Protein AF-A0A924TZN0-F1 (afdb_monomer)

Radius of gyration: 26.88 Å; Cα contacts (8 Å, |Δi|>4): 659; chains: 1; bounding box: 72×41×73 Å

Nearest PDB structures (foldseek):
  5sch-assembly1_A  TM=5.069E-01  e=7.372E-05  Homo sapiens
  4rpp-assembly1_A  TM=4.732E-01  e=4.975E-05  Homo sapiens
  5sc9-assembly2_H  TM=5.039E-01  e=8.737E-04  Homo sapiens
  8tbt-assembly1_C  TM=3.904E-01  e=1.814E-03  Homo sapiens
  8gk8-assembly1_B  TM=3.291E-01  e=9.777E-04  Staphylococcus aureus

Structure (mmCIF, N/CA/C/O backbone):
data_AF-A0A924TZN0-F1
#
_entry.id   AF-A0A924TZN0-F1
#
loop_
_atom_site.group_PDB
_atom_site.id
_atom_site.type_symbol
_atom_site.label_atom_id
_atom_site.label_alt_id
_atom_site.label_comp_id
_atom_site.label_asym_id
_atom_site.label_entity_id
_atom_site.label_seq_id
_atom_site.pdbx_PDB_ins_code
_atom_site.Cartn_x
_atom_site.Cartn_y
_atom_site.Cartn_z
_atom_site.occupancy
_atom_site.B_iso_or_equiv
_atom_site.auth_seq_id
_atom_site.auth_comp_id
_atom_site.auth_asym_id
_atom_site.auth_atom_id
_atom_site.pdbx_PDB_model_num
ATOM 1 N N . MET A 1 1 ? 33.737 -10.677 -46.200 1.00 86.38 1 MET A N 1
ATOM 2 C CA . MET A 1 1 ? 33.954 -10.361 -44.770 1.00 86.38 1 MET A CA 1
ATOM 3 C C . MET A 1 1 ? 32.696 -10.726 -44.020 1.00 86.38 1 MET A C 1
ATOM 5 O O . MET A 1 1 ? 31.623 -10.548 -44.585 1.00 86.38 1 MET A O 1
ATOM 9 N N . GLN A 1 2 ? 32.822 -11.208 -42.795 1.00 92.00 2 GLN A N 1
ATOM 10 C CA . GLN A 1 2 ? 31.699 -11.505 -41.914 1.00 92.00 2 GLN A CA 1
ATOM 11 C C . GLN A 1 2 ? 31.882 -10.790 -40.580 1.00 92.00 2 GLN A C 1
ATOM 13 O O . GLN A 1 2 ? 33.011 -10.582 -40.135 1.00 92.00 2 GLN A O 1
ATOM 18 N N . LEU A 1 3 ? 30.763 -10.416 -39.971 1.00 91.25 3 LEU A N 1
ATOM 19 C CA . LEU A 1 3 ? 30.713 -9.908 -38.611 1.00 91.25 3 LEU A CA 1
ATOM 20 C C . LEU A 1 3 ? 30.424 -11.086 -37.683 1.00 91.25 3 LEU A C 1
ATOM 22 O O . LEU A 1 3 ? 29.445 -11.799 -37.893 1.00 91.25 3 LEU A O 1
ATOM 26 N N . VAL A 1 4 ? 31.268 -11.291 -36.681 1.00 90.81 4 VAL A N 1
ATOM 27 C CA . VAL A 1 4 ? 31.174 -12.420 -35.754 1.00 90.81 4 VAL A CA 1
ATOM 28 C C . VAL A 1 4 ? 30.923 -11.878 -34.353 1.00 90.81 4 VAL A C 1
ATOM 30 O O . VAL A 1 4 ? 31.655 -11.005 -33.888 1.00 90.81 4 VAL A O 1
ATOM 33 N N . LEU A 1 5 ? 29.876 -12.385 -33.698 1.00 87.81 5 LEU A N 1
ATOM 34 C CA . LEU A 1 5 ? 29.599 -12.121 -32.288 1.00 87.81 5 LEU A CA 1
ATOM 35 C C . LEU A 1 5 ? 30.546 -12.959 -31.427 1.00 87.81 5 LEU A C 1
ATOM 37 O O . LEU A 1 5 ? 30.621 -14.176 -31.584 1.00 87.81 5 LEU A O 1
ATOM 41 N N . GLN A 1 6 ? 31.227 -12.315 -30.490 1.00 82.56 6 GLN A N 1
ATOM 42 C CA . GLN A 1 6 ? 32.019 -12.978 -29.468 1.00 82.56 6 GLN A CA 1
ATOM 43 C C . GLN A 1 6 ? 31.170 -13.138 -28.203 1.00 82.56 6 GLN A C 1
ATOM 45 O O . GLN A 1 6 ? 30.787 -12.160 -27.564 1.00 82.56 6 GLN A O 1
ATOM 50 N N . THR A 1 7 ? 30.858 -14.382 -27.849 1.00 74.31 7 THR A N 1
ATOM 51 C CA . THR A 1 7 ? 30.097 -14.740 -26.643 1.00 74.31 7 THR A CA 1
ATOM 52 C C . THR A 1 7 ? 31.035 -15.144 -25.499 1.00 74.31 7 THR A C 1
ATOM 54 O O . THR A 1 7 ? 32.150 -15.594 -25.751 1.00 74.31 7 THR A O 1
ATOM 57 N N . GLY A 1 8 ? 30.584 -15.040 -24.243 1.00 64.56 8 GLY A N 1
ATOM 58 C CA . GLY A 1 8 ? 31.333 -15.516 -23.065 1.00 64.56 8 GLY A CA 1
ATOM 59 C C . GLY A 1 8 ? 32.228 -14.478 -22.373 1.00 64.56 8 GLY A C 1
ATOM 60 O O . GLY A 1 8 ? 32.899 -14.815 -21.402 1.00 64.56 8 GLY A O 1
ATOM 61 N N . LEU A 1 9 ? 32.219 -13.220 -22.826 1.00 59.19 9 LEU A N 1
ATOM 62 C CA . LEU A 1 9 ? 32.917 -12.099 -22.188 1.00 59.19 9 LEU A CA 1
ATOM 63 C C . LEU A 1 9 ? 31.906 -11.047 -21.707 1.00 59.19 9 LEU A C 1
ATOM 65 O O . LEU A 1 9 ? 31.553 -10.129 -22.441 1.00 59.19 9 LEU A O 1
ATOM 69 N N . GLY A 1 10 ? 31.444 -11.178 -20.462 1.00 59.41 10 GLY A N 1
ATOM 70 C CA . GLY A 1 10 ? 30.545 -10.206 -19.829 1.00 59.41 10 GLY A CA 1
ATOM 71 C C . GLY A 1 10 ? 29.132 -10.144 -20.430 1.00 59.41 10 GLY A C 1
ATOM 72 O O . GLY A 1 10 ? 28.699 -11.037 -21.155 1.00 59.41 10 GLY A O 1
ATOM 73 N N . LEU A 1 11 ? 28.392 -9.083 -20.086 1.00 59.66 11 LEU A N 1
ATOM 74 C CA . LEU A 1 11 ? 27.002 -8.850 -20.521 1.00 59.66 11 LEU A CA 1
ATOM 75 C C . LEU A 1 11 ? 26.893 -7.964 -21.777 1.00 59.66 11 LEU A C 1
ATOM 77 O O . LEU A 1 11 ? 25.789 -7.700 -22.251 1.00 59.66 11 LEU A O 1
ATOM 81 N N . GLN A 1 12 ? 28.020 -7.482 -22.309 1.00 64.44 12 GLN A N 1
ATOM 82 C CA . GLN A 1 12 ? 28.055 -6.618 -23.487 1.00 64.44 12 GLN A CA 1
ATOM 83 C C . GLN A 1 12 ? 28.409 -7.435 -24.738 1.00 64.44 12 GLN A C 1
ATOM 85 O O . GLN A 1 12 ? 29.454 -8.084 -24.759 1.00 64.44 12 GLN A O 1
ATOM 90 N N . PRO A 1 13 ? 27.590 -7.396 -25.804 1.00 75.31 13 PRO A N 1
ATOM 91 C CA . PRO A 1 13 ? 27.924 -8.077 -27.046 1.00 75.31 13 PRO A CA 1
ATOM 92 C C . PRO A 1 13 ? 29.137 -7.412 -27.708 1.00 75.31 13 PRO A C 1
ATOM 94 O O . PRO A 1 13 ? 29.094 -6.232 -28.067 1.00 75.31 13 PRO A O 1
ATOM 97 N N . ALA A 1 14 ? 30.210 -8.186 -27.875 1.00 81.38 14 ALA A N 1
ATOM 98 C CA . ALA A 1 14 ? 31.432 -7.784 -28.562 1.00 81.38 14 ALA A CA 1
ATOM 99 C C . ALA A 1 14 ? 31.472 -8.387 -29.969 1.00 81.38 14 ALA A C 1
ATOM 101 O O . ALA A 1 14 ? 31.039 -9.518 -30.182 1.00 81.38 14 ALA A O 1
ATOM 102 N N . PHE A 1 15 ? 32.003 -7.640 -30.935 1.00 87.44 15 PHE A N 1
ATOM 103 C CA . PHE A 1 15 ? 32.034 -8.068 -32.329 1.00 87.44 15 PHE A CA 1
ATOM 104 C C . PHE A 1 15 ? 33.420 -7.925 -32.941 1.00 87.44 15 PHE A C 1
ATOM 106 O O . PHE A 1 15 ? 34.138 -6.963 -32.672 1.00 87.44 15 PHE A O 1
ATOM 113 N N . VAL A 1 16 ? 33.750 -8.857 -33.831 1.00 90.00 16 VAL A N 1
ATOM 114 C CA . VAL A 1 16 ? 34.949 -8.816 -34.671 1.00 90.00 16 VAL A CA 1
ATOM 115 C C . VAL A 1 16 ? 34.567 -8.996 -36.136 1.00 90.00 16 VAL A C 1
ATOM 117 O O . VAL A 1 16 ? 33.658 -9.755 -36.474 1.00 90.00 16 VAL A O 1
ATOM 120 N N . TRP A 1 17 ? 35.279 -8.317 -37.028 1.00 91.94 17 TRP A N 1
ATOM 121 C CA . TRP A 1 17 ? 35.188 -8.546 -38.464 1.00 91.94 17 TRP A CA 1
ATOM 122 C C . TRP A 1 17 ? 36.251 -9.550 -38.879 1.00 91.94 17 TRP A C 1
ATOM 124 O O . TRP A 1 17 ? 37.440 -9.322 -38.656 1.00 91.94 17 TRP A O 1
ATOM 134 N N . ALA A 1 18 ? 35.833 -10.635 -39.523 1.00 92.75 18 ALA A N 1
ATOM 135 C CA . ALA A 1 18 ? 36.723 -11.666 -40.036 1.00 92.75 18 ALA A CA 1
ATOM 136 C C . ALA A 1 18 ? 36.599 -11.817 -41.558 1.00 92.75 18 ALA A C 1
ATOM 138 O O . ALA A 1 18 ? 35.548 -11.566 -42.164 1.00 92.75 18 ALA A O 1
ATOM 139 N N . THR A 1 19 ? 37.678 -12.243 -42.208 1.00 93.50 19 THR A N 1
ATOM 140 C CA . THR A 1 19 ? 37.610 -12.708 -43.599 1.00 93.50 19 THR A CA 1
ATOM 141 C C . THR A 1 19 ? 36.792 -14.001 -43.698 1.00 93.50 19 THR A C 1
ATOM 143 O O . THR A 1 19 ? 36.595 -14.721 -42.720 1.00 93.50 19 THR A O 1
ATOM 146 N N . ILE A 1 20 ? 36.270 -14.272 -44.895 1.00 90.56 20 ILE A N 1
ATOM 147 C CA . ILE A 1 20 ? 35.585 -15.529 -45.225 1.00 90.56 20 ILE A CA 1
ATOM 148 C C . ILE A 1 20 ? 36.532 -16.296 -46.151 1.00 90.56 20 ILE A C 1
ATOM 150 O O . ILE A 1 20 ? 37.067 -15.694 -47.081 1.00 90.56 20 ILE A O 1
ATOM 154 N N . GLY A 1 21 ? 36.766 -17.583 -45.894 1.00 89.62 21 GLY A N 1
ATOM 155 C CA . GLY A 1 21 ? 37.672 -18.419 -46.686 1.00 89.62 21 GLY A CA 1
ATOM 156 C C . GLY A 1 21 ? 38.264 -19.583 -45.879 1.00 89.62 21 GLY A C 1
ATOM 157 O O . GLY A 1 21 ? 37.921 -19.731 -44.707 1.00 89.62 21 GLY A O 1
ATOM 158 N N . PRO A 1 22 ? 39.162 -20.391 -46.478 1.00 87.25 22 PRO A N 1
ATOM 159 C CA . PRO A 1 22 ? 39.752 -21.574 -45.837 1.00 87.25 22 PRO A CA 1
ATOM 160 C C . PRO A 1 22 ? 40.676 -21.249 -44.648 1.00 87.25 22 PRO A C 1
ATOM 162 O O . PRO A 1 22 ? 40.944 -22.121 -43.831 1.00 87.25 22 PRO A O 1
ATOM 165 N N . ALA A 1 23 ? 41.136 -19.999 -44.531 1.00 89.94 23 ALA A N 1
ATOM 166 C CA . ALA A 1 23 ? 41.913 -19.491 -43.402 1.00 89.94 23 ALA A CA 1
ATOM 167 C C . ALA A 1 23 ? 41.355 -18.117 -42.966 1.00 89.94 23 ALA A C 1
ATOM 169 O O . ALA A 1 23 ? 41.864 -17.076 -43.398 1.00 89.94 23 ALA A O 1
ATOM 170 N N . PRO A 1 24 ? 40.254 -18.081 -42.189 1.00 89.69 24 PRO A N 1
ATOM 171 C CA . PRO A 1 24 ? 39.665 -16.830 -41.728 1.00 89.69 24 PRO A CA 1
ATOM 172 C C . PRO A 1 24 ? 40.614 -16.128 -40.751 1.00 89.69 24 PRO A C 1
ATOM 174 O O . PRO A 1 24 ? 41.227 -16.759 -39.893 1.00 89.69 24 PRO A O 1
ATOM 177 N N . ARG A 1 25 ? 40.721 -14.805 -40.864 1.00 90.50 25 ARG A N 1
ATOM 178 C CA . ARG A 1 25 ? 41.555 -13.972 -39.987 1.00 90.50 25 ARG A CA 1
ATOM 179 C C . ARG A 1 25 ? 40.822 -12.710 -39.568 1.00 90.50 25 ARG A C 1
ATOM 181 O O . ARG A 1 25 ? 39.899 -12.272 -40.259 1.00 90.50 25 ARG A O 1
ATOM 188 N N . LEU A 1 26 ? 41.270 -12.115 -38.466 1.00 90.25 26 LEU A N 1
ATOM 189 C CA . LEU A 1 26 ? 40.795 -10.810 -38.021 1.00 90.25 26 LEU A CA 1
ATOM 190 C C . LEU A 1 26 ? 41.102 -9.756 -39.094 1.00 90.25 26 LEU A C 1
ATOM 192 O O . LEU A 1 26 ? 42.198 -9.712 -39.654 1.00 90.25 26 LEU A O 1
ATOM 196 N N . PHE A 1 27 ? 40.106 -8.933 -39.385 1.00 91.25 27 PHE A N 1
ATOM 197 C CA . PHE A 1 27 ? 40.172 -7.860 -40.370 1.00 91.25 27 PHE A CA 1
ATOM 198 C C . PHE A 1 27 ? 39.926 -6.494 -39.745 1.00 91.25 27 PHE A C 1
ATOM 200 O O . PHE A 1 27 ? 40.615 -5.529 -40.068 1.00 91.25 27 PHE A O 1
ATOM 207 N N . ALA A 1 28 ? 38.940 -6.412 -38.854 1.00 89.56 28 ALA A N 1
ATOM 208 C CA . ALA A 1 28 ? 38.683 -5.209 -38.089 1.00 89.56 28 ALA A CA 1
ATOM 209 C C . ALA A 1 28 ? 38.089 -5.538 -36.718 1.00 89.56 28 ALA A C 1
ATOM 211 O O . ALA A 1 28 ? 37.402 -6.546 -36.544 1.00 89.56 28 ALA A O 1
ATOM 212 N N . PHE A 1 29 ? 38.334 -4.664 -35.754 1.00 85.88 29 PHE A N 1
ATOM 213 C CA . PHE A 1 29 ? 37.776 -4.715 -34.412 1.00 85.88 29 PHE A CA 1
ATOM 214 C C . PHE A 1 29 ? 37.497 -3.291 -33.939 1.00 85.88 29 PHE A C 1
ATOM 216 O O . PHE A 1 29 ? 38.321 -2.400 -34.130 1.00 85.88 29 PHE A O 1
ATOM 223 N N . SER A 1 30 ? 36.342 -3.085 -33.316 1.00 74.69 30 SER A N 1
ATOM 224 C CA . SER A 1 30 ? 35.979 -1.819 -32.683 1.00 74.69 30 SER A CA 1
ATOM 225 C C . SER A 1 30 ? 35.663 -2.094 -31.218 1.00 74.69 30 SER A C 1
ATOM 227 O O . SER A 1 30 ? 34.724 -2.837 -30.918 1.00 74.69 30 SER A O 1
ATOM 229 N N . GLY A 1 31 ? 36.496 -1.536 -30.335 1.00 66.19 31 GLY A N 1
ATOM 230 C CA . GLY A 1 31 ? 36.346 -1.616 -28.883 1.00 66.19 31 GLY A CA 1
ATOM 231 C C . GLY A 1 31 ? 35.392 -0.550 -28.335 1.00 66.19 31 GLY A C 1
ATOM 232 O O . GLY A 1 31 ? 34.840 0.253 -29.083 1.00 66.19 31 GLY A O 1
ATOM 233 N N . HIS A 1 32 ? 35.177 -0.551 -27.017 1.00 58.03 32 HIS A N 1
ATOM 234 C CA . HIS A 1 32 ? 34.412 0.503 -26.343 1.00 58.03 32 HIS A CA 1
ATOM 235 C C . HIS A 1 32 ? 35.311 1.732 -26.140 1.00 58.03 32 HIS A C 1
ATOM 237 O O . HIS A 1 32 ? 36.394 1.613 -25.578 1.00 58.03 32 HIS A O 1
ATOM 243 N N . GLY A 1 33 ? 34.857 2.904 -26.590 1.00 54.66 33 GLY A N 1
ATOM 244 C CA . GLY A 1 33 ? 35.727 4.069 -26.800 1.00 54.66 33 GLY A CA 1
ATOM 245 C C . GLY A 1 33 ? 36.187 4.119 -28.256 1.00 54.66 33 GLY A C 1
ATOM 246 O O . GLY A 1 33 ? 36.221 3.101 -28.928 1.00 54.66 33 GLY A O 1
ATOM 247 N N . SER A 1 34 ? 36.462 5.308 -28.783 1.00 58.88 34 SER A N 1
ATOM 248 C CA . SER A 1 34 ? 36.593 5.662 -30.213 1.00 58.88 34 SER A CA 1
ATOM 249 C C . SER A 1 34 ? 37.671 4.932 -31.051 1.00 58.88 34 SER A C 1
ATOM 251 O O . SER A 1 34 ? 37.991 5.371 -32.162 1.00 58.88 34 SER A O 1
ATOM 253 N N . GLU A 1 35 ? 38.234 3.837 -30.549 1.00 69.56 35 GLU A N 1
ATOM 254 C CA . GLU A 1 35 ? 39.320 3.065 -31.139 1.00 69.56 35 GLU A CA 1
ATOM 255 C C . GLU A 1 35 ? 38.800 1.952 -32.058 1.00 69.56 35 GLU A C 1
ATOM 257 O O . GLU A 1 35 ? 38.011 1.081 -31.673 1.00 69.56 35 GLU A O 1
ATOM 262 N N . ILE A 1 36 ? 39.281 1.979 -33.303 1.00 75.75 36 ILE A N 1
ATOM 263 C CA . ILE A 1 36 ? 39.023 0.948 -34.306 1.00 75.75 36 ILE A CA 1
ATOM 264 C C . ILE A 1 36 ? 40.340 0.504 -34.904 1.00 75.75 36 ILE A C 1
ATOM 266 O O . ILE A 1 36 ? 41.101 1.308 -35.440 1.00 75.75 36 ILE A O 1
ATOM 270 N N . PHE A 1 37 ? 40.549 -0.802 -34.875 1.00 86.00 37 PHE A N 1
ATOM 271 C CA . PHE A 1 37 ? 41.599 -1.472 -35.611 1.00 86.00 37 PHE A CA 1
ATOM 272 C C . PHE A 1 37 ? 40.995 -1.965 -36.917 1.00 86.00 37 PHE A C 1
ATOM 274 O O . PHE A 1 37 ? 39.999 -2.685 -36.913 1.00 86.00 37 PHE A O 1
ATOM 281 N N . ILE A 1 38 ? 41.577 -1.560 -38.039 1.00 89.56 38 ILE A N 1
ATOM 282 C CA . ILE A 1 38 ? 41.199 -2.013 -39.375 1.00 89.56 38 ILE A CA 1
ATOM 283 C C . ILE A 1 38 ? 42.472 -2.309 -40.152 1.00 89.56 38 ILE A C 1
ATOM 285 O O . ILE A 1 38 ? 43.480 -1.619 -39.990 1.00 89.56 38 ILE A O 1
ATOM 289 N N . GLU A 1 39 ? 42.438 -3.350 -40.973 1.00 91.31 39 GLU A N 1
ATOM 290 C CA . GLU A 1 39 ? 43.563 -3.696 -41.825 1.00 91.31 39 GLU A CA 1
ATOM 291 C C . GLU A 1 39 ? 43.993 -2.520 -42.714 1.00 91.31 39 GLU A C 1
ATOM 293 O O . GLU A 1 39 ? 43.174 -1.751 -43.230 1.00 91.31 39 GLU A O 1
ATOM 298 N N . ASN A 1 40 ? 45.307 -2.379 -42.889 1.00 91.75 40 ASN A N 1
ATOM 299 C CA . ASN A 1 40 ? 45.877 -1.294 -43.670 1.00 91.75 40 ASN A CA 1
ATOM 300 C C . ASN A 1 40 ? 45.350 -1.308 -45.118 1.00 91.75 40 ASN A C 1
ATOM 302 O O . ASN A 1 40 ? 45.255 -2.362 -45.743 1.00 91.75 40 ASN A O 1
ATOM 306 N N . GLY A 1 41 ? 45.015 -0.132 -45.650 1.00 92.50 41 GLY A N 1
ATOM 307 C CA . GLY A 1 41 ? 44.427 0.041 -46.982 1.00 92.50 41 GLY A CA 1
ATOM 308 C C . GLY A 1 41 ? 42.894 0.041 -47.006 1.00 92.50 41 GLY A C 1
ATOM 309 O O . GLY A 1 41 ? 42.311 0.340 -48.045 1.00 92.50 41 GLY A O 1
ATOM 310 N N . TRP A 1 42 ? 42.230 -0.239 -45.879 1.00 91.31 42 TRP A N 1
ATOM 311 C CA . TRP A 1 42 ? 40.766 -0.318 -45.787 1.00 91.31 42 TRP A CA 1
ATOM 312 C C . TRP A 1 42 ? 40.125 0.778 -44.932 1.00 91.31 42 TRP A C 1
ATOM 314 O O . TRP A 1 42 ? 38.927 0.725 -44.660 1.00 91.31 42 TRP A O 1
ATOM 324 N N . GLN A 1 43 ? 40.879 1.805 -44.538 1.00 90.75 43 GLN A N 1
ATOM 325 C CA . GLN A 1 43 ? 40.428 2.869 -43.634 1.00 90.75 43 GLN A CA 1
ATOM 326 C C . GLN A 1 43 ? 39.142 3.571 -44.116 1.00 90.75 43 GLN A C 1
ATOM 328 O O . GLN A 1 43 ? 38.295 3.933 -43.300 1.00 90.75 43 GLN A O 1
ATOM 333 N N . SER A 1 44 ? 38.943 3.700 -45.433 1.00 92.56 44 SER A N 1
ATOM 334 C CA . SER A 1 44 ? 37.727 4.272 -46.036 1.00 92.56 44 SER A CA 1
ATOM 335 C C . SER A 1 44 ? 36.452 3.465 -45.748 1.00 92.56 44 SER A C 1
ATOM 337 O O . SER A 1 44 ? 35.352 4.007 -45.806 1.00 92.56 44 SER A O 1
ATOM 339 N N . SER A 1 45 ? 36.581 2.183 -45.392 1.00 90.38 45 SER A N 1
ATOM 340 C CA . SER A 1 45 ? 35.455 1.300 -45.062 1.00 90.38 45 SER A CA 1
ATOM 341 C C . SER A 1 45 ? 34.971 1.444 -43.618 1.00 90.38 45 SER A C 1
ATOM 343 O O . SER A 1 45 ? 33.945 0.859 -43.267 1.00 90.38 45 SER A O 1
ATOM 345 N N . ARG A 1 46 ? 35.672 2.224 -42.779 1.00 86.88 46 ARG A N 1
ATOM 346 C CA . ARG A 1 46 ? 35.388 2.378 -41.343 1.00 86.88 46 ARG A CA 1
ATOM 347 C C . ARG A 1 46 ? 33.909 2.643 -41.056 1.00 86.88 46 ARG A C 1
ATOM 349 O O . ARG A 1 46 ? 33.283 1.855 -40.355 1.00 86.88 46 ARG A O 1
ATOM 356 N N . ALA A 1 47 ? 33.346 3.699 -41.642 1.00 87.50 47 ALA A N 1
ATOM 357 C CA . ALA A 1 47 ? 31.970 4.116 -41.364 1.00 87.50 47 ALA A CA 1
ATOM 358 C C . ALA A 1 47 ? 30.940 3.029 -41.729 1.00 87.50 47 ALA A C 1
ATOM 360 O O . ALA A 1 47 ? 29.957 2.819 -41.019 1.00 87.50 47 ALA A O 1
ATOM 361 N N . ALA A 1 48 ? 31.179 2.293 -42.820 1.00 90.19 48 ALA A N 1
ATOM 362 C CA . ALA A 1 48 ? 30.296 1.212 -43.252 1.00 90.19 48 ALA A CA 1
ATOM 363 C C . ALA A 1 48 ? 30.350 0.002 -42.302 1.00 90.19 48 ALA A C 1
ATOM 365 O O . ALA A 1 48 ? 29.321 -0.628 -42.045 1.00 90.19 48 ALA A O 1
ATOM 366 N N . LEU A 1 49 ? 31.533 -0.321 -41.772 1.00 88.88 49 LEU A N 1
ATOM 367 C CA . LEU A 1 49 ? 31.718 -1.398 -40.797 1.00 88.88 49 LEU A CA 1
ATOM 368 C C . LEU A 1 49 ? 31.115 -1.017 -39.438 1.00 88.88 49 LEU A C 1
ATOM 370 O O . LEU A 1 49 ? 30.363 -1.807 -38.873 1.00 88.88 49 LEU A O 1
ATOM 374 N N . GLU A 1 50 ? 31.348 0.207 -38.958 1.00 87.38 50 GLU A N 1
ATOM 375 C CA . GLU A 1 50 ? 30.739 0.742 -37.731 1.00 87.38 50 GLU A CA 1
ATOM 376 C C . GLU A 1 50 ? 29.204 0.700 -37.799 1.00 87.38 50 GLU A C 1
ATOM 378 O O . GLU A 1 50 ? 28.557 0.171 -36.895 1.00 87.38 50 GLU A O 1
ATOM 383 N N . ALA A 1 51 ? 28.599 1.182 -38.892 1.00 88.44 51 ALA A N 1
ATOM 384 C CA . ALA A 1 51 ? 27.142 1.200 -39.047 1.00 88.44 51 ALA A CA 1
ATOM 385 C C . ALA A 1 51 ? 26.525 -0.213 -39.027 1.00 88.44 51 ALA A C 1
ATOM 387 O O . ALA A 1 51 ? 25.479 -0.444 -38.406 1.00 88.44 51 ALA A O 1
ATOM 388 N N . ARG A 1 52 ? 27.181 -1.181 -39.681 1.00 90.38 52 ARG A N 1
ATOM 389 C CA . ARG A 1 52 ? 26.746 -2.587 -39.685 1.00 90.38 52 ARG A CA 1
ATOM 390 C C . ARG A 1 52 ? 26.914 -3.237 -38.314 1.00 90.38 52 ARG A C 1
ATOM 392 O O . ARG A 1 52 ? 26.000 -3.926 -37.865 1.00 90.38 52 ARG A O 1
ATOM 399 N N . GLN A 1 53 ? 28.034 -2.984 -37.639 1.00 88.81 53 GLN A N 1
ATOM 400 C CA . GLN A 1 53 ? 28.279 -3.477 -36.286 1.00 88.81 53 GLN A CA 1
ATOM 401 C C . GLN A 1 53 ? 27.261 -2.909 -35.293 1.00 88.81 53 GLN A C 1
ATOM 403 O O . GLN A 1 53 ? 26.666 -3.679 -34.548 1.00 88.81 53 GLN A O 1
ATOM 408 N N . LEU A 1 54 ? 26.978 -1.603 -35.330 1.00 87.00 54 LEU A N 1
ATOM 409 C CA . LEU A 1 54 ? 25.978 -0.969 -34.465 1.00 87.00 54 LEU A CA 1
ATOM 410 C C . LEU A 1 54 ? 24.576 -1.553 -34.683 1.00 87.00 54 LEU A C 1
ATOM 412 O O . LEU A 1 54 ? 23.824 -1.754 -33.729 1.00 87.00 54 LEU A O 1
ATOM 416 N N . THR A 1 55 ? 24.219 -1.848 -35.934 1.00 90.62 55 THR A N 1
ATOM 417 C CA . THR A 1 55 ? 22.941 -2.495 -36.267 1.00 90.62 55 THR A CA 1
ATOM 418 C C . THR A 1 55 ? 22.858 -3.898 -35.663 1.00 90.62 55 THR A C 1
ATOM 420 O O . THR A 1 55 ? 21.867 -4.224 -35.009 1.00 90.62 55 THR A O 1
ATOM 423 N N . ALA A 1 56 ? 23.909 -4.709 -35.820 1.00 89.69 56 ALA A N 1
ATOM 424 C CA . ALA A 1 56 ? 23.979 -6.048 -35.238 1.00 89.69 56 ALA A CA 1
ATOM 425 C C . ALA A 1 56 ? 23.993 -6.016 -33.701 1.00 89.69 56 ALA A C 1
ATOM 427 O O . ALA A 1 56 ? 23.301 -6.804 -33.063 1.00 89.69 56 ALA A O 1
ATOM 428 N N . GLN A 1 57 ? 24.710 -5.064 -33.101 1.00 86.25 57 GLN A N 1
ATOM 429 C CA . GLN A 1 57 ? 24.755 -4.867 -31.654 1.00 86.25 57 GLN A CA 1
ATOM 430 C C . GLN A 1 57 ? 23.372 -4.531 -31.093 1.00 86.25 57 GLN A C 1
ATOM 432 O O . GLN A 1 57 ? 22.938 -5.152 -30.125 1.00 86.25 57 GLN A O 1
ATOM 437 N N . LYS A 1 58 ? 22.639 -3.608 -31.732 1.00 86.44 58 LYS A N 1
ATOM 438 C CA . LYS A 1 58 ? 21.251 -3.289 -31.363 1.00 86.44 58 LYS A CA 1
ATOM 439 C C . LYS A 1 58 ? 20.329 -4.504 -31.486 1.00 86.44 58 LYS A C 1
ATOM 441 O O . LYS A 1 58 ? 19.479 -4.690 -30.621 1.00 86.44 58 LYS A O 1
ATOM 446 N N . ALA A 1 59 ? 20.488 -5.317 -32.532 1.00 89.75 59 ALA A N 1
ATOM 447 C CA . ALA A 1 59 ? 19.692 -6.528 -32.725 1.00 89.75 59 ALA A CA 1
ATOM 448 C C . ALA A 1 59 ? 19.961 -7.571 -31.629 1.00 89.75 59 ALA A C 1
ATOM 450 O O . ALA A 1 59 ? 19.020 -8.015 -30.983 1.00 89.75 59 ALA A O 1
ATOM 451 N N . VAL A 1 60 ? 21.230 -7.879 -31.340 1.00 86.50 60 VAL A N 1
ATOM 452 C CA . VAL A 1 60 ? 21.603 -8.834 -30.280 1.00 86.50 60 VAL A CA 1
ATOM 453 C C . VAL A 1 60 ? 21.138 -8.353 -28.907 1.00 86.50 60 VAL A C 1
ATOM 455 O O . VAL A 1 60 ? 20.556 -9.135 -28.164 1.00 86.50 60 VAL A O 1
ATOM 458 N N . LEU A 1 61 ? 21.321 -7.070 -28.575 1.00 83.62 61 LEU A N 1
ATOM 459 C CA . LEU A 1 61 ? 20.819 -6.507 -27.315 1.00 83.62 61 LEU A CA 1
ATOM 460 C C . LEU A 1 61 ? 19.292 -6.599 -27.215 1.00 83.62 61 LEU A C 1
ATOM 462 O O . LEU A 1 61 ? 18.766 -6.928 -26.154 1.00 83.62 61 LEU A O 1
ATOM 466 N N . ARG A 1 62 ? 18.574 -6.336 -28.314 1.00 85.38 62 ARG A N 1
ATOM 467 C CA . ARG A 1 62 ? 17.116 -6.489 -28.371 1.00 85.38 62 ARG A CA 1
ATOM 468 C C . ARG A 1 62 ? 16.702 -7.946 -28.172 1.00 85.38 62 ARG A C 1
ATOM 470 O O . ARG A 1 62 ? 15.792 -8.192 -27.389 1.00 85.38 62 ARG A O 1
ATOM 477 N N . ASP A 1 63 ? 17.352 -8.889 -28.840 1.00 85.75 63 ASP A N 1
ATOM 478 C CA . ASP A 1 63 ? 17.023 -10.314 -28.747 1.00 85.75 63 ASP A CA 1
ATOM 479 C C . ASP A 1 63 ? 17.362 -10.882 -27.365 1.00 85.75 63 ASP A C 1
ATOM 481 O O . ASP A 1 63 ? 16.554 -11.611 -26.798 1.00 85.75 63 ASP A O 1
ATOM 485 N N . MET A 1 64 ? 18.493 -10.481 -26.774 1.00 79.56 64 MET A N 1
ATOM 486 C CA . MET A 1 64 ? 18.833 -10.785 -25.380 1.00 79.56 64 MET A CA 1
ATOM 487 C C . MET A 1 64 ? 17.792 -10.211 -24.417 1.00 79.56 64 MET A C 1
ATOM 489 O O . MET A 1 64 ? 17.330 -10.910 -23.523 1.00 79.56 64 MET A O 1
ATOM 493 N N . ALA A 1 65 ? 17.365 -8.961 -24.609 1.00 77.38 65 ALA A N 1
ATOM 494 C CA . ALA A 1 65 ? 16.301 -8.380 -23.795 1.00 77.38 65 ALA A CA 1
ATOM 495 C C . ALA A 1 65 ? 14.970 -9.135 -23.965 1.00 77.38 65 ALA A C 1
ATOM 497 O O . ALA A 1 65 ? 14.229 -9.296 -23.002 1.00 77.38 65 ALA A O 1
ATOM 498 N N . LEU A 1 66 ? 14.652 -9.616 -25.171 1.00 80.75 66 LEU A N 1
ATOM 499 C CA . LEU A 1 66 ? 13.446 -10.402 -25.445 1.00 80.75 66 LEU A CA 1
ATOM 500 C C . LEU A 1 66 ? 13.505 -11.826 -24.878 1.00 80.75 66 LEU A C 1
ATOM 502 O O . LEU A 1 66 ? 12.463 -12.339 -24.480 1.00 80.75 66 LEU A O 1
ATOM 506 N N . SER A 1 67 ? 14.679 -12.455 -24.841 1.00 76.75 67 SER A N 1
ATOM 507 C CA . SER A 1 67 ? 14.854 -13.813 -24.316 1.00 76.75 67 SER A CA 1
ATOM 508 C C . SER A 1 67 ? 14.980 -13.850 -22.795 1.00 76.75 67 SER A C 1
ATOM 510 O O . SER A 1 67 ? 14.522 -14.803 -22.172 1.00 76.75 67 SER A O 1
ATOM 512 N N . LEU A 1 68 ? 15.564 -12.807 -22.197 1.00 72.75 68 LEU A N 1
ATOM 513 C CA . LEU A 1 68 ? 15.738 -12.682 -20.749 1.00 72.75 68 LEU A CA 1
ATOM 514 C C . LEU A 1 68 ? 14.528 -12.056 -20.051 1.00 72.75 68 LEU A C 1
ATOM 516 O O . LEU A 1 68 ? 14.383 -12.199 -18.837 1.00 72.75 68 LEU A O 1
ATOM 520 N N . ARG A 1 69 ? 13.653 -11.343 -20.774 1.00 70.62 69 ARG A N 1
ATOM 521 C CA . ARG A 1 69 ? 12.450 -10.779 -20.156 1.00 70.62 69 ARG A CA 1
ATOM 522 C C . ARG A 1 69 ? 11.433 -11.879 -19.866 1.00 70.62 69 ARG A C 1
ATOM 524 O O . ARG A 1 69 ? 11.049 -12.643 -20.747 1.00 70.62 69 ARG A O 1
ATOM 531 N N . HIS A 1 70 ? 10.891 -11.854 -18.658 1.00 71.31 70 HIS A N 1
ATOM 532 C CA . HIS A 1 70 ? 9.628 -12.505 -18.336 1.00 71.31 70 HIS A CA 1
ATOM 533 C C . HIS A 1 70 ? 8.541 -11.424 -18.374 1.00 71.31 70 HIS A C 1
ATOM 535 O O . HIS A 1 70 ? 8.498 -10.594 -17.467 1.00 71.31 70 HIS A O 1
ATOM 541 N N . PRO A 1 71 ? 7.714 -11.345 -19.437 1.00 73.12 71 PRO A N 1
ATOM 542 C CA . PRO A 1 71 ? 6.695 -10.311 -19.536 1.00 73.12 71 PRO A CA 1
ATOM 543 C C . PRO A 1 71 ? 5.683 -10.482 -18.405 1.00 73.12 71 PRO A C 1
ATOM 545 O O . PRO A 1 71 ? 5.012 -11.508 -18.321 1.00 73.12 71 PRO A O 1
ATOM 548 N N . LEU A 1 72 ? 5.563 -9.461 -17.567 1.00 77.12 72 LEU A N 1
ATOM 549 C CA . LEU A 1 72 ? 4.523 -9.348 -16.557 1.00 77.12 72 LEU A CA 1
ATOM 550 C C . LEU A 1 72 ? 3.661 -8.126 -16.905 1.00 77.12 72 LEU A C 1
ATOM 552 O O . LEU A 1 72 ? 4.210 -7.120 -17.373 1.00 77.12 72 LEU A O 1
ATOM 556 N N . PRO A 1 73 ? 2.333 -8.170 -16.697 1.00 80.25 73 PRO A N 1
ATOM 557 C CA . PRO A 1 73 ? 1.550 -6.947 -16.576 1.00 80.25 73 PRO A CA 1
ATOM 558 C C . PRO A 1 73 ? 2.199 -6.025 -15.541 1.00 80.25 73 PRO A C 1
ATOM 560 O O . PRO A 1 73 ? 2.731 -6.500 -14.539 1.00 80.25 73 PRO A O 1
ATOM 563 N N . GLY A 1 74 ? 2.187 -4.717 -15.778 1.00 88.62 74 GLY A N 1
ATOM 564 C CA . GLY A 1 74 ? 2.800 -3.802 -14.823 1.00 88.62 74 GLY A CA 1
ATOM 565 C C . GLY A 1 74 ? 2.108 -3.859 -13.455 1.00 88.62 74 GLY A C 1
ATOM 566 O O . GLY A 1 74 ? 0.919 -4.180 -13.347 1.00 88.62 74 GLY A O 1
ATOM 567 N N . LEU A 1 75 ? 2.890 -3.607 -12.407 1.00 95.00 75 LEU A N 1
ATOM 568 C CA . LEU A 1 75 ? 2.452 -3.751 -11.024 1.00 95.00 75 LEU A CA 1
ATOM 569 C C . LEU A 1 75 ? 1.529 -2.598 -10.620 1.00 95.00 75 LEU A C 1
ATOM 571 O O . LEU A 1 75 ? 1.578 -1.503 -11.187 1.00 95.00 75 LEU A O 1
ATOM 575 N N . SER A 1 76 ? 0.699 -2.852 -9.617 1.00 95.94 76 SER A N 1
ATOM 576 C CA . SER A 1 76 ? -0.183 -1.873 -8.997 1.00 95.94 76 SER A CA 1
ATOM 577 C C . SER A 1 76 ? 0.183 -1.695 -7.528 1.00 95.94 76 SER A C 1
ATOM 579 O O . SER A 1 76 ? 0.177 -2.675 -6.788 1.00 95.94 76 SER A O 1
ATOM 581 N N . ASP A 1 77 ? 0.452 -0.457 -7.114 1.00 97.19 77 ASP A N 1
ATOM 582 C CA . ASP A 1 77 ? 0.515 -0.082 -5.697 1.00 97.19 77 ASP A CA 1
ATOM 583 C C . ASP A 1 77 ? -0.807 0.584 -5.317 1.00 97.19 77 ASP A C 1
ATOM 585 O O . ASP A 1 77 ? -1.171 1.647 -5.830 1.00 97.19 77 ASP A O 1
ATOM 589 N N . LEU A 1 78 ? -1.577 -0.074 -4.461 1.00 96.62 78 LEU A N 1
ATOM 590 C CA . LEU A 1 78 ? -2.907 0.372 -4.089 1.00 96.62 78 LEU A CA 1
ATOM 591 C C . LEU A 1 78 ? -2.909 1.318 -2.884 1.00 96.62 78 LEU A C 1
ATOM 593 O O . LEU A 1 78 ? -3.989 1.761 -2.508 1.00 96.62 78 LEU A O 1
ATOM 597 N N . HIS A 1 79 ? -1.760 1.713 -2.337 1.00 97.38 79 HIS A N 1
ATOM 598 C CA . HIS A 1 79 ? -1.696 2.663 -1.226 1.00 97.38 79 HIS A CA 1
ATOM 599 C C . HIS A 1 79 ? -0.506 3.610 -1.365 1.00 97.38 79 HIS A C 1
ATOM 601 O O . HIS A 1 79 ? 0.461 3.538 -0.618 1.00 97.38 79 HIS A O 1
ATOM 607 N N . GLY A 1 80 ? -0.573 4.520 -2.335 1.00 93.75 80 GLY A N 1
ATOM 608 C CA . GLY A 1 80 ? 0.488 5.499 -2.557 1.00 93.75 80 GLY A CA 1
ATOM 609 C C . GLY A 1 80 ? 0.088 6.911 -2.145 1.00 93.75 80 GLY A C 1
ATOM 610 O O . GLY A 1 80 ? -0.973 7.401 -2.538 1.00 93.75 80 GLY A O 1
ATOM 611 N N . HIS A 1 81 ? 0.982 7.627 -1.470 1.00 92.69 81 HIS A N 1
ATOM 612 C CA . HIS A 1 81 ? 0.939 9.087 -1.376 1.00 92.69 81 HIS A CA 1
ATOM 613 C C . HIS A 1 81 ? 1.827 9.681 -2.474 1.00 92.69 81 HIS A C 1
ATOM 615 O O . HIS A 1 81 ? 3.049 9.705 -2.368 1.00 92.69 81 HIS A O 1
ATOM 621 N N . VAL A 1 82 ? 1.212 10.101 -3.585 1.00 90.75 82 VAL A N 1
ATOM 622 C CA . VAL A 1 82 ? 1.938 10.352 -4.841 1.00 90.75 82 VAL A CA 1
ATOM 623 C C . VAL A 1 82 ? 2.006 11.839 -5.182 1.00 90.75 82 VAL A C 1
ATOM 625 O O . VAL A 1 82 ? 0.989 12.532 -5.167 1.00 90.75 82 VAL A O 1
ATOM 628 N N . GLY A 1 83 ? 3.198 12.304 -5.559 1.00 91.69 83 GLY A N 1
ATOM 629 C CA . GLY A 1 83 ? 3.450 13.531 -6.313 1.00 91.69 83 GLY A CA 1
ATOM 630 C C . GLY A 1 83 ? 4.254 13.250 -7.591 1.00 91.69 83 GLY A C 1
ATOM 631 O O . GLY A 1 83 ? 4.418 12.102 -8.007 1.00 91.69 83 GLY A O 1
ATOM 632 N N . ARG A 1 84 ? 4.778 14.300 -8.243 1.00 92.62 84 ARG A N 1
ATOM 633 C CA . ARG A 1 84 ? 5.525 14.168 -9.518 1.00 92.62 84 ARG A CA 1
ATOM 634 C C . ARG A 1 84 ? 6.743 13.256 -9.394 1.00 92.62 84 ARG A C 1
ATOM 636 O O . ARG A 1 84 ? 6.987 12.438 -10.274 1.00 92.62 84 ARG A O 1
ATOM 643 N N . ARG A 1 85 ? 7.487 13.392 -8.294 1.00 91.62 85 ARG A N 1
ATOM 644 C CA . ARG A 1 85 ? 8.684 12.593 -8.014 1.00 91.62 85 ARG A CA 1
ATOM 645 C C . ARG A 1 85 ? 8.321 11.123 -7.814 1.00 91.62 85 ARG A C 1
ATOM 647 O O . ARG A 1 85 ? 8.906 10.255 -8.454 1.00 91.62 85 ARG A O 1
ATOM 654 N N . GLU A 1 86 ? 7.333 10.857 -6.969 1.00 93.12 86 GLU A N 1
ATOM 655 C CA . GLU A 1 86 ? 6.865 9.510 -6.632 1.00 93.12 86 GLU A CA 1
ATOM 656 C C . GLU A 1 86 ? 6.278 8.816 -7.865 1.00 93.12 86 GLU A C 1
ATOM 658 O O . GLU A 1 86 ? 6.471 7.618 -8.051 1.00 93.12 86 GLU A O 1
ATOM 663 N N . GLY A 1 87 ? 5.626 9.573 -8.754 1.00 92.69 87 GLY A N 1
ATOM 664 C CA . GLY A 1 87 ? 5.180 9.089 -10.057 1.00 92.69 87 GLY A CA 1
ATOM 665 C C . GLY A 1 87 ? 6.321 8.481 -10.876 1.00 92.69 87 GLY A C 1
ATOM 666 O O . GLY A 1 87 ? 6.223 7.330 -11.300 1.00 92.69 87 GLY A O 1
ATOM 667 N N . SER A 1 88 ? 7.421 9.214 -11.054 1.00 91.62 88 SER A N 1
ATOM 668 C CA . SER A 1 88 ? 8.590 8.719 -11.793 1.00 91.62 88 SER A CA 1
ATOM 669 C C . SER A 1 88 ? 9.244 7.507 -11.120 1.00 91.62 88 SER A C 1
ATOM 671 O O . SER A 1 88 ? 9.633 6.562 -11.805 1.00 91.62 88 SER A O 1
ATOM 673 N N . LEU A 1 89 ? 9.352 7.514 -9.785 1.00 92.69 89 LEU A N 1
ATOM 674 C CA . LEU A 1 89 ? 9.953 6.412 -9.023 1.00 92.69 89 LEU A CA 1
ATOM 675 C C . LEU A 1 89 ? 9.139 5.119 -9.133 1.00 92.69 89 LEU A C 1
ATOM 677 O O . LEU A 1 89 ? 9.707 4.053 -9.353 1.00 92.69 89 LEU A O 1
ATOM 681 N N . ASN A 1 90 ? 7.812 5.217 -9.059 1.00 94.56 90 ASN A N 1
ATOM 682 C CA . ASN A 1 90 ? 6.924 4.074 -9.243 1.00 94.56 90 ASN A CA 1
ATOM 683 C C . ASN A 1 90 ? 7.104 3.431 -10.626 1.00 94.56 90 ASN A C 1
ATOM 685 O O . ASN A 1 90 ? 7.285 2.216 -10.715 1.00 94.56 90 ASN A O 1
ATOM 689 N N . LEU A 1 91 ? 7.162 4.227 -11.702 1.00 92.12 91 LEU A N 1
ATOM 690 C CA . LEU A 1 91 ? 7.426 3.685 -13.041 1.00 92.12 91 LEU A CA 1
ATOM 691 C C . LEU A 1 91 ? 8.793 3.006 -13.149 1.00 92.12 91 LEU A C 1
ATOM 693 O O . LEU A 1 91 ? 8.890 1.943 -13.762 1.00 92.12 91 LEU A O 1
ATOM 697 N N . ALA A 1 92 ? 9.836 3.593 -12.555 1.00 90.44 92 ALA A N 1
ATOM 698 C CA . ALA A 1 92 ? 11.175 3.002 -12.550 1.00 90.44 92 ALA A CA 1
ATOM 699 C C . ALA A 1 92 ? 11.204 1.622 -11.864 1.00 90.44 92 ALA A C 1
ATOM 701 O O . ALA A 1 92 ? 11.987 0.761 -12.256 1.00 90.44 92 ALA A O 1
ATOM 702 N N . ALA A 1 93 ? 10.308 1.395 -10.900 1.00 90.38 93 ALA A N 1
ATOM 703 C CA . ALA A 1 93 ? 10.139 0.128 -10.194 1.00 90.38 93 ALA A CA 1
ATOM 704 C C . ALA A 1 93 ? 9.139 -0.841 -10.857 1.00 90.38 93 ALA A C 1
ATOM 706 O O . ALA A 1 93 ? 8.797 -1.872 -10.282 1.00 90.38 93 ALA A O 1
ATOM 707 N N . GLY A 1 94 ? 8.639 -0.526 -12.058 1.00 91.94 94 GLY A N 1
ATOM 708 C CA . GLY A 1 94 ? 7.664 -1.361 -12.766 1.00 91.94 94 GLY A CA 1
ATOM 709 C C . GLY A 1 94 ? 6.222 -1.228 -12.261 1.00 91.94 94 GLY A C 1
ATOM 710 O O . GLY A 1 94 ? 5.361 -2.009 -12.673 1.00 91.94 94 GLY A O 1
ATOM 711 N N . VAL A 1 95 ? 5.938 -0.236 -11.411 1.00 95.00 95 VAL A N 1
ATOM 712 C CA . VAL A 1 95 ? 4.583 0.107 -10.967 1.00 95.00 95 VAL A CA 1
ATOM 713 C C . VAL A 1 95 ? 3.928 0.997 -12.015 1.00 95.00 95 VAL A C 1
ATOM 715 O O . VAL A 1 95 ? 4.289 2.158 -12.204 1.00 95.00 95 VAL A O 1
ATOM 718 N N . THR A 1 96 ? 2.944 0.442 -12.717 1.00 93.06 96 THR A N 1
ATOM 719 C CA . THR A 1 96 ? 2.239 1.104 -13.824 1.00 93.06 96 THR A CA 1
ATOM 720 C C . THR A 1 96 ? 0.815 1.505 -13.462 1.00 93.06 96 THR A C 1
ATOM 722 O O . THR A 1 96 ? 0.057 1.937 -14.323 1.00 93.06 96 THR A O 1
ATOM 725 N N . THR A 1 97 ? 0.397 1.336 -12.213 1.00 94.25 97 THR A N 1
ATOM 726 C CA . THR A 1 97 ? -0.861 1.872 -11.684 1.00 94.25 97 THR A CA 1
ATOM 727 C C . THR A 1 97 ? -0.661 2.171 -10.212 1.00 94.25 97 THR A C 1
ATOM 729 O O . THR A 1 97 ? -0.130 1.342 -9.482 1.00 94.25 97 THR A O 1
ATOM 732 N N . VAL A 1 98 ? -1.078 3.353 -9.766 1.00 95.56 98 VAL A N 1
ATOM 733 C CA . VAL A 1 98 ? -1.033 3.688 -8.340 1.00 95.56 98 VAL A CA 1
ATOM 734 C C . VAL A 1 98 ? -2.385 4.203 -7.900 1.00 95.56 98 VAL A C 1
ATOM 736 O O . VAL A 1 98 ? -2.954 5.075 -8.560 1.00 95.56 98 VAL A O 1
ATOM 739 N N . ARG A 1 99 ? -2.908 3.708 -6.779 1.00 95.81 99 ARG A N 1
ATOM 740 C CA . ARG A 1 99 ? -4.037 4.362 -6.122 1.00 95.81 99 ARG A CA 1
ATOM 741 C C . ARG A 1 99 ? -3.509 5.437 -5.177 1.00 95.81 99 ARG A C 1
ATOM 743 O O . ARG A 1 99 ? -2.932 5.137 -4.137 1.00 95.81 99 ARG A O 1
ATOM 750 N N . GLY A 1 100 ? -3.710 6.691 -5.574 1.00 94.25 100 GLY A N 1
ATOM 751 C CA . GLY A 1 100 ? -3.284 7.867 -4.822 1.00 94.25 100 GLY A CA 1
ATOM 752 C C . GLY A 1 100 ? -4.223 8.141 -3.650 1.00 94.25 100 GLY A C 1
ATOM 753 O O . GLY A 1 100 ? -5.348 8.594 -3.876 1.00 94.25 100 GLY A O 1
ATOM 754 N N . MET A 1 101 ? -3.772 7.882 -2.424 1.00 92.88 101 MET A N 1
ATOM 755 C CA . MET A 1 101 ? -4.544 8.071 -1.195 1.00 92.88 101 MET A CA 1
ATOM 756 C C . MET A 1 101 ? -4.485 9.519 -0.722 1.00 92.88 101 MET A C 1
ATOM 758 O O . MET A 1 101 ? -3.416 10.019 -0.397 1.00 92.88 101 MET A O 1
ATOM 762 N N . GLY A 1 102 ? -5.633 10.197 -0.653 1.00 85.75 102 GLY A N 1
ATOM 763 C CA . GLY A 1 102 ? -5.733 11.508 -0.007 1.00 85.75 102 GLY A CA 1
ATOM 764 C C . GLY A 1 102 ? -4.872 12.580 -0.671 1.00 85.75 102 GLY A C 1
ATOM 765 O O . GLY A 1 102 ? -3.807 12.943 -0.176 1.00 85.75 102 GLY A O 1
ATOM 766 N N . ASN A 1 103 ? -5.340 13.103 -1.806 1.00 81.12 103 ASN A N 1
ATOM 767 C CA . ASN A 1 103 ? -4.738 14.285 -2.413 1.00 81.12 103 ASN A CA 1
ATOM 768 C C . ASN A 1 103 ? -5.763 15.054 -3.279 1.00 81.12 103 ASN A C 1
ATOM 770 O O . ASN A 1 103 ? -6.115 14.611 -4.384 1.00 81.12 103 ASN A O 1
ATOM 774 N N . PRO A 1 104 ? -6.273 16.208 -2.807 1.00 80.06 104 PRO A N 1
ATOM 775 C CA . PRO A 1 104 ? -7.242 16.999 -3.560 1.00 80.06 104 PRO A CA 1
ATOM 776 C C . PRO A 1 104 ? -6.614 17.818 -4.704 1.00 80.06 104 PRO A C 1
ATOM 778 O O . PRO A 1 104 ? -7.352 18.360 -5.527 1.00 80.06 104 PRO A O 1
ATOM 781 N N . THR A 1 105 ? -5.282 17.913 -4.799 1.00 84.81 105 THR A N 1
ATOM 782 C CA . THR A 1 105 ? -4.575 18.818 -5.728 1.00 84.81 105 THR A CA 1
ATOM 783 C C . THR A 1 105 ? -3.853 18.109 -6.883 1.00 84.81 105 THR A C 1
ATOM 785 O O . THR A 1 105 ? -3.121 18.745 -7.640 1.00 84.81 105 THR A O 1
ATOM 788 N N . LEU A 1 106 ? -4.108 16.814 -7.111 1.00 87.50 106 LEU A N 1
ATOM 789 C CA . LEU A 1 106 ? -3.445 16.027 -8.167 1.00 87.50 106 LEU A CA 1
ATOM 790 C C . LEU A 1 106 ? -3.801 16.394 -9.612 1.00 87.50 106 LEU A C 1
ATOM 792 O O . LEU A 1 106 ? -3.130 15.913 -10.521 1.00 87.50 106 LEU A O 1
ATOM 796 N N . GLN A 1 107 ? -4.832 17.207 -9.860 1.00 90.25 107 GLN A N 1
ATOM 797 C CA . GLN A 1 107 ? -5.377 17.376 -11.214 1.00 90.25 107 GLN A CA 1
ATOM 798 C C . GLN A 1 107 ? -4.314 17.799 -12.240 1.00 90.25 107 GLN A C 1
ATOM 800 O O . GLN A 1 107 ? -4.196 17.154 -13.273 1.00 90.25 107 GLN A O 1
ATOM 805 N N . GLY A 1 108 ? -3.464 18.780 -11.917 1.00 92.12 108 GLY A N 1
ATOM 806 C CA . GLY A 1 108 ? -2.411 19.210 -12.842 1.00 92.12 108 GLY A CA 1
ATOM 807 C C . GLY A 1 108 ? -1.385 18.114 -13.155 1.00 92.12 108 GLY A C 1
ATOM 808 O O . GLY A 1 108 ? -0.885 18.041 -14.268 1.00 92.12 108 GLY A O 1
ATOM 809 N N . MET A 1 109 ? -1.090 17.225 -12.197 1.00 93.06 109 MET A N 1
ATOM 810 C CA . MET A 1 109 ? -0.222 16.063 -12.440 1.00 93.06 109 MET A CA 1
ATOM 811 C C . MET A 1 109 ? -0.851 15.083 -13.436 1.00 93.06 109 MET A C 1
ATOM 813 O O . MET A 1 109 ? -0.168 14.541 -14.303 1.00 93.06 109 MET A O 1
ATOM 817 N N . LEU A 1 110 ? -2.158 14.846 -13.298 1.00 92.38 110 LEU A N 1
ATOM 818 C CA . LEU A 1 110 ? -2.902 13.964 -14.192 1.00 92.38 110 LEU A CA 1
ATOM 819 C C . LEU A 1 110 ? -2.958 14.530 -15.607 1.00 92.38 110 LEU A C 1
ATOM 821 O O . LEU A 1 110 ? -2.770 13.778 -16.559 1.00 92.38 110 LEU A O 1
ATOM 825 N N . ASP A 1 111 ? -3.175 15.839 -15.733 1.00 94.12 111 ASP A N 1
ATOM 826 C CA . ASP A 1 111 ? -3.241 16.521 -17.024 1.00 94.12 111 ASP A CA 1
ATOM 827 C C . ASP A 1 111 ? -1.888 16.446 -17.753 1.00 94.12 111 ASP A C 1
ATOM 829 O O . ASP A 1 111 ? -1.841 16.091 -18.929 1.00 94.12 111 ASP A O 1
ATOM 833 N N . GLU A 1 112 ? -0.775 16.679 -17.049 1.00 94.69 112 GLU A N 1
ATOM 834 C CA . GLU A 1 112 ? 0.582 16.516 -17.599 1.00 94.69 112 GLU A CA 1
ATOM 835 C C . GLU A 1 112 ? 0.887 15.063 -17.995 1.00 94.69 112 GLU A C 1
ATOM 837 O O . GLU A 1 112 ? 1.468 14.803 -19.051 1.00 94.69 112 GLU A O 1
ATOM 842 N N . THR A 1 113 ? 0.468 14.096 -17.173 1.00 93.75 113 THR A N 1
ATOM 843 C CA . THR A 1 113 ? 0.654 12.666 -17.469 1.00 93.75 113 THR A CA 1
ATOM 844 C C . THR A 1 113 ? -0.138 12.267 -18.716 1.00 93.75 113 THR A C 1
ATOM 846 O O . THR A 1 113 ? 0.391 11.606 -19.607 1.00 93.75 113 THR A O 1
ATOM 849 N N . ALA A 1 114 ? -1.391 12.719 -18.826 1.00 92.25 114 ALA A N 1
ATOM 850 C CA . ALA A 1 114 ? -2.241 12.478 -19.990 1.00 92.25 114 ALA A CA 1
ATOM 851 C C . ALA A 1 114 ? -1.714 13.169 -21.260 1.00 92.25 114 ALA A C 1
ATOM 853 O O . ALA A 1 114 ? -1.842 12.619 -22.353 1.00 92.25 114 ALA A O 1
ATOM 854 N N . ALA A 1 115 ? -1.091 14.343 -21.121 1.00 95.25 115 ALA A N 1
ATOM 855 C CA . ALA A 1 115 ? -0.425 15.053 -22.210 1.00 95.25 115 ALA A CA 1
ATOM 856 C C . ALA A 1 115 ? 0.932 14.438 -22.608 1.00 95.25 115 ALA A C 1
ATOM 858 O O . ALA A 1 115 ? 1.530 14.870 -23.593 1.00 95.25 115 ALA A O 1
ATOM 859 N N . GLY A 1 116 ? 1.434 13.448 -21.859 1.00 93.25 116 GLY A N 1
ATOM 860 C CA . GLY A 1 116 ? 2.746 12.840 -22.083 1.00 93.25 116 GLY A CA 1
ATOM 861 C C . GLY A 1 116 ? 3.925 13.752 -21.726 1.00 93.25 116 GLY A C 1
ATOM 862 O O . GLY A 1 116 ? 5.044 13.495 -22.166 1.00 93.25 116 GLY A O 1
ATOM 863 N N . THR A 1 117 ? 3.694 14.817 -20.952 1.00 95.12 117 THR A N 1
ATOM 864 C CA . THR A 1 117 ? 4.730 15.769 -20.515 1.00 95.12 117 THR A CA 1
ATOM 865 C C . THR A 1 117 ? 5.303 15.436 -19.139 1.00 95.12 117 THR A C 1
ATOM 867 O O . THR A 1 117 ? 6.372 15.933 -18.787 1.00 95.12 117 THR A O 1
ATOM 870 N N . LEU A 1 118 ? 4.636 14.560 -18.382 1.00 92.81 118 LEU A N 1
ATOM 871 C CA . LEU A 1 118 ? 5.132 13.984 -17.136 1.00 92.81 118 LEU A CA 1
ATOM 872 C C . LEU A 1 118 ? 5.182 12.456 -17.237 1.00 92.81 118 LEU A C 1
ATOM 874 O O . LEU A 1 118 ? 4.190 11.810 -17.571 1.00 92.81 118 LEU A O 1
ATOM 878 N N . LEU A 1 119 ? 6.334 11.873 -16.900 1.00 92.25 119 LEU A N 1
ATOM 879 C CA . LEU A 1 119 ? 6.498 10.425 -16.803 1.00 92.25 119 LEU A CA 1
ATOM 880 C C . LEU A 1 119 ? 5.960 9.935 -15.451 1.00 92.25 119 LEU A C 1
ATOM 882 O O . LEU A 1 119 ? 6.634 10.028 -14.432 1.00 92.25 119 LEU A O 1
ATOM 886 N N . SER A 1 120 ? 4.733 9.424 -15.435 1.00 93.19 120 SER A N 1
ATOM 887 C CA . SER A 1 120 ? 4.068 8.920 -14.229 1.00 93.19 120 SER A CA 1
ATOM 888 C C . SER A 1 120 ? 3.106 7.784 -14.593 1.00 93.19 120 SER A C 1
ATOM 890 O O . SER A 1 120 ? 2.590 7.780 -15.716 1.00 93.19 120 SER A O 1
ATOM 892 N N . PRO A 1 121 ? 2.861 6.791 -13.712 1.00 92.19 121 PRO A N 1
ATOM 893 C CA . PRO A 1 121 ? 1.829 5.809 -13.996 1.00 92.19 121 PRO A CA 1
ATOM 894 C C . PRO A 1 121 ? 0.449 6.482 -13.929 1.00 92.19 121 PRO A C 1
ATOM 896 O O . PRO A 1 121 ? 0.288 7.486 -13.234 1.00 92.19 121 PRO A O 1
ATOM 899 N N . PRO A 1 122 ? -0.582 5.928 -14.586 1.00 90.38 122 PRO A N 1
ATOM 900 C CA . PRO A 1 122 ? -1.963 6.281 -14.292 1.00 90.38 122 PRO A CA 1
ATOM 901 C C . PRO A 1 122 ? -2.236 6.253 -12.782 1.00 90.38 122 PRO A C 1
ATOM 903 O O . PRO A 1 122 ? -2.062 5.222 -12.124 1.00 90.38 122 PRO A O 1
ATOM 906 N N . ILE A 1 123 ? -2.678 7.391 -12.239 1.00 93.00 123 ILE A N 1
ATOM 907 C CA . ILE A 1 123 ? -3.055 7.509 -10.830 1.00 93.00 123 ILE A CA 1
ATOM 908 C C . ILE A 1 123 ? -4.570 7.399 -10.698 1.00 93.00 123 ILE A C 1
ATOM 910 O O . ILE A 1 123 ? -5.337 8.215 -11.217 1.00 93.00 123 ILE A O 1
ATOM 914 N N . VAL A 1 124 ? -4.997 6.402 -9.937 1.00 93.69 124 VAL A N 1
ATOM 915 C CA . VAL A 1 124 ? -6.385 6.185 -9.550 1.00 93.69 124 VAL A CA 1
ATOM 916 C C . VAL A 1 124 ? -6.619 6.955 -8.260 1.00 93.69 124 VAL A C 1
ATOM 918 O O . VAL A 1 124 ? -6.081 6.626 -7.209 1.00 93.69 124 VAL A O 1
ATOM 921 N N . ARG A 1 125 ? -7.373 8.047 -8.341 1.00 92.81 125 ARG A N 1
ATOM 922 C CA . ARG A 1 125 ? -7.543 8.957 -7.204 1.00 92.81 125 ARG A CA 1
ATOM 923 C C . ARG A 1 125 ? -8.456 8.365 -6.131 1.00 92.81 125 ARG A C 1
ATOM 925 O O . ARG A 1 125 ? -9.555 7.916 -6.438 1.00 92.81 125 ARG A O 1
ATOM 932 N N . CYS A 1 126 ? -8.046 8.462 -4.874 1.00 93.94 126 CYS A N 1
ATOM 933 C CA . CYS A 1 126 ? -8.875 8.161 -3.716 1.00 93.94 126 CYS A CA 1
ATOM 934 C C . CYS A 1 126 ? -9.033 9.428 -2.866 1.00 93.94 126 CYS A C 1
ATOM 936 O O . CYS A 1 126 ? -8.051 10.096 -2.529 1.00 93.94 126 CYS A O 1
ATOM 938 N N . GLY A 1 127 ? -10.279 9.806 -2.575 1.00 93.25 127 GLY A N 1
ATOM 939 C CA . GLY A 1 127 ? -10.568 10.937 -1.698 1.00 93.25 127 GLY A CA 1
ATOM 940 C C . GLY A 1 127 ? -10.192 10.581 -0.264 1.00 93.25 127 GLY A C 1
ATOM 941 O O . GLY A 1 127 ? -10.092 9.404 0.060 1.00 93.25 127 GLY A O 1
ATOM 942 N N . LEU A 1 128 ? -10.007 11.571 0.602 1.00 95.75 128 LEU A N 1
ATOM 943 C CA . LEU A 1 128 ? -9.852 11.337 2.036 1.00 95.75 128 LEU A CA 1
ATOM 944 C C . LEU A 1 128 ? -10.800 12.258 2.794 1.00 95.75 128 LEU A C 1
ATOM 946 O O . LEU A 1 128 ? -10.871 13.455 2.503 1.00 95.75 128 LEU A O 1
ATOM 950 N N . LEU A 1 129 ? -11.532 11.676 3.736 1.00 95.75 129 LEU A N 1
ATOM 951 C CA . LEU A 1 129 ? -12.506 12.349 4.574 1.00 95.75 129 LEU A CA 1
ATOM 952 C C . LEU A 1 129 ? -12.276 11.963 6.034 1.00 95.75 129 LEU A C 1
ATOM 954 O O . LEU A 1 129 ? -12.281 10.785 6.391 1.00 95.75 129 LEU A O 1
ATOM 958 N N . ASP A 1 130 ? -12.087 12.970 6.875 1.00 96.81 130 ASP A N 1
ATOM 959 C CA . ASP A 1 130 ? -11.847 12.805 8.302 1.00 96.81 130 ASP A CA 1
ATOM 960 C C . ASP A 1 130 ? -12.743 13.739 9.122 1.00 96.81 130 ASP A C 1
ATOM 962 O O . ASP A 1 130 ? -13.281 14.719 8.608 1.00 96.81 130 ASP A O 1
ATOM 966 N N . GLY A 1 131 ? -12.912 13.460 10.409 1.00 96.50 131 GLY A N 1
ATOM 967 C CA . GLY A 1 131 ? -13.608 14.372 11.316 1.00 96.50 131 GLY A CA 1
ATOM 968 C C . GLY A 1 131 ? -12.668 15.443 11.858 1.00 96.50 131 GLY A C 1
ATOM 969 O O . GLY A 1 131 ? -11.513 15.142 12.156 1.00 96.50 131 GLY A O 1
ATOM 970 N N . LYS A 1 132 ? -13.145 16.684 12.020 1.00 96.00 132 LYS A N 1
ATOM 971 C CA . LYS A 1 132 ? -12.405 17.763 12.697 1.00 96.00 132 LYS A CA 1
ATOM 972 C C . LYS A 1 132 ? -12.138 17.369 14.152 1.00 96.00 132 LYS A C 1
ATOM 974 O O . LYS A 1 132 ? -13.062 17.180 14.939 1.00 96.00 132 LYS A O 1
ATOM 979 N N . SER A 1 133 ? -10.866 17.258 14.505 1.00 94.31 133 SER A N 1
ATOM 980 C CA . SER A 1 133 ? -10.363 16.953 15.838 1.00 94.31 133 SER A CA 1
ATOM 981 C C . SER A 1 133 ? -8.884 17.372 15.934 1.00 94.31 133 SER A C 1
ATOM 983 O O . SER A 1 133 ? -8.255 17.641 14.909 1.00 94.31 133 SER A O 1
ATOM 985 N N . PRO A 1 134 ? -8.279 17.385 17.133 1.00 93.31 134 PRO A N 1
ATOM 986 C CA . PRO A 1 134 ? -6.831 17.566 17.281 1.00 93.31 134 PRO A CA 1
ATOM 987 C C . PRO A 1 134 ? -5.974 16.492 16.584 1.00 93.31 134 PRO A C 1
ATOM 989 O O . PRO A 1 134 ? -4.771 16.676 16.443 1.00 93.31 134 PRO A O 1
ATOM 992 N N . PHE A 1 135 ? -6.584 15.382 16.154 1.00 92.62 135 PHE A N 1
ATOM 993 C CA . PHE A 1 135 ? -5.933 14.245 15.497 1.00 92.62 135 PHE A CA 1
ATOM 994 C C . PHE A 1 135 ? -6.281 14.132 14.004 1.00 92.62 135 PHE A C 1
ATOM 996 O O . PHE A 1 135 ? -6.020 13.095 13.392 1.00 92.62 135 PHE A O 1
ATOM 1003 N N . SER A 1 136 ? -6.937 15.144 13.424 1.00 91.25 136 SER A N 1
ATOM 1004 C CA . SER A 1 136 ? -7.353 15.095 12.021 1.00 91.25 136 SER A CA 1
ATOM 1005 C C . SER A 1 136 ? -6.172 14.973 11.065 1.00 91.25 136 SER A C 1
ATOM 1007 O O . SER A 1 136 ? -5.150 15.640 11.222 1.00 91.25 136 SER A O 1
ATOM 1009 N N . SER A 1 137 ? -6.365 14.197 10.003 1.00 86.31 137 SER A N 1
ATOM 1010 C CA . SER A 1 137 ? -5.480 14.210 8.842 1.00 86.31 137 SER A CA 1
ATOM 1011 C C . SER A 1 137 ? -5.597 15.520 8.052 1.00 86.31 137 SER A C 1
ATOM 1013 O O . SER A 1 137 ? -6.689 16.062 7.877 1.00 86.31 137 SER A O 1
ATOM 1015 N N . SER A 1 138 ? -4.474 16.000 7.512 1.00 80.88 138 SER A N 1
ATOM 1016 C CA . SER A 1 138 ? -4.404 17.150 6.597 1.00 80.88 138 SER A CA 1
ATOM 1017 C C . SER A 1 138 ? -4.379 16.756 5.112 1.00 80.88 138 SER A C 1
ATOM 1019 O O . SER A 1 138 ? -4.319 17.627 4.246 1.00 80.88 138 SER A O 1
ATOM 1021 N N . PHE A 1 139 ? -4.460 15.458 4.792 1.00 83.94 139 PHE A N 1
ATOM 1022 C CA . PHE A 1 139 ? -4.372 14.941 3.418 1.00 83.94 139 PHE A CA 1
ATOM 1023 C C . PHE A 1 139 ? -5.702 14.997 2.636 1.00 83.94 139 PHE A C 1
ATOM 1025 O O . PHE A 1 139 ? -5.772 14.598 1.473 1.00 83.94 139 PHE A O 1
ATOM 1032 N N . GLY A 1 140 ? -6.781 15.489 3.249 1.00 90.56 140 GLY A N 1
ATOM 1033 C CA . GLY A 1 140 ? -8.114 15.507 2.650 1.00 90.56 140 GLY A CA 1
ATOM 1034 C C . GLY A 1 140 ? -9.060 16.516 3.291 1.00 90.56 140 GLY A C 1
ATOM 1035 O O . GLY A 1 140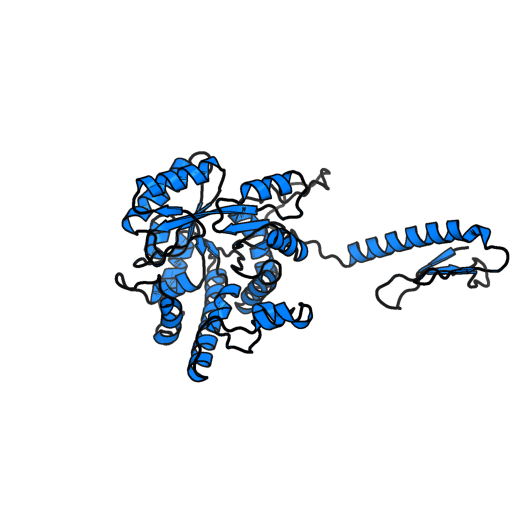 ? -8.636 17.531 3.840 1.00 90.56 140 GLY A O 1
ATOM 1036 N N . PHE A 1 141 ? -10.359 16.244 3.197 1.00 94.38 141 PHE A N 1
ATOM 1037 C CA . PHE A 1 141 ? -11.390 17.079 3.808 1.00 94.38 141 PHE A CA 1
ATOM 1038 C C . PHE A 1 141 ? -11.565 16.729 5.285 1.00 94.38 141 PHE A C 1
ATOM 1040 O O . PHE A 1 141 ? -11.593 15.554 5.649 1.00 94.38 141 PHE A O 1
ATOM 1047 N N . THR A 1 142 ? -11.754 17.751 6.120 1.00 96.00 142 THR A N 1
ATOM 1048 C CA . THR A 1 142 ? -12.152 17.586 7.522 1.00 96.00 142 THR A CA 1
ATOM 1049 C C . THR A 1 142 ? -13.566 18.113 7.732 1.00 96.00 142 THR A C 1
ATOM 1051 O O . THR A 1 142 ? -13.889 19.231 7.322 1.00 96.00 142 THR A O 1
ATOM 1054 N N . ILE A 1 143 ? -14.421 17.311 8.365 1.00 96.69 143 ILE A N 1
ATOM 1055 C CA . ILE A 1 143 ? -15.851 17.605 8.529 1.00 96.69 143 ILE A CA 1
ATOM 1056 C C . ILE A 1 143 ? -16.289 17.550 9.992 1.00 96.69 143 ILE A C 1
ATOM 1058 O O . ILE A 1 143 ? -15.665 16.905 10.829 1.00 96.69 143 ILE A O 1
ATOM 1062 N N . SER A 1 144 ? -17.373 18.243 10.312 1.00 97.00 144 SER A N 1
ATOM 1063 C CA . SER A 1 144 ? -18.080 18.167 11.596 1.00 97.00 144 SER A CA 1
ATOM 1064 C C . SER A 1 144 ? -19.548 17.784 11.425 1.00 97.00 144 SER A C 1
ATOM 1066 O O . SER A 1 144 ? -20.192 17.402 12.398 1.00 97.00 144 SER A O 1
ATOM 1068 N N . THR A 1 145 ? -20.093 17.893 10.212 1.00 97.94 145 THR A N 1
ATOM 1069 C CA . THR A 1 145 ? -21.517 17.688 9.931 1.00 97.94 145 THR A CA 1
ATOM 1070 C C . THR A 1 145 ? -21.743 16.767 8.735 1.00 97.94 145 THR A C 1
ATOM 1072 O O . THR A 1 145 ? -20.892 16.635 7.854 1.00 97.94 145 THR A O 1
ATOM 1075 N N . LEU A 1 146 ? -22.940 16.174 8.660 1.00 96.88 146 LEU A N 1
ATOM 1076 C CA . LEU A 1 146 ? -23.350 15.378 7.501 1.00 96.88 146 LEU A CA 1
ATOM 1077 C C . LEU A 1 146 ? -23.390 16.206 6.208 1.00 96.88 146 LEU A C 1
ATOM 1079 O O . LEU A 1 146 ? -23.107 15.677 5.138 1.00 96.88 146 LEU A O 1
ATOM 1083 N N . ALA A 1 147 ? -23.744 17.492 6.289 1.00 97.44 147 ALA A N 1
ATOM 1084 C CA . ALA A 1 147 ? -23.775 18.375 5.124 1.00 97.44 147 ALA A CA 1
ATOM 1085 C C . ALA A 1 147 ? -22.374 18.535 4.512 1.00 97.44 147 ALA A C 1
ATOM 1087 O O . ALA A 1 147 ? -22.200 18.287 3.324 1.00 97.44 147 ALA A O 1
ATOM 1088 N N . GLU A 1 148 ? -21.362 18.821 5.337 1.00 97.44 148 GLU A N 1
ATOM 1089 C CA . GLU A 1 148 ? -19.970 18.902 4.875 1.00 97.44 148 GLU A CA 1
ATOM 1090 C C . GLU A 1 148 ? -19.472 17.551 4.317 1.00 97.44 148 GLU A C 1
ATOM 1092 O O . GLU A 1 148 ? -18.742 17.520 3.324 1.00 97.44 148 GLU A O 1
ATOM 1097 N N . ALA A 1 149 ? -19.881 16.422 4.914 1.00 95.81 149 ALA A N 1
ATOM 1098 C CA . ALA A 1 149 ? -19.540 15.091 4.405 1.00 95.81 149 ALA A CA 1
ATOM 1099 C C . ALA A 1 149 ? -20.139 14.836 3.008 1.00 95.81 149 ALA A C 1
ATOM 1101 O O . ALA A 1 149 ? -19.443 14.351 2.112 1.00 95.81 149 ALA A O 1
ATOM 1102 N N . ARG A 1 150 ? -21.406 15.218 2.792 1.00 94.19 150 ARG A N 1
ATOM 1103 C CA . ARG A 1 150 ? -22.076 15.148 1.482 1.00 94.19 150 ARG A CA 1
ATOM 1104 C C . ARG A 1 150 ? -21.396 16.043 0.450 1.00 94.19 150 ARG A C 1
ATOM 1106 O O . ARG A 1 150 ? -21.148 15.594 -0.666 1.00 94.19 150 ARG A O 1
ATOM 1113 N N . ASP A 1 151 ? -21.015 17.259 0.832 1.00 94.75 151 ASP A N 1
ATOM 1114 C CA . ASP A 1 151 ? -20.303 18.179 -0.058 1.00 94.75 151 ASP A CA 1
ATOM 1115 C C . ASP A 1 151 ? -18.948 17.607 -0.507 1.00 94.75 151 ASP A C 1
ATOM 1117 O O . ASP A 1 151 ? -18.592 17.702 -1.687 1.00 94.75 151 ASP A O 1
ATOM 1121 N N . ALA A 1 152 ? -18.207 16.962 0.401 1.00 93.69 152 ALA A N 1
ATOM 1122 C CA . ALA A 1 152 ? -16.940 16.298 0.086 1.00 93.69 152 ALA A CA 1
ATOM 1123 C C . ALA A 1 152 ? -17.127 15.079 -0.841 1.00 93.69 152 ALA A C 1
ATOM 1125 O O . ALA A 1 152 ? -16.361 14.895 -1.798 1.00 93.69 152 ALA A O 1
ATOM 1126 N N . VAL A 1 153 ? -18.169 14.275 -0.603 1.00 92.62 153 VAL A N 1
ATOM 1127 C CA . VAL A 1 153 ? -18.588 13.168 -1.481 1.00 92.62 153 VAL A CA 1
ATOM 1128 C C . VAL A 1 153 ? -18.908 13.689 -2.885 1.00 92.62 153 VAL A C 1
ATOM 1130 O O . VAL A 1 153 ? -18.351 13.201 -3.872 1.00 92.62 153 VAL A O 1
ATOM 1133 N N . ASP A 1 154 ? -19.728 14.732 -2.989 1.00 91.75 154 ASP A N 1
ATOM 1134 C CA . ASP A 1 154 ? -20.132 15.332 -4.262 1.00 91.75 154 ASP A CA 1
ATOM 1135 C C . ASP A 1 154 ? -18.970 15.995 -4.99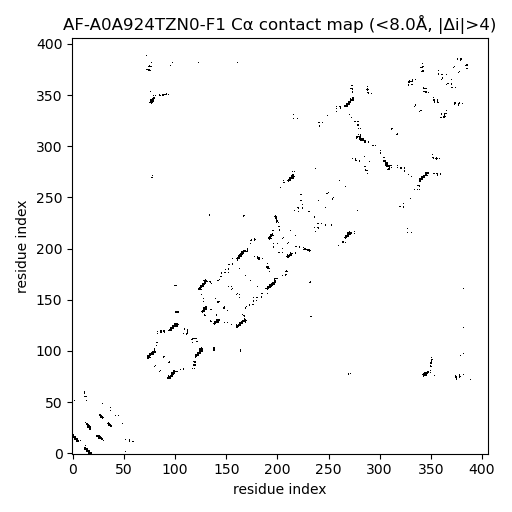7 1.00 91.75 154 ASP A C 1
ATOM 1137 O O . ASP A 1 154 ? -18.893 15.962 -6.232 1.00 91.75 154 ASP A O 1
ATOM 1141 N N . TRP A 1 155 ? -18.050 16.623 -4.266 1.00 92.19 155 TRP A N 1
ATOM 1142 C CA . TRP A 1 155 ? -16.832 17.189 -4.835 1.00 92.19 155 TRP A CA 1
ATOM 1143 C C . TRP A 1 155 ? -15.971 16.104 -5.491 1.00 92.19 155 TRP A C 1
ATOM 1145 O O . TRP A 1 155 ? -15.508 16.296 -6.624 1.00 92.19 155 TRP A O 1
ATOM 1155 N N . SER A 1 156 ? -15.814 14.968 -4.804 1.00 91.62 156 SER A N 1
ATOM 1156 C CA . SER A 1 156 ? -15.011 13.819 -5.239 1.00 91.62 156 SER A CA 1
ATOM 1157 C C . SER A 1 156 ? -15.655 13.122 -6.441 1.00 91.62 156 SER A C 1
ATOM 1159 O O . SER A 1 156 ? -15.008 12.913 -7.473 1.00 91.62 156 SER A O 1
ATOM 1161 N N . ALA A 1 157 ? -16.964 12.864 -6.373 1.00 89.62 157 ALA A N 1
ATOM 1162 C CA . ALA A 1 157 ? -17.726 12.227 -7.444 1.00 89.62 157 ALA A CA 1
ATOM 1163 C C . ALA A 1 157 ? -17.739 13.065 -8.736 1.00 89.62 157 ALA A C 1
ATOM 1165 O O . ALA A 1 157 ? -17.525 12.529 -9.831 1.00 89.62 157 ALA A O 1
ATOM 1166 N N . ARG A 1 158 ? -17.920 14.393 -8.631 1.00 89.25 158 ARG A N 1
ATOM 1167 C CA . ARG A 1 158 ? -17.872 15.312 -9.788 1.00 89.25 158 ARG A CA 1
ATOM 1168 C C . ARG A 1 158 ? -16.517 15.315 -10.484 1.00 89.25 158 ARG A C 1
ATOM 1170 O O . ARG A 1 158 ? -16.463 15.513 -11.695 1.00 89.25 158 ARG A O 1
ATOM 1177 N N . ARG A 1 159 ? -15.441 15.053 -9.743 1.00 89.31 159 ARG A N 1
ATOM 1178 C CA . ARG A 1 159 ? -14.075 14.967 -10.276 1.00 89.31 159 ARG A CA 1
ATOM 1179 C C . ARG A 1 159 ? -13.677 13.559 -10.695 1.00 89.31 159 ARG A C 1
ATOM 1181 O O . ARG A 1 159 ? -12.577 13.388 -11.200 1.00 89.31 159 ARG A O 1
ATOM 1188 N N . GLY A 1 160 ? -14.561 12.571 -10.558 1.00 87.31 160 GLY A N 1
ATOM 1189 C CA . GLY A 1 160 ? -14.317 11.206 -11.021 1.00 87.31 160 GLY A CA 1
ATOM 1190 C C . GLY A 1 160 ? -13.386 10.407 -10.114 1.00 87.31 160 GLY A C 1
ATOM 1191 O O . GLY A 1 160 ? -12.649 9.562 -10.611 1.00 87.31 160 GLY A O 1
ATOM 1192 N N . TYR A 1 161 ? -13.394 10.679 -8.810 1.00 90.62 161 TYR A N 1
ATOM 1193 C CA . TYR A 1 161 ? -12.735 9.826 -7.825 1.00 90.62 161 TYR A CA 1
ATOM 1194 C C . TYR A 1 161 ? -13.561 8.533 -7.677 1.00 90.62 161 TYR A C 1
ATOM 1196 O O . TYR A 1 161 ? -14.736 8.617 -7.314 1.00 90.62 161 TYR A O 1
ATOM 1204 N N . PRO A 1 162 ? -13.012 7.344 -7.986 1.00 89.56 162 PRO A N 1
ATOM 1205 C CA . PRO A 1 162 ? -13.737 6.080 -7.844 1.00 89.56 162 PRO A CA 1
ATOM 1206 C C . PRO A 1 162 ? -13.840 5.584 -6.399 1.00 89.56 162 PRO A C 1
ATOM 1208 O O . PRO A 1 162 ? -14.533 4.593 -6.169 1.00 89.56 162 PRO A O 1
ATOM 1211 N N . GLN A 1 163 ? -13.156 6.222 -5.445 1.00 92.81 163 GLN A N 1
ATOM 1212 C CA . GLN A 1 163 ? -13.091 5.770 -4.058 1.00 92.81 163 GLN A CA 1
ATOM 1213 C C . GLN A 1 163 ? -12.964 6.933 -3.068 1.00 92.81 163 GLN A C 1
ATOM 1215 O O . GLN A 1 163 ? -12.350 7.959 -3.381 1.00 92.81 163 GLN A O 1
ATOM 1220 N N . LEU A 1 164 ? -13.521 6.743 -1.871 1.00 94.12 164 LEU A N 1
ATOM 1221 C CA . LEU A 1 164 ? -13.420 7.635 -0.719 1.00 94.12 164 LEU A CA 1
ATOM 1222 C C . LEU A 1 164 ? -12.824 6.878 0.482 1.00 94.12 164 LEU A C 1
ATOM 1224 O O . LEU A 1 164 ? -13.396 5.877 0.910 1.00 94.12 164 LEU A O 1
ATOM 1228 N N . LYS A 1 165 ? -11.705 7.370 1.029 1.00 96.19 165 LYS A N 1
ATOM 1229 C CA . LYS A 1 165 ? -11.065 6.895 2.267 1.00 96.19 165 LYS A CA 1
ATOM 1230 C C . LYS A 1 165 ? -11.650 7.634 3.476 1.00 96.19 165 LYS A C 1
ATOM 1232 O O . LYS A 1 165 ? -11.534 8.854 3.561 1.00 96.19 165 LYS A O 1
ATOM 1237 N N . ILE A 1 166 ? -12.236 6.904 4.416 1.00 97.38 166 ILE A N 1
ATOM 1238 C CA . ILE A 1 166 ? -12.627 7.380 5.747 1.00 97.38 166 ILE A CA 1
ATOM 1239 C C . ILE A 1 166 ? -11.438 7.217 6.705 1.00 97.38 166 ILE A C 1
ATOM 1241 O O . ILE A 1 166 ? -10.691 6.238 6.618 1.00 97.38 166 ILE A O 1
ATOM 1245 N N . TYR A 1 167 ? -11.232 8.181 7.601 1.00 96.06 167 TYR A N 1
ATOM 1246 C CA . TYR A 1 167 ? -10.085 8.197 8.513 1.00 96.06 167 TYR A CA 1
ATOM 1247 C C . TYR A 1 167 ? -10.481 8.191 9.999 1.00 96.06 167 TYR A C 1
ATOM 1249 O O . TYR A 1 167 ? -11.658 8.214 10.354 1.00 96.06 167 TYR A O 1
ATOM 1257 N N . ASN A 1 168 ? -9.480 8.109 10.883 1.00 93.75 168 ASN A N 1
ATOM 1258 C CA . ASN A 1 168 ? -9.666 7.746 12.296 1.00 93.75 168 ASN A CA 1
ATOM 1259 C C . ASN A 1 168 ? -10.579 8.693 13.092 1.00 93.75 168 ASN A C 1
ATOM 1261 O O . ASN A 1 168 ? -11.230 8.247 14.034 1.00 93.75 168 ASN A O 1
ATOM 1265 N N . SER A 1 169 ? -10.594 9.994 12.778 1.00 96.25 169 SER A N 1
ATOM 1266 C CA . SER A 1 169 ? -11.387 10.986 13.517 1.00 96.25 169 SER A CA 1
ATOM 1267 C C . SER A 1 169 ? -12.809 11.131 12.989 1.00 96.25 169 SER A C 1
ATOM 1269 O O . SER A 1 169 ? -13.557 11.956 13.515 1.00 96.25 169 SER A O 1
ATOM 1271 N N . PHE A 1 170 ? -13.194 10.369 11.963 1.00 97.44 170 PHE A N 1
ATOM 1272 C CA . PHE A 1 170 ? -14.515 10.464 11.365 1.00 97.44 170 PHE A CA 1
ATOM 1273 C C . PHE A 1 170 ? -15.626 10.198 12.403 1.00 97.44 170 PHE A C 1
ATOM 1275 O O . PHE A 1 170 ? -15.553 9.204 13.130 1.00 97.44 170 PHE A O 1
ATOM 1282 N N . PRO A 1 171 ? -16.668 11.048 12.507 1.00 96.56 171 PRO A N 1
ATOM 1283 C CA . PRO A 1 171 ? -17.715 10.852 13.504 1.00 96.56 171 PRO A CA 1
ATOM 1284 C C . PRO A 1 171 ? -18.565 9.618 13.173 1.00 96.56 171 PRO A C 1
ATOM 1286 O O . PRO A 1 171 ? -19.227 9.580 12.135 1.00 96.56 171 PRO A O 1
ATOM 1289 N N . LYS A 1 172 ? -18.579 8.626 14.072 1.00 95.06 172 LYS A N 1
ATOM 1290 C CA . LYS A 1 172 ? -19.281 7.345 13.869 1.00 95.06 172 LYS A CA 1
ATOM 1291 C C . LYS A 1 172 ? -20.756 7.501 13.476 1.00 95.06 172 LYS A C 1
ATOM 1293 O O . LYS A 1 172 ? -21.236 6.782 12.606 1.00 95.06 172 LYS A O 1
ATOM 1298 N N . ASP A 1 173 ? -21.443 8.492 14.048 1.00 96.62 173 AS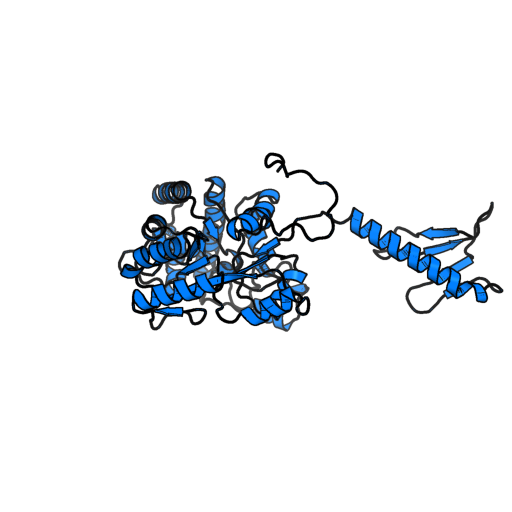P A N 1
ATOM 1299 C CA . ASP A 1 173 ? -22.877 8.727 13.834 1.00 96.62 173 ASP A CA 1
ATOM 1300 C C . ASP A 1 173 ? -23.192 9.275 12.432 1.00 96.62 173 ASP A C 1
ATOM 1302 O O . ASP A 1 173 ? -24.352 9.348 12.047 1.00 96.62 173 ASP A O 1
ATOM 1306 N N . LEU A 1 174 ? -22.171 9.677 11.665 1.00 97.62 174 LEU A N 1
ATOM 1307 C CA . LEU A 1 174 ? -22.319 10.161 10.291 1.00 97.62 174 LEU A CA 1
ATOM 1308 C C . LEU A 1 174 ? -21.962 9.096 9.250 1.00 97.62 174 LEU A C 1
ATOM 1310 O O . LEU A 1 174 ? -22.082 9.358 8.050 1.00 97.62 174 LEU A O 1
ATOM 1314 N N . LEU A 1 175 ? -21.447 7.936 9.673 1.00 96.75 175 LEU A N 1
ATOM 1315 C CA . LEU A 1 175 ? -20.812 6.980 8.768 1.00 96.75 175 LEU A CA 1
ATOM 1316 C C . LEU A 1 175 ? -21.830 6.365 7.815 1.00 96.75 175 LEU A C 1
ATOM 1318 O O . LEU A 1 175 ? -21.642 6.444 6.603 1.00 96.75 175 LEU A O 1
ATOM 1322 N N . ARG A 1 176 ? -22.934 5.832 8.343 1.00 95.88 176 ARG A N 1
ATOM 1323 C CA . ARG A 1 176 ? -23.980 5.160 7.564 1.00 95.88 176 ARG A CA 1
ATOM 1324 C C . ARG A 1 176 ? -24.521 6.058 6.459 1.00 95.88 176 ARG A C 1
ATOM 1326 O O . ARG A 1 176 ? -24.591 5.645 5.304 1.00 95.88 176 ARG A O 1
ATOM 1333 N N . GLU A 1 177 ? -24.872 7.295 6.787 1.00 95.19 177 GLU A N 1
ATOM 1334 C CA . GLU A 1 177 ? -25.425 8.260 5.841 1.00 95.19 177 GLU A CA 1
ATOM 1335 C C . GLU A 1 177 ? -24.377 8.743 4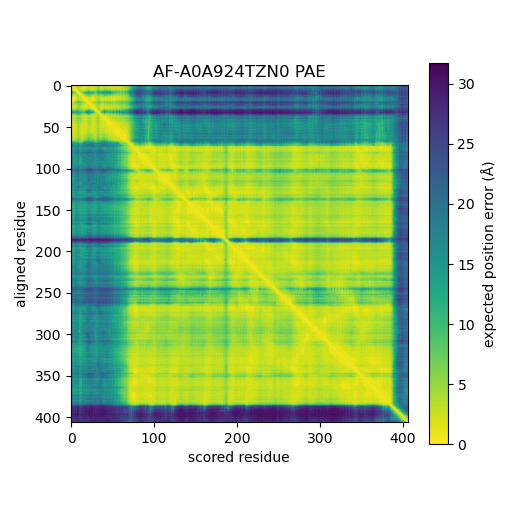.838 1.00 95.19 177 GLU A C 1
ATOM 1337 O O . GLU A 1 177 ? -24.715 9.009 3.685 1.00 95.19 177 GLU A O 1
ATOM 1342 N N . THR A 1 178 ? -23.111 8.840 5.247 1.00 94.62 178 THR A N 1
ATOM 1343 C CA . THR A 1 178 ? -22.000 9.211 4.360 1.00 94.62 178 THR A CA 1
ATOM 1344 C C . THR A 1 178 ? -21.696 8.096 3.366 1.00 94.62 178 THR A C 1
ATOM 1346 O O . THR A 1 178 ? -21.552 8.366 2.175 1.00 94.62 178 THR A O 1
ATOM 1349 N N . VAL A 1 179 ? -21.674 6.840 3.821 1.00 93.50 179 VAL A N 1
ATOM 1350 C CA . VAL A 1 179 ? -21.516 5.662 2.962 1.00 93.50 179 VAL A CA 1
ATOM 1351 C C . VAL A 1 179 ? -22.700 5.548 2.003 1.00 93.50 179 VAL A C 1
ATOM 1353 O O . VAL A 1 179 ? -22.507 5.448 0.792 1.00 93.50 179 VAL A O 1
ATOM 1356 N N . ALA A 1 180 ? -23.931 5.676 2.505 1.00 90.69 1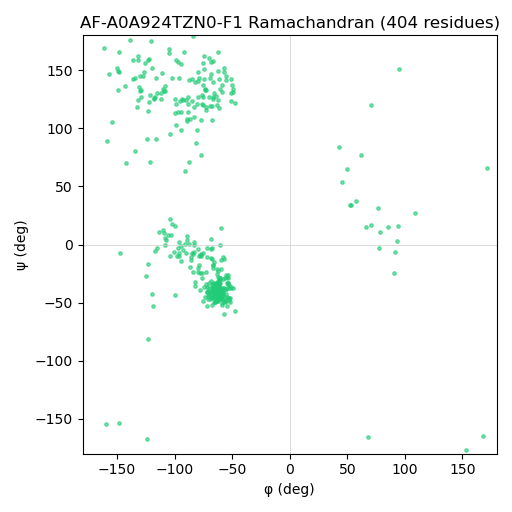80 ALA A N 1
ATOM 1357 C CA . ALA A 1 180 ? -25.124 5.702 1.665 1.00 90.69 180 ALA A CA 1
ATOM 1358 C C . ALA A 1 180 ? -25.070 6.837 0.628 1.00 90.69 180 ALA A C 1
ATOM 1360 O O . ALA A 1 180 ? -25.427 6.625 -0.529 1.00 90.69 180 ALA A O 1
ATOM 1361 N N . CYS A 1 181 ? -24.575 8.021 1.003 1.00 89.00 181 CYS A N 1
ATOM 1362 C CA . CYS A 1 181 ? -24.364 9.131 0.076 1.00 89.00 181 CYS A CA 1
ATOM 1363 C C . CYS A 1 181 ? -23.304 8.804 -0.982 1.00 89.00 181 CYS A C 1
ATOM 1365 O O . CYS A 1 181 ? -23.519 9.083 -2.158 1.00 89.00 181 CYS A O 1
ATOM 1367 N N . ALA A 1 182 ? -22.180 8.196 -0.597 1.00 88.19 182 ALA A N 1
ATOM 1368 C CA . ALA A 1 182 ? -21.125 7.787 -1.520 1.00 88.19 182 ALA A CA 1
ATOM 1369 C C . ALA A 1 182 ? -21.653 6.808 -2.583 1.00 88.19 182 ALA A C 1
ATOM 1371 O O . ALA A 1 182 ? -21.406 7.003 -3.778 1.00 88.19 182 ALA A O 1
ATOM 1372 N N . TYR A 1 183 ? -22.462 5.827 -2.170 1.00 85.31 183 TYR A N 1
ATOM 1373 C CA . TYR A 1 183 ? -23.139 4.903 -3.081 1.00 85.31 183 TYR A CA 1
ATOM 1374 C C . TYR A 1 183 ? -24.210 5.596 -3.940 1.00 85.31 183 TYR A C 1
ATOM 1376 O O . TYR A 1 183 ? -24.235 5.411 -5.161 1.00 85.31 183 TYR A O 1
ATOM 1384 N N . ALA A 1 184 ? -25.063 6.434 -3.339 1.00 78.75 184 ALA A N 1
ATOM 1385 C CA . ALA A 1 184 ? -26.194 7.080 -4.011 1.00 78.75 184 ALA A CA 1
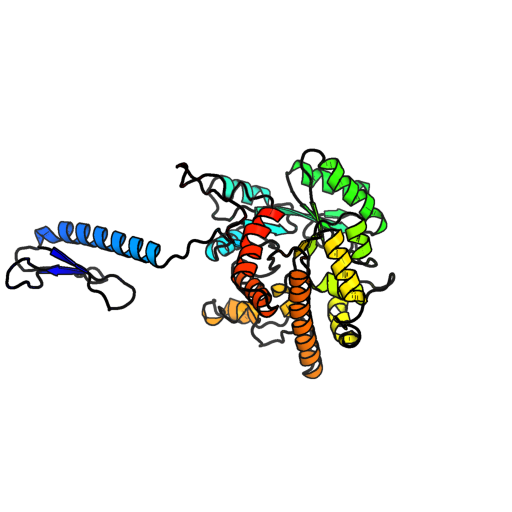ATOM 1386 C C . ALA A 1 184 ? -25.768 8.167 -5.012 1.00 78.75 184 ALA A C 1
ATOM 1388 O O . ALA A 1 184 ? -26.219 8.158 -6.161 1.00 78.75 184 ALA A O 1
ATOM 1389 N N . CYS A 1 185 ? -24.850 9.066 -4.632 1.00 66.06 185 CYS A N 1
ATOM 1390 C CA . CYS A 1 185 ? -24.276 10.077 -5.533 1.00 66.06 185 CYS A CA 1
ATOM 1391 C C . CYS A 1 185 ? -23.555 9.427 -6.721 1.00 66.06 185 CYS A C 1
ATOM 1393 O O . CYS A 1 185 ? -23.415 10.021 -7.795 1.00 66.06 185 CYS A O 1
ATOM 1395 N N . ALA A 1 186 ? -23.174 8.161 -6.560 1.00 57.88 186 ALA A N 1
ATOM 1396 C CA . ALA A 1 186 ? -22.584 7.340 -7.585 1.00 57.88 186 ALA A CA 1
ATOM 1397 C C . ALA A 1 186 ? -23.541 6.299 -8.194 1.00 57.88 186 ALA A C 1
ATOM 1399 O O . ALA A 1 186 ? -23.053 5.390 -8.851 1.00 57.88 186 ALA A O 1
ATOM 1400 N N . HIS A 1 187 ? -24.873 6.428 -8.148 1.00 48.56 187 HIS A N 1
ATOM 1401 C CA . HIS A 1 187 ? -25.761 5.519 -8.909 1.00 48.56 187 HIS A CA 1
ATOM 1402 C C . HIS A 1 187 ? -25.481 5.490 -10.430 1.00 48.56 187 HIS A C 1
ATOM 1404 O O . HIS A 1 187 ? -25.916 4.579 -11.126 1.00 48.56 187 HIS A O 1
ATOM 1410 N N . ARG A 1 188 ? -24.686 6.434 -10.961 1.00 47.59 188 ARG A N 1
ATOM 1411 C CA . ARG A 1 188 ? -24.132 6.370 -12.327 1.00 47.59 188 ARG A CA 1
ATOM 1412 C C . ARG A 1 188 ? -22.685 5.842 -12.433 1.00 47.59 188 ARG A C 1
ATOM 1414 O O . ARG A 1 188 ? -22.221 5.668 -13.555 1.00 47.59 188 ARG A O 1
ATOM 1421 N N . ARG A 1 189 ? -21.939 5.659 -11.328 1.00 55.78 189 ARG A N 1
ATOM 1422 C CA . ARG A 1 189 ? -20.468 5.418 -11.312 1.00 55.78 189 ARG A CA 1
ATOM 1423 C C . ARG A 1 189 ? -19.901 4.518 -10.180 1.00 55.78 189 ARG A C 1
ATOM 1425 O O . ARG A 1 189 ? -18.718 4.195 -10.225 1.00 55.78 189 ARG A O 1
ATOM 1432 N N . GLY A 1 190 ? -20.701 4.110 -9.192 1.00 71.06 190 GLY A N 1
ATOM 1433 C CA . GLY A 1 190 ? -20.375 3.214 -8.072 1.00 71.06 190 GLY A CA 1
ATOM 1434 C C . GLY A 1 190 ? -19.101 3.560 -7.293 1.00 71.06 190 GLY A C 1
ATOM 1435 O O . GLY A 1 190 ? -18.155 2.786 -7.364 1.00 71.06 190 GLY A O 1
ATOM 1436 N N . MET A 1 191 ? -19.029 4.701 -6.605 1.00 88.12 191 MET A N 1
ATOM 1437 C CA . MET A 1 191 ? -17.865 5.064 -5.785 1.00 88.12 191 MET A CA 1
ATOM 1438 C C . MET A 1 191 ? -17.735 4.092 -4.611 1.00 88.12 191 MET A C 1
ATOM 1440 O O . MET A 1 191 ? -18.718 3.841 -3.921 1.00 88.12 191 MET A O 1
ATOM 1444 N N . ARG A 1 192 ? -16.531 3.551 -4.414 1.00 91.00 192 ARG A N 1
ATOM 1445 C CA . ARG A 1 192 ? -16.212 2.655 -3.300 1.00 91.00 192 ARG A CA 1
ATOM 1446 C C . ARG A 1 192 ? -15.957 3.451 -2.025 1.00 91.00 192 ARG A C 1
ATOM 1448 O O . ARG A 1 192 ? -15.399 4.549 -2.093 1.00 91.00 192 ARG A O 1
ATOM 1455 N N . VAL A 1 193 ? -16.276 2.878 -0.875 1.00 94.06 193 VAL A N 1
ATOM 1456 C CA . VAL A 1 193 ? -15.845 3.394 0.424 1.00 94.06 193 VAL A CA 1
ATOM 1457 C C . VAL A 1 193 ? -14.817 2.455 1.020 1.00 94.06 193 VAL A C 1
ATOM 1459 O O . VAL A 1 193 ? -14.999 1.244 1.057 1.00 94.06 193 VAL A O 1
ATOM 1462 N N . SER A 1 194 ? -13.723 3.022 1.495 1.00 94.81 194 SER A N 1
ATOM 1463 C CA . SER A 1 194 ? -12.741 2.291 2.276 1.00 94.81 194 SER A CA 1
ATOM 1464 C C . SER A 1 194 ? -12.255 3.137 3.425 1.00 94.81 194 SER A C 1
ATOM 1466 O O . SER A 1 194 ? -12.587 4.317 3.507 1.00 94.81 194 SER A O 1
ATOM 1468 N N . GLY A 1 195 ? -11.414 2.591 4.282 1.00 95.56 195 GLY A N 1
ATOM 1469 C CA . GLY A 1 195 ? -10.703 3.443 5.210 1.00 95.56 195 GLY A CA 1
ATOM 1470 C C . GLY A 1 195 ? -10.004 2.716 6.322 1.00 95.56 195 GLY A C 1
ATOM 1471 O O . GLY A 1 195 ? -9.838 1.497 6.332 1.00 95.56 195 GLY A O 1
ATOM 1472 N N . HIS A 1 196 ? -9.653 3.537 7.295 1.00 96.94 196 HIS A N 1
ATOM 1473 C CA . HIS A 1 196 ? -9.434 3.070 8.646 1.00 96.94 196 HIS A CA 1
ATOM 1474 C C . HIS A 1 196 ? -10.786 2.769 9.284 1.00 96.94 196 HIS A C 1
ATOM 1476 O O . HIS A 1 196 ? -11.817 3.291 8.849 1.00 96.94 196 HIS A O 1
ATOM 1482 N N . VAL A 1 197 ? -10.771 1.997 10.364 1.00 96.19 197 VAL A N 1
ATOM 1483 C CA . VAL A 1 197 ? -11.924 1.917 11.256 1.00 96.19 197 VAL A CA 1
ATOM 1484 C C . VAL A 1 197 ? -11.924 3.199 12.100 1.00 96.19 197 VAL A C 1
ATOM 1486 O O . VAL A 1 197 ? -10.920 3.476 12.765 1.00 96.19 197 VAL A O 1
ATOM 1489 N N . PRO A 1 198 ? -12.982 4.034 12.058 1.00 96.00 198 PRO A N 1
ATOM 1490 C CA . PRO A 1 198 ? -13.048 5.225 12.897 1.00 96.00 198 PRO A CA 1
ATOM 1491 C C . PRO A 1 198 ? -12.918 4.870 14.379 1.00 96.00 198 PRO A C 1
ATOM 1493 O O . PRO A 1 198 ? -13.295 3.777 14.807 1.00 96.00 198 PRO A O 1
ATOM 1496 N N . ALA A 1 199 ? -12.400 5.796 15.184 1.00 94.56 199 ALA A N 1
ATOM 1497 C CA . ALA A 1 199 ? -12.289 5.559 16.617 1.00 94.56 199 ALA A CA 1
ATOM 1498 C C . ALA A 1 199 ? -13.645 5.225 17.248 1.00 94.56 199 ALA A C 1
ATOM 1500 O O . ALA A 1 199 ? -14.689 5.725 16.822 1.00 94.56 199 ALA A O 1
ATOM 1501 N N . PHE A 1 200 ? -13.605 4.398 18.297 1.00 93.50 200 PHE A N 1
ATOM 1502 C CA . PHE A 1 200 ? -14.786 3.900 19.010 1.00 93.50 200 PHE A CA 1
ATOM 1503 C C . PHE A 1 200 ? -15.697 2.970 18.190 1.00 93.50 200 PHE A C 1
ATOM 1505 O O . PHE A 1 200 ? -16.832 2.734 18.605 1.00 93.50 200 PHE A O 1
ATOM 1512 N N . MET A 1 201 ? -15.215 2.447 17.057 1.00 94.88 201 MET A N 1
ATOM 1513 C CA . MET A 1 201 ? -15.906 1.452 16.233 1.00 94.88 201 MET A CA 1
ATOM 1514 C C . MET A 1 201 ? -15.069 0.181 16.067 1.00 94.88 201 MET A C 1
ATOM 1516 O O . MET A 1 201 ? -13.846 0.197 16.218 1.00 94.88 201 MET A O 1
ATOM 1520 N N . ARG A 1 202 ? -15.750 -0.911 15.721 1.00 93.50 202 ARG A N 1
ATOM 1521 C CA . ARG A 1 202 ? -15.173 -2.184 15.277 1.00 93.50 202 ARG A CA 1
ATOM 1522 C C . ARG A 1 202 ? -15.307 -2.388 13.770 1.00 93.50 202 ARG A C 1
ATOM 1524 O O . ARG A 1 202 ? -16.098 -1.721 13.101 1.00 93.50 202 ARG A O 1
ATOM 1531 N N . VAL A 1 203 ? -14.546 -3.340 13.238 1.00 92.94 203 VAL A N 1
ATOM 1532 C CA . VAL A 1 203 ? -14.566 -3.718 11.820 1.00 92.94 203 VAL A CA 1
ATOM 1533 C C . VAL A 1 203 ? -15.963 -4.162 11.390 1.00 92.94 203 VAL A C 1
ATOM 1535 O O . VAL A 1 203 ? -16.436 -3.724 10.343 1.00 92.94 203 VAL A O 1
ATOM 1538 N N . GLU A 1 204 ? -16.645 -4.970 12.207 1.00 91.88 204 GLU A N 1
ATOM 1539 C CA . GLU A 1 204 ? -18.025 -5.407 11.946 1.00 91.88 204 GLU A CA 1
ATOM 1540 C C . GLU A 1 204 ? -18.956 -4.226 11.658 1.00 91.88 204 GLU A C 1
ATOM 1542 O O . GLU A 1 204 ? -19.653 -4.211 10.644 1.00 91.88 204 GLU A O 1
ATOM 1547 N N . GLU A 1 205 ? -18.880 -3.174 12.472 1.00 93.81 205 GLU A N 1
ATOM 1548 C CA . GLU A 1 205 ? -19.750 -2.007 12.341 1.00 93.81 205 GLU A CA 1
ATOM 1549 C C . GLU A 1 205 ? -19.515 -1.236 11.036 1.00 93.81 205 GLU A C 1
ATOM 1551 O O . GLU A 1 205 ? -20.461 -0.666 10.489 1.00 93.81 205 GLU A O 1
ATOM 1556 N N . VAL A 1 206 ? -18.278 -1.189 10.523 1.00 94.69 206 VAL A N 1
ATOM 1557 C CA . VAL A 1 206 ? -17.975 -0.458 9.280 1.00 94.69 206 VAL A CA 1
ATOM 1558 C C . VAL A 1 206 ? -18.293 -1.280 8.031 1.00 94.69 206 VAL A C 1
ATOM 1560 O O . VAL A 1 206 ? -18.789 -0.722 7.048 1.00 94.69 206 VAL A O 1
ATOM 1563 N N . VAL A 1 207 ? -18.084 -2.603 8.057 1.00 93.12 207 VAL A N 1
ATOM 1564 C CA . VAL A 1 207 ? -18.434 -3.469 6.915 1.00 93.12 207 VAL A CA 1
ATOM 1565 C C . VAL A 1 207 ? -19.946 -3.629 6.779 1.00 93.12 207 VAL A C 1
ATOM 1567 O O . VAL A 1 207 ? -20.460 -3.560 5.664 1.00 93.12 207 VAL A O 1
ATOM 1570 N N . GLU A 1 208 ? -20.686 -3.699 7.892 1.00 92.50 208 GLU A N 1
ATOM 1571 C CA . GLU A 1 208 ? -22.155 -3.665 7.892 1.00 92.50 208 GLU A CA 1
ATOM 1572 C C . GLU A 1 208 ? -22.721 -2.377 7.288 1.00 92.50 208 GLU A C 1
ATOM 1574 O O . GLU A 1 208 ? -23.808 -2.376 6.704 1.00 92.50 208 GLU A O 1
ATOM 1579 N N . GLN A 1 209 ? -21.987 -1.274 7.425 1.00 93.88 209 GLN A N 1
ATOM 1580 C CA . GLN A 1 209 ? -22.364 0.018 6.865 1.00 93.88 209 GLN A CA 1
ATOM 1581 C C . GLN A 1 209 ? -21.940 0.188 5.405 1.00 93.88 209 GLN A C 1
ATOM 1583 O O . GLN A 1 209 ? -22.383 1.148 4.780 1.00 93.88 209 GLN A O 1
ATOM 1588 N N . GLY A 1 210 ? -21.170 -0.751 4.844 1.00 91.06 210 GLY A N 1
ATOM 1589 C CA . GLY A 1 210 ? -20.865 -0.820 3.416 1.00 91.06 210 GLY A CA 1
ATOM 1590 C C . GLY A 1 210 ? -19.429 -0.467 3.033 1.00 91.06 210 GLY A C 1
ATOM 1591 O O . GLY A 1 210 ? -19.217 -0.006 1.913 1.00 91.06 210 GLY A O 1
ATOM 1592 N N . PHE A 1 211 ? -18.445 -0.651 3.917 1.00 93.94 211 PHE A N 1
ATOM 1593 C CA . PHE A 1 211 ? -17.035 -0.580 3.511 1.00 93.94 211 PHE A CA 1
ATOM 1594 C C . PHE A 1 211 ? -16.699 -1.674 2.489 1.00 93.94 211 PHE A C 1
ATOM 1596 O O . PHE A 1 211 ? -16.842 -2.866 2.758 1.00 93.94 211 PHE A O 1
ATOM 1603 N N . ASP A 1 212 ? -16.181 -1.261 1.334 1.00 92.62 212 ASP A N 1
ATOM 1604 C CA . ASP A 1 212 ? -15.663 -2.152 0.297 1.00 92.62 212 ASP A CA 1
ATOM 1605 C C . ASP A 1 212 ? -14.244 -2.652 0.603 1.00 92.62 212 ASP A C 1
ATOM 1607 O O . ASP A 1 212 ? -13.791 -3.638 0.017 1.00 92.62 212 ASP A O 1
ATOM 1611 N N . GLU A 1 213 ? -13.492 -1.917 1.425 1.00 95.00 213 GLU A N 1
ATOM 1612 C CA . GLU A 1 213 ? -12.094 -2.213 1.726 1.00 95.00 213 GLU A CA 1
ATOM 1613 C C . GLU A 1 213 ? -11.646 -1.606 3.062 1.00 95.00 213 GLU A C 1
ATOM 1615 O O . GLU A 1 213 ? -12.069 -0.507 3.422 1.00 95.00 213 GLU A O 1
ATOM 1620 N N . ILE A 1 214 ? -10.748 -2.291 3.767 1.00 96.50 214 ILE A N 1
ATOM 1621 C CA . ILE A 1 214 ? -10.084 -1.785 4.972 1.00 96.50 214 ILE A CA 1
ATOM 1622 C C . ILE A 1 214 ? -8.590 -1.657 4.694 1.00 96.50 214 ILE A C 1
ATOM 1624 O O . ILE A 1 214 ? -7.960 -2.595 4.202 1.00 96.50 214 ILE A O 1
ATOM 1628 N N . GLN A 1 215 ? -8.035 -0.492 5.025 1.00 96.69 215 GLN A N 1
ATOM 1629 C CA . GLN A 1 215 ? -6.605 -0.234 4.937 1.00 96.69 215 GLN A CA 1
ATOM 1630 C C . GLN A 1 215 ? -5.898 -0.450 6.273 1.00 96.69 215 GLN A C 1
ATOM 1632 O O . GLN A 1 215 ? -6.394 -0.038 7.322 1.00 96.69 215 GLN A O 1
ATOM 1637 N N . HIS A 1 216 ? -4.683 -0.983 6.176 1.00 96.56 216 HIS A N 1
ATOM 1638 C CA . HIS A 1 216 ? -3.759 -1.332 7.247 1.00 96.56 216 HIS A CA 1
ATOM 1639 C C . HIS A 1 216 ? -4.219 -2.534 8.066 1.00 96.56 216 HIS A C 1
ATOM 1641 O O . HIS A 1 216 ? -5.228 -2.498 8.774 1.00 96.56 216 HIS A O 1
ATOM 1647 N N . ILE A 1 217 ? -3.397 -3.582 8.075 1.00 93.75 217 ILE A N 1
ATOM 1648 C CA . ILE A 1 217 ? -3.625 -4.790 8.875 1.00 93.75 217 ILE A CA 1
ATOM 1649 C C . ILE A 1 217 ? -3.775 -4.474 10.368 1.00 93.75 217 ILE A C 1
ATOM 1651 O O . ILE A 1 217 ? -4.512 -5.144 11.089 1.00 93.75 217 ILE A O 1
ATOM 1655 N N . HIS A 1 218 ? -3.133 -3.397 10.824 1.00 91.19 218 HIS A N 1
ATOM 1656 C CA . HIS A 1 218 ? -3.251 -2.899 12.184 1.00 91.19 218 HIS A CA 1
ATOM 1657 C C . HIS A 1 218 ? -4.703 -2.620 12.606 1.00 91.19 218 HIS A C 1
ATOM 1659 O O . HIS A 1 218 ? -5.072 -2.928 13.738 1.00 91.19 218 HIS A O 1
ATOM 1665 N N . GLN A 1 219 ? -5.537 -2.096 11.701 1.00 92.75 219 GLN A N 1
ATOM 1666 C CA . GLN A 1 219 ? -6.946 -1.806 11.987 1.00 92.75 219 GLN A CA 1
ATOM 1667 C C . GLN A 1 219 ? -7.729 -3.083 12.315 1.00 92.75 219 GLN A C 1
ATOM 1669 O O . GLN A 1 219 ? -8.597 -3.072 13.182 1.00 92.75 219 GLN A O 1
ATOM 1674 N N . LEU A 1 220 ? -7.373 -4.201 11.679 1.00 91.75 220 LEU A N 1
ATOM 1675 C CA . LEU A 1 220 ? -8.000 -5.496 11.927 1.00 91.75 220 LEU A CA 1
ATOM 1676 C C . LEU A 1 220 ? -7.540 -6.086 13.263 1.00 91.75 220 LEU A C 1
ATOM 1678 O O . LEU A 1 220 ? -8.328 -6.697 13.971 1.00 91.75 220 LEU A O 1
ATOM 1682 N N . LEU A 1 221 ? -6.275 -5.885 13.643 1.00 89.38 221 LEU A N 1
ATOM 1683 C CA . LEU A 1 221 ? -5.767 -6.348 14.941 1.00 89.38 221 LEU A CA 1
ATOM 1684 C C . LEU A 1 221 ? -6.444 -5.637 16.112 1.00 89.38 221 LEU A C 1
ATOM 1686 O O . LEU A 1 221 ? -6.677 -6.247 17.155 1.00 89.38 221 LEU A O 1
ATOM 1690 N N . LEU A 1 222 ? -6.726 -4.343 15.947 1.00 90.69 222 LEU A N 1
ATOM 1691 C CA . LEU A 1 222 ? -7.412 -3.547 16.957 1.00 90.69 222 LEU A CA 1
ATOM 1692 C C . LEU A 1 222 ? -8.820 -4.069 17.239 1.00 90.69 222 LEU A C 1
ATOM 1694 O O . LEU A 1 222 ? -9.249 -3.986 18.385 1.00 90.69 222 LEU A O 1
ATOM 1698 N N . ASP A 1 223 ? -9.502 -4.652 16.252 1.00 89.56 223 ASP A N 1
ATOM 1699 C CA . ASP A 1 223 ? -10.865 -5.180 16.389 1.00 89.56 223 ASP A CA 1
ATOM 1700 C C . ASP A 1 223 ? -11.021 -6.145 17.577 1.00 89.56 223 ASP A C 1
ATOM 1702 O O . ASP A 1 223 ? -12.014 -6.108 18.302 1.00 89.56 223 ASP A O 1
ATOM 1706 N N . PHE A 1 224 ? -9.981 -6.940 17.848 1.00 87.81 224 PHE A N 1
ATOM 1707 C CA . PHE A 1 224 ? -9.954 -7.913 18.944 1.00 87.81 224 PHE A CA 1
ATOM 1708 C C . PHE A 1 224 ? -9.678 -7.300 20.325 1.00 87.81 224 PHE A C 1
ATOM 1710 O O . PHE A 1 224 ? -9.751 -7.998 21.337 1.00 87.81 224 PHE A O 1
ATOM 1717 N N . LEU A 1 225 ? -9.304 -6.020 20.386 1.00 88.75 225 LEU A N 1
ATOM 1718 C CA . LEU A 1 225 ? -8.766 -5.373 21.587 1.00 88.75 225 LEU A CA 1
ATOM 1719 C C . LEU A 1 225 ? -9.541 -4.122 22.001 1.00 88.75 225 LEU A C 1
ATOM 1721 O O . LEU A 1 225 ? -9.523 -3.759 23.179 1.00 88.75 225 LEU A O 1
ATOM 1725 N N . VAL A 1 226 ? -10.187 -3.444 21.053 1.00 87.88 226 VAL A N 1
ATOM 1726 C CA . VAL A 1 226 ? -10.888 -2.186 21.309 1.00 87.88 226 VAL A CA 1
ATOM 1727 C C . VAL A 1 226 ? -12.253 -2.420 21.950 1.00 87.88 226 VAL A C 1
ATOM 1729 O O . VAL A 1 226 ? -13.004 -3.340 21.626 1.00 87.88 226 VAL A O 1
ATOM 1732 N N . THR A 1 227 ? -12.603 -1.525 22.862 1.00 87.31 227 THR A N 1
ATOM 1733 C CA . THR A 1 227 ? -13.951 -1.380 23.415 1.00 87.31 227 THR A CA 1
ATOM 1734 C C . THR A 1 227 ? -14.625 -0.141 22.814 1.00 87.31 227 THR A C 1
ATOM 1736 O O . THR A 1 227 ? -13.933 0.717 22.259 1.00 87.31 227 THR A O 1
ATOM 1739 N N . PRO A 1 228 ? -15.945 0.052 23.006 1.00 86.94 228 PRO A N 1
ATOM 1740 C CA . PRO A 1 228 ? -16.628 1.282 22.586 1.00 86.94 228 PRO A CA 1
ATOM 1741 C C . PRO A 1 228 ? -16.066 2.584 23.192 1.00 86.94 228 PRO A C 1
ATOM 1743 O O . PRO A 1 228 ? -16.459 3.669 22.776 1.00 86.94 228 PRO A O 1
ATOM 1746 N N . THR A 1 229 ? -15.173 2.501 24.185 1.00 90.06 229 THR A N 1
ATOM 1747 C CA . THR A 1 229 ? -14.502 3.650 24.815 1.00 90.06 229 THR A CA 1
ATOM 1748 C C . THR A 1 229 ? -13.019 3.767 24.453 1.00 90.06 229 THR A C 1
ATOM 1750 O O . THR A 1 229 ? -12.353 4.687 24.922 1.00 90.06 229 THR A O 1
ATOM 1753 N N . THR A 1 230 ? -12.482 2.857 23.636 1.00 90.56 230 THR A N 1
ATOM 1754 C CA . THR A 1 230 ? -11.070 2.882 23.236 1.00 90.56 230 THR A CA 1
ATOM 1755 C C . THR A 1 230 ? -10.851 3.889 22.110 1.00 90.56 230 THR A C 1
ATOM 1757 O O . THR A 1 230 ? -11.431 3.767 21.031 1.00 90.56 230 THR A O 1
ATOM 1760 N N . ASP A 1 231 ? -9.993 4.878 22.356 1.00 92.44 231 ASP A N 1
ATOM 1761 C CA . ASP A 1 231 ? -9.616 5.884 21.365 1.00 92.44 231 ASP A CA 1
ATOM 1762 C C . ASP A 1 231 ? -8.411 5.409 20.540 1.00 92.44 231 ASP A C 1
ATOM 1764 O O . ASP A 1 231 ? -7.305 5.257 21.058 1.00 92.44 231 ASP A O 1
ATOM 1768 N N . THR A 1 232 ? -8.620 5.176 19.245 1.00 92.62 232 THR A N 1
ATOM 1769 C CA . THR A 1 232 ? -7.602 4.677 18.306 1.00 92.62 232 THR A CA 1
ATOM 1770 C C . THR A 1 232 ? -6.985 5.787 17.448 1.00 92.62 232 THR A C 1
ATOM 1772 O O . THR A 1 232 ? -6.357 5.514 16.422 1.00 92.62 232 THR A O 1
ATOM 1775 N N . ARG A 1 233 ? -7.152 7.062 17.824 1.00 93.19 233 ARG A N 1
ATOM 1776 C CA . ARG A 1 233 ? -6.560 8.198 17.086 1.00 93.19 233 ARG A CA 1
ATOM 1777 C C . ARG A 1 233 ? -5.119 8.490 17.485 1.00 93.19 233 ARG A C 1
ATOM 1779 O O . ARG A 1 233 ? -4.383 9.066 16.689 1.00 93.19 233 ARG A O 1
ATOM 1786 N N . ALA A 1 234 ? -4.725 8.089 18.688 1.00 88.81 234 ALA A N 1
ATOM 1787 C CA . ALA A 1 234 ? -3.396 8.329 19.230 1.00 88.81 234 ALA A CA 1
ATOM 1788 C C . ALA A 1 234 ? -2.423 7.175 18.925 1.00 88.81 234 ALA A C 1
ATOM 1790 O O . ALA A 1 234 ? -2.824 6.080 18.522 1.00 88.81 234 ALA A O 1
ATOM 1791 N N . VAL A 1 235 ? -1.126 7.424 19.123 1.00 86.12 235 VAL A N 1
ATOM 1792 C CA . VAL A 1 235 ? -0.034 6.474 18.831 1.00 86.12 235 VAL A CA 1
ATOM 1793 C C . VAL A 1 235 ? -0.123 5.191 19.673 1.00 86.12 235 VAL A C 1
ATOM 1795 O O . VAL A 1 235 ? 0.352 4.131 19.268 1.00 86.12 235 VAL A O 1
ATOM 1798 N N . GLU A 1 236 ? -0.796 5.258 20.821 1.00 85.81 236 GLU A N 1
ATOM 1799 C CA . GLU A 1 236 ? -1.064 4.161 21.755 1.00 85.81 236 GLU A CA 1
ATOM 1800 C C . GLU A 1 236 ? -1.735 2.963 21.082 1.00 85.81 236 GLU A C 1
ATOM 1802 O O . GLU A 1 236 ? -1.509 1.826 21.499 1.00 85.81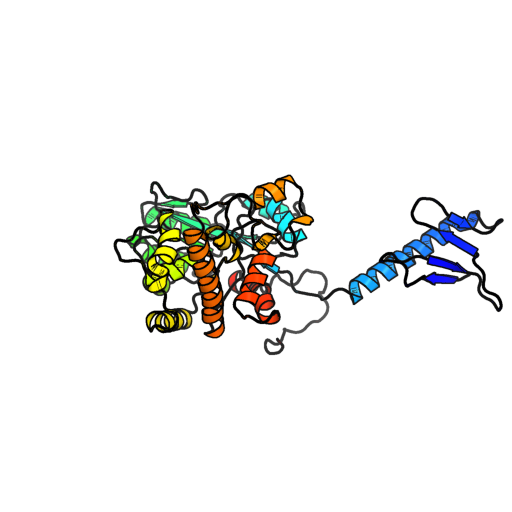 236 GLU A O 1
ATOM 1807 N N . ARG A 1 237 ? -2.487 3.191 19.997 1.00 90.00 237 ARG A N 1
ATOM 1808 C CA . ARG A 1 237 ? -3.084 2.117 19.199 1.00 90.00 237 ARG A CA 1
ATOM 1809 C C . ARG A 1 237 ? -2.054 1.091 18.734 1.00 90.00 237 ARG A C 1
ATOM 1811 O O . ARG A 1 237 ? -2.353 -0.091 18.746 1.00 90.00 237 ARG A O 1
ATOM 1818 N N . PHE A 1 238 ? -0.825 1.504 18.425 1.00 90.69 238 PHE A N 1
ATOM 1819 C CA . PHE A 1 238 ? 0.237 0.597 17.981 1.00 90.69 238 PHE A CA 1
ATOM 1820 C C . PHE A 1 238 ? 0.883 -0.180 19.138 1.00 90.69 238 PHE A C 1
ATOM 1822 O O . PHE A 1 238 ? 1.386 -1.284 18.934 1.00 90.69 238 PHE A O 1
ATOM 1829 N N . ARG A 1 239 ? 0.822 0.350 20.369 1.00 90.25 239 ARG A N 1
ATOM 1830 C CA . ARG A 1 239 ? 1.312 -0.336 21.580 1.00 90.25 239 ARG A CA 1
ATOM 1831 C C . ARG A 1 239 ? 0.338 -1.406 22.059 1.00 90.25 239 ARG A C 1
ATOM 1833 O O . ARG A 1 239 ? 0.754 -2.493 22.453 1.00 90.25 239 ARG A O 1
ATOM 1840 N N . LEU A 1 240 ? -0.962 -1.119 21.971 1.00 89.69 240 LEU A N 1
ATOM 1841 C CA . LEU A 1 240 ? -2.024 -1.965 22.514 1.00 89.69 240 LEU A CA 1
ATOM 1842 C C . LEU A 1 240 ? -1.939 -3.440 22.048 1.00 89.69 240 LEU A C 1
ATOM 1844 O O . LEU A 1 240 ? -1.969 -4.316 22.917 1.00 89.69 240 LEU A O 1
ATOM 1848 N N . PRO A 1 241 ? -1.765 -3.764 20.747 1.00 89.88 241 PRO A N 1
ATOM 1849 C CA . PRO A 1 241 ? -1.597 -5.147 20.296 1.00 89.88 241 PRO A CA 1
ATOM 1850 C C . PRO A 1 241 ? -0.363 -5.851 20.848 1.00 89.88 241 PRO A C 1
ATOM 1852 O O . PRO A 1 241 ? -0.404 -7.059 21.078 1.00 89.88 241 PRO A O 1
ATOM 1855 N N . ALA A 1 242 ? 0.729 -5.123 21.078 1.00 86.94 242 ALA A N 1
ATOM 1856 C CA . ALA A 1 242 ? 1.943 -5.699 21.638 1.00 86.94 242 ALA A CA 1
ATOM 1857 C C . ALA A 1 242 ? 1.759 -5.990 23.130 1.00 86.94 242 ALA A C 1
ATOM 1859 O O . ALA A 1 242 ? 2.060 -7.093 23.587 1.00 86.94 242 ALA A O 1
ATOM 1860 N N . ASP A 1 243 ? 1.191 -5.041 23.872 1.00 85.62 243 ASP A N 1
ATOM 1861 C CA . ASP A 1 243 ? 0.962 -5.154 25.315 1.00 85.62 243 ASP A CA 1
ATOM 1862 C C . ASP A 1 243 ? -0.106 -6.206 25.654 1.00 85.62 243 ASP A C 1
ATOM 1864 O O . ASP A 1 243 ? -0.029 -6.883 26.680 1.00 85.62 243 ASP A O 1
ATOM 1868 N N . LYS A 1 244 ? -1.092 -6.392 24.769 1.00 85.00 244 LYS A N 1
ATOM 1869 C CA . LYS A 1 244 ? -2.154 -7.403 24.889 1.00 85.00 244 LYS A CA 1
ATOM 1870 C C . LYS A 1 244 ? -1.926 -8.627 23.999 1.00 85.00 244 LYS A C 1
ATOM 1872 O O . LYS A 1 244 ? -2.848 -9.416 23.811 1.00 85.00 244 LYS A O 1
ATOM 1877 N N . ARG A 1 245 ? -0.702 -8.850 23.502 1.00 78.81 245 ARG A N 1
ATOM 1878 C CA . ARG A 1 245 ? -0.374 -9.933 22.551 1.00 78.81 245 ARG A CA 1
ATOM 1879 C C . ARG A 1 245 ? -0.796 -11.326 23.020 1.00 78.81 245 ARG A C 1
ATOM 1881 O O . ARG A 1 245 ? -1.144 -12.164 22.188 1.00 78.81 245 ARG A O 1
ATOM 1888 N N . ALA A 1 246 ? -0.757 -11.588 24.327 1.00 69.06 246 ALA A N 1
ATOM 1889 C CA . ALA A 1 246 ? -1.210 -12.857 24.901 1.00 69.06 246 ALA A CA 1
ATOM 1890 C C . ALA A 1 246 ? -2.710 -13.121 24.660 1.00 69.06 246 ALA A C 1
ATOM 1892 O O . ALA A 1 246 ? -3.107 -14.274 24.564 1.00 69.06 246 ALA A O 1
ATOM 1893 N N . GLY A 1 247 ? -3.522 -12.067 24.518 1.00 69.00 247 GLY A N 1
ATOM 1894 C CA . GLY A 1 247 ? -4.937 -12.156 24.151 1.00 69.00 247 GLY A CA 1
ATOM 1895 C C . GLY A 1 247 ? -5.194 -12.255 22.644 1.00 69.00 247 GLY A C 1
ATOM 1896 O O . GLY A 1 247 ? -6.323 -12.515 22.247 1.00 69.00 247 GLY A O 1
ATOM 1897 N N . LEU A 1 248 ? -4.169 -12.079 21.800 1.00 80.69 248 LEU A N 1
ATOM 1898 C CA . LEU A 1 248 ? -4.258 -12.274 20.349 1.00 80.69 248 LEU A CA 1
ATOM 1899 C C . LEU A 1 248 ? -3.982 -13.739 20.000 1.00 80.69 248 LEU A C 1
ATOM 1901 O O . LEU A 1 248 ? -2.917 -14.089 19.476 1.00 80.69 248 LEU A O 1
ATOM 1905 N N . ASP A 1 249 ? -4.929 -14.601 20.350 1.00 83.69 249 ASP A N 1
ATOM 1906 C CA . ASP A 1 249 ? -4.948 -15.995 19.923 1.00 83.69 249 ASP A CA 1
ATOM 1907 C C . ASP A 1 249 ? -5.710 -16.117 18.597 1.00 83.69 249 ASP A C 1
ATOM 1909 O O . ASP A 1 249 ? -6.934 -16.003 18.556 1.00 83.69 249 ASP A O 1
ATOM 1913 N N . PHE A 1 250 ? -4.986 -16.340 17.500 1.00 83.56 250 PHE A N 1
ATOM 1914 C CA . PHE A 1 250 ? -5.583 -16.454 16.166 1.00 83.56 250 PHE A CA 1
ATOM 1915 C C . PHE A 1 250 ? -6.202 -17.818 15.870 1.00 83.56 250 PHE A C 1
ATOM 1917 O O . PHE A 1 250 ? -6.805 -17.995 14.811 1.00 83.56 250 PHE A O 1
ATOM 1924 N N . ASP A 1 251 ? -6.075 -18.759 16.801 1.00 83.81 251 ASP A N 1
ATOM 1925 C CA . ASP A 1 251 ? -6.790 -20.028 16.771 1.00 83.81 251 ASP A CA 1
ATOM 1926 C C . ASP A 1 251 ? -8.072 -19.964 17.628 1.00 83.81 251 ASP A C 1
ATOM 1928 O O . ASP A 1 251 ? -8.913 -20.864 17.569 1.00 83.81 251 ASP A O 1
ATOM 1932 N N . SER A 1 252 ? -8.277 -18.871 18.378 1.00 84.75 252 SER A N 1
ATOM 1933 C CA . SER A 1 252 ? -9.504 -18.631 19.139 1.00 84.75 252 SER A CA 1
ATOM 1934 C C . SER A 1 252 ? -10.675 -18.223 18.239 1.00 84.75 252 SER A C 1
ATOM 1936 O O . SER A 1 252 ? -10.497 -17.591 17.199 1.00 84.75 252 SER A O 1
ATOM 1938 N N . ARG A 1 253 ? -11.901 -18.549 18.671 1.00 84.56 253 ARG A N 1
ATOM 1939 C CA . ARG A 1 253 ? -13.158 -18.354 17.921 1.00 84.56 253 ARG A CA 1
ATOM 1940 C C . ARG A 1 253 ? -13.381 -16.950 17.310 1.00 84.56 253 ARG A C 1
ATOM 1942 O O . ARG A 1 253 ? -13.877 -16.910 16.185 1.00 84.56 253 ARG A O 1
ATOM 1949 N N . PRO A 1 254 ? -12.992 -15.829 17.953 1.00 83.38 254 PRO A N 1
ATOM 1950 C CA . PRO A 1 254 ? -13.089 -14.502 17.344 1.00 83.38 254 PRO A CA 1
ATOM 1951 C C . PRO A 1 254 ? -12.421 -14.371 15.969 1.00 83.38 254 PRO A C 1
ATOM 1953 O O . PRO A 1 254 ? -12.918 -13.633 15.124 1.00 83.38 254 PRO A O 1
ATOM 1956 N N . VAL A 1 255 ? -11.322 -15.088 15.705 1.00 81.31 255 VAL A N 1
ATOM 1957 C CA . VAL A 1 255 ? -10.615 -14.978 14.421 1.00 81.31 255 VAL A CA 1
ATOM 1958 C C . VAL A 1 255 ? -11.340 -15.696 13.279 1.00 81.31 255 VAL A C 1
ATOM 1960 O O . VAL A 1 255 ? -11.552 -15.064 12.243 1.00 81.31 255 VAL A O 1
ATOM 1963 N N . PRO A 1 256 ? -11.779 -16.962 13.415 1.00 82.44 256 PRO A N 1
ATOM 1964 C CA . PRO A 1 256 ? -12.685 -17.576 12.451 1.00 82.44 256 PRO A CA 1
ATOM 1965 C C . PRO A 1 256 ? -13.976 -16.780 12.229 1.00 82.44 256 PRO A C 1
ATOM 1967 O O . PRO A 1 256 ? -14.411 -16.673 11.085 1.00 82.44 256 PRO A O 1
ATOM 1970 N N . ASP A 1 257 ? -14.559 -16.186 13.277 1.00 85.38 257 ASP A N 1
ATOM 1971 C CA . ASP A 1 257 ? -15.763 -15.352 13.150 1.00 85.38 257 ASP A CA 1
ATOM 1972 C C . ASP A 1 257 ? -15.471 -14.087 12.316 1.00 85.38 257 ASP A C 1
ATOM 1974 O O . ASP A 1 257 ? -16.212 -13.771 11.383 1.00 85.38 257 ASP A O 1
ATOM 1978 N N . PHE A 1 258 ? -14.336 -13.422 12.560 1.00 84.88 258 PHE A N 1
ATOM 1979 C CA . PHE A 1 258 ? -13.862 -12.286 11.761 1.00 84.88 258 PHE A CA 1
ATOM 1980 C C . PHE A 1 258 ? -13.584 -12.663 10.296 1.00 84.88 258 PHE A C 1
ATOM 1982 O O . PHE A 1 258 ? -13.919 -11.929 9.361 1.00 84.88 258 PHE A O 1
ATOM 1989 N N . ILE A 1 259 ? -12.972 -13.824 10.072 1.00 81.88 259 ILE A N 1
ATOM 1990 C CA . ILE A 1 259 ? -12.718 -14.359 8.734 1.00 81.88 259 ILE A CA 1
ATOM 1991 C C . ILE A 1 259 ? -14.041 -14.632 8.010 1.00 81.88 259 ILE A C 1
ATOM 1993 O O . ILE A 1 259 ? -14.189 -14.269 6.843 1.00 81.88 259 ILE A O 1
ATOM 1997 N N . ALA A 1 260 ? -15.018 -15.233 8.694 1.00 83.88 260 ALA A N 1
ATOM 1998 C CA . ALA A 1 260 ? -16.340 -15.497 8.139 1.00 83.88 260 ALA A CA 1
ATOM 1999 C C . ALA A 1 260 ? -17.082 -14.195 7.804 1.00 83.88 260 ALA A C 1
ATOM 2001 O O . ALA A 1 260 ? -17.700 -14.100 6.742 1.00 83.88 260 ALA A O 1
ATOM 2002 N N . LEU A 1 261 ? -16.973 -13.177 8.661 1.00 85.81 261 LEU A N 1
ATOM 2003 C CA . LEU A 1 261 ? -17.477 -11.829 8.405 1.00 85.81 261 LEU A CA 1
ATOM 2004 C C . LEU A 1 261 ? -16.831 -11.231 7.144 1.00 85.81 261 LEU A C 1
ATOM 2006 O O . LEU A 1 261 ? -17.537 -10.822 6.222 1.00 85.81 261 LEU A O 1
ATOM 2010 N N . SER A 1 262 ? -15.500 -11.253 7.063 1.00 78.50 262 SER A N 1
ATOM 2011 C CA . SER A 1 262 ? -14.743 -10.749 5.909 1.00 78.50 262 SER A CA 1
ATOM 2012 C C . SER A 1 262 ? -15.128 -11.481 4.618 1.00 78.50 262 SER A C 1
ATOM 2014 O O . SER A 1 262 ? -15.328 -10.859 3.575 1.00 78.50 262 SER A O 1
ATOM 2016 N N . GLY A 1 263 ? -15.325 -12.800 4.696 1.00 76.19 263 GLY A N 1
ATOM 2017 C CA . GLY A 1 263 ? -15.818 -13.622 3.594 1.00 76.19 263 GLY A CA 1
ATOM 2018 C C . GLY A 1 263 ? -17.266 -13.310 3.201 1.00 76.19 263 GLY A C 1
ATOM 2019 O O . GLY A 1 263 ? -17.585 -13.318 2.014 1.00 76.19 263 GLY A O 1
ATOM 2020 N N . ARG A 1 264 ? -18.144 -12.986 4.156 1.00 85.62 264 ARG A N 1
ATOM 2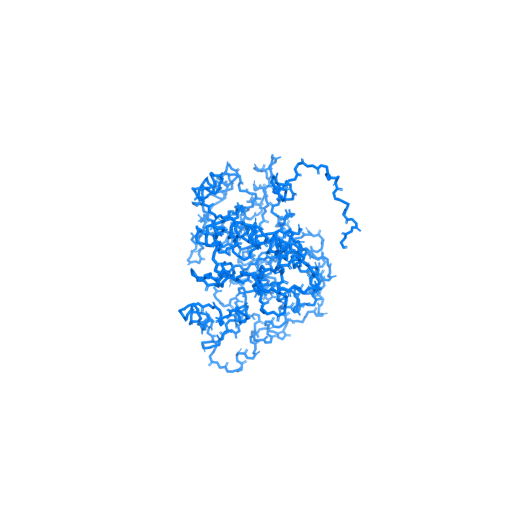021 C CA . ARG A 1 264 ? -19.550 -12.634 3.895 1.00 85.62 264 ARG A CA 1
ATOM 2022 C C . ARG A 1 264 ? -19.685 -11.308 3.154 1.00 85.62 264 ARG A C 1
ATOM 2024 O O . ARG A 1 264 ? -20.473 -11.222 2.216 1.00 85.62 264 ARG A O 1
ATOM 2031 N N . TYR A 1 265 ? -18.944 -10.291 3.584 1.00 87.19 265 TYR A N 1
ATOM 2032 C CA . TYR A 1 265 ? -18.995 -8.959 2.978 1.00 87.19 265 TYR A CA 1
ATOM 2033 C C . TYR A 1 265 ? -18.062 -8.819 1.770 1.00 87.19 265 TYR A C 1
ATOM 2035 O O . TYR A 1 265 ? -18.216 -7.876 0.998 1.00 87.19 265 TYR A O 1
ATOM 2043 N N . GLN A 1 266 ? -17.132 -9.766 1.575 1.00 88.56 266 GLN A N 1
ATOM 2044 C CA . GLN A 1 266 ? -16.083 -9.700 0.549 1.00 88.56 266 GLN A CA 1
ATOM 2045 C C . GLN A 1 266 ? -15.297 -8.379 0.618 1.00 88.56 266 GLN A C 1
ATOM 2047 O O . GLN A 1 266 ? -14.862 -7.836 -0.400 1.00 88.56 266 GLN A O 1
ATOM 2052 N N . THR A 1 267 ? -15.124 -7.862 1.837 1.00 91.31 267 THR A N 1
ATOM 2053 C CA . THR A 1 267 ? -14.356 -6.648 2.100 1.00 91.31 267 THR A CA 1
ATOM 2054 C C . THR A 1 267 ? -12.893 -6.917 1.778 1.00 91.31 267 THR A C 1
ATOM 2056 O O . THR A 1 267 ? -12.293 -7.872 2.272 1.00 91.31 267 THR A O 1
ATOM 2059 N N . VAL A 1 268 ? -12.325 -6.075 0.922 1.00 95.38 268 VAL A N 1
ATOM 2060 C CA . VAL A 1 268 ? -10.927 -6.181 0.499 1.00 95.38 268 VAL A CA 1
ATOM 2061 C C . VAL A 1 268 ? -10.021 -5.722 1.634 1.00 95.38 268 VAL A C 1
ATOM 2063 O O . VAL A 1 268 ? -10.340 -4.753 2.320 1.00 95.38 268 VAL A O 1
ATOM 2066 N N . ILE A 1 269 ? -8.880 -6.375 1.816 1.00 96.56 269 ILE A N 1
ATOM 2067 C CA . ILE A 1 269 ? -7.870 -5.946 2.781 1.00 96.56 269 ILE A CA 1
ATOM 2068 C C . ILE A 1 269 ? -6.634 -5.455 2.032 1.00 96.56 269 ILE A C 1
ATOM 2070 O O . ILE A 1 269 ? -6.059 -6.167 1.207 1.00 96.56 269 ILE A O 1
ATOM 2074 N N . ASP A 1 270 ? -6.244 -4.225 2.343 1.00 97.75 270 ASP A N 1
ATOM 2075 C CA . ASP A 1 270 ? -4.978 -3.611 1.962 1.00 97.75 270 ASP A CA 1
ATOM 2076 C C . ASP A 1 270 ? -4.071 -3.617 3.202 1.00 97.75 270 ASP A C 1
ATOM 2078 O O . ASP A 1 270 ? -4.248 -2.775 4.089 1.00 97.75 270 ASP A O 1
ATOM 2082 N N . PRO A 1 271 ? -3.200 -4.629 3.362 1.00 97.31 271 PRO A N 1
ATOM 2083 C CA . PRO A 1 271 ? -2.575 -4.904 4.645 1.00 97.31 271 PRO A CA 1
ATOM 2084 C C . PRO A 1 271 ? -1.460 -3.916 4.987 1.00 97.31 271 PRO A C 1
ATOM 2086 O O . PRO A 1 271 ? -1.260 -3.672 6.178 1.00 97.31 271 PRO A O 1
ATOM 2089 N N . THR A 1 272 ? -0.782 -3.345 3.985 1.00 97.50 272 THR A N 1
ATOM 2090 C CA . THR A 1 272 ? 0.348 -2.418 4.150 1.00 97.50 272 THR A CA 1
ATOM 2091 C C . THR A 1 272 ? 1.339 -2.934 5.203 1.00 97.50 272 THR A C 1
ATOM 2093 O O . THR A 1 272 ? 1.590 -2.280 6.220 1.00 97.50 272 THR A O 1
ATOM 2096 N N . LEU A 1 273 ? 1.815 -4.170 5.029 1.00 96.44 273 LEU A N 1
ATOM 2097 C CA . LEU A 1 273 ? 2.790 -4.786 5.936 1.00 96.44 273 LEU A CA 1
ATOM 2098 C C . LEU A 1 273 ? 4.102 -3.998 5.959 1.00 96.44 273 LEU A C 1
ATOM 2100 O O . LEU A 1 273 ? 4.722 -3.888 7.010 1.00 96.44 273 LEU A O 1
ATOM 2104 N N . ASP A 1 274 ? 4.467 -3.413 4.822 1.00 93.88 274 ASP A N 1
ATOM 2105 C CA . ASP A 1 274 ? 5.644 -2.581 4.635 1.00 93.88 274 ASP A CA 1
ATOM 2106 C C . ASP A 1 274 ? 5.670 -1.390 5.592 1.00 93.88 274 ASP A C 1
ATOM 2108 O O . ASP A 1 274 ? 6.557 -1.321 6.439 1.00 93.88 274 ASP A O 1
ATOM 2112 N N . THR A 1 275 ? 4.654 -0.514 5.544 1.00 93.19 275 THR A N 1
ATOM 2113 C CA . THR A 1 275 ? 4.573 0.605 6.493 1.00 93.19 275 THR A CA 1
ATOM 2114 C C . THR A 1 275 ? 4.537 0.080 7.927 1.00 93.19 275 THR A C 1
ATOM 2116 O O . THR A 1 275 ? 5.243 0.595 8.782 1.00 93.19 275 THR A O 1
ATOM 2119 N N . PHE A 1 276 ? 3.812 -1.011 8.208 1.00 94.06 276 PHE A N 1
ATOM 2120 C CA . PHE A 1 276 ? 3.700 -1.543 9.568 1.00 94.06 276 PHE A CA 1
ATOM 2121 C C . PHE A 1 276 ? 5.026 -2.081 10.144 1.00 94.06 276 PHE A C 1
ATOM 2123 O O . PHE A 1 276 ? 5.126 -2.212 11.363 1.00 94.06 276 PHE A O 1
ATOM 2130 N N . ASP A 1 277 ? 6.063 -2.322 9.334 1.00 92.88 277 ASP A N 1
ATOM 2131 C CA . ASP A 1 277 ? 7.404 -2.717 9.797 1.00 92.88 277 ASP A CA 1
ATOM 2132 C C . ASP A 1 277 ? 8.001 -1.726 10.814 1.00 92.88 277 ASP A C 1
ATOM 2134 O O . ASP A 1 277 ? 8.763 -2.121 11.703 1.00 92.88 277 ASP A O 1
ATOM 2138 N N . PHE A 1 278 ? 7.585 -0.453 10.762 1.00 93.25 278 PHE A N 1
ATOM 2139 C CA . PHE A 1 278 ? 8.085 0.605 11.641 1.00 93.25 278 PHE A CA 1
ATOM 2140 C C . PHE A 1 278 ? 7.976 0.242 13.139 1.00 93.25 278 PHE A C 1
ATOM 2142 O O . PHE A 1 278 ? 8.793 0.689 13.946 1.00 93.25 278 PHE A O 1
ATOM 2149 N N . ILE A 1 279 ? 6.996 -0.589 13.540 1.00 93.31 279 ILE A N 1
ATOM 2150 C CA . ILE A 1 279 ? 6.770 -0.939 14.955 1.00 93.31 279 ILE A CA 1
ATOM 2151 C C . ILE A 1 279 ? 7.899 -1.772 15.574 1.00 93.31 279 ILE A C 1
ATOM 2153 O O . ILE A 1 279 ? 7.958 -1.891 16.798 1.00 93.31 279 ILE A O 1
ATOM 2157 N N . GLN A 1 280 ? 8.754 -2.391 14.756 1.00 93.38 280 GLN A N 1
ATOM 2158 C CA . GLN A 1 280 ? 9.828 -3.278 15.211 1.00 93.38 280 GLN A CA 1
ATOM 2159 C C . GLN A 1 280 ? 11.238 -2.753 14.908 1.00 93.38 280 GLN A C 1
ATOM 2161 O O . GLN A 1 280 ? 12.208 -3.390 15.325 1.00 93.38 280 GLN A O 1
ATOM 2166 N N . GLN A 1 281 ? 11.358 -1.612 14.224 1.00 95.12 281 GLN A N 1
ATOM 2167 C CA . GLN A 1 281 ? 12.636 -1.014 13.849 1.00 95.12 281 GLN A CA 1
ATOM 2168 C C . GLN A 1 281 ? 13.167 -0.078 14.945 1.00 95.12 281 GLN A C 1
ATOM 2170 O O . GLN A 1 281 ? 12.487 0.861 15.361 1.00 95.12 281 GLN A O 1
ATOM 2175 N N . ARG A 1 282 ? 14.417 -0.289 15.376 1.00 95.25 282 ARG A N 1
ATOM 2176 C CA . ARG A 1 282 ? 15.147 0.647 16.253 1.00 95.25 282 ARG A CA 1
ATOM 2177 C C . ARG A 1 282 ? 16.099 1.542 15.466 1.00 95.25 282 ARG A C 1
ATOM 2179 O O . ARG A 1 282 ? 16.562 1.176 14.389 1.00 95.25 282 ARG A O 1
ATOM 2186 N N . ASP A 1 283 ? 16.469 2.674 16.062 1.00 95.50 283 ASP A N 1
ATOM 2187 C CA . ASP A 1 283 ? 17.533 3.531 15.533 1.00 95.50 283 ASP A CA 1
ATOM 2188 C C . ASP A 1 283 ? 18.816 2.732 15.249 1.00 95.50 283 ASP A C 1
ATOM 2190 O O . ASP A 1 283 ? 19.314 1.981 16.089 1.00 95.50 283 ASP A O 1
ATOM 2194 N N . GLY A 1 284 ? 19.360 2.912 14.046 1.00 94.94 284 GLY A N 1
ATOM 2195 C CA . GLY A 1 284 ? 20.537 2.211 13.532 1.00 94.94 284 GLY A CA 1
ATOM 2196 C C . GLY A 1 284 ? 20.222 0.913 12.778 1.00 94.94 284 GLY A C 1
ATOM 2197 O O . GLY A 1 284 ? 21.007 0.518 11.903 1.00 94.94 284 GLY A O 1
ATOM 2198 N N . GLU A 1 285 ? 19.079 0.276 13.048 1.00 95.50 285 GLU A N 1
ATOM 2199 C CA . GLU A 1 285 ? 18.625 -0.920 12.333 1.00 95.50 285 GLU A CA 1
ATOM 2200 C C . GLU A 1 285 ? 18.094 -0.533 10.947 1.00 95.50 285 GLU A C 1
ATOM 2202 O O . GLU A 1 285 ? 17.398 0.465 10.795 1.00 95.50 285 GLU A O 1
ATOM 2207 N N . MET A 1 286 ? 18.442 -1.304 9.916 1.00 94.56 286 MET A N 1
ATOM 2208 C CA . MET A 1 286 ? 17.925 -1.079 8.562 1.00 94.56 286 MET A CA 1
ATOM 2209 C C . MET A 1 286 ? 16.456 -1.505 8.492 1.00 94.56 286 MET A C 1
ATOM 2211 O O . MET A 1 286 ? 16.143 -2.617 8.911 1.00 94.56 286 MET A O 1
ATOM 2215 N N . SER A 1 287 ? 15.598 -0.660 7.915 1.00 92.38 287 SER A N 1
ATOM 2216 C CA . SER A 1 287 ? 14.211 -1.007 7.579 1.00 92.38 287 SER A CA 1
ATOM 2217 C C . SER A 1 287 ? 14.168 -2.317 6.786 1.00 92.38 287 SER A C 1
ATOM 2219 O O . SER A 1 287 ? 14.818 -2.442 5.738 1.00 92.38 287 SER A O 1
ATOM 2221 N N . ALA A 1 288 ? 13.426 -3.307 7.287 1.00 92.06 288 ALA A N 1
ATOM 2222 C CA . ALA A 1 288 ? 13.389 -4.638 6.693 1.00 92.06 288 ALA A CA 1
ATOM 2223 C C . ALA A 1 288 ? 12.876 -4.635 5.239 1.00 92.06 288 ALA A C 1
ATOM 2225 O O . ALA A 1 288 ? 13.537 -5.256 4.397 1.00 92.06 288 ALA A O 1
ATOM 2226 N N . PRO A 1 289 ? 11.794 -3.908 4.884 1.00 91.12 289 PRO A N 1
ATOM 2227 C CA . PRO A 1 289 ? 11.323 -3.882 3.504 1.00 91.12 289 PRO A CA 1
ATOM 2228 C C . PRO A 1 289 ? 12.318 -3.287 2.499 1.00 91.12 289 PRO A C 1
ATOM 2230 O O . PRO A 1 289 ? 12.303 -3.649 1.323 1.00 91.12 289 PRO A O 1
ATOM 2233 N N . CYS A 1 290 ? 13.227 -2.417 2.948 1.00 91.69 290 CYS A N 1
ATOM 2234 C CA . CYS A 1 290 ? 14.232 -1.794 2.085 1.00 91.69 290 CYS A CA 1
ATOM 2235 C C . CYS A 1 290 ? 15.590 -2.517 2.101 1.00 91.69 290 CYS A C 1
ATOM 2237 O O . CYS A 1 290 ? 16.456 -2.211 1.279 1.00 91.69 290 CYS A O 1
ATOM 2239 N N . ALA A 1 291 ? 15.800 -3.477 3.009 1.00 91.69 291 ALA A N 1
ATOM 2240 C CA . ALA A 1 291 ? 17.111 -4.073 3.272 1.00 91.69 291 ALA A CA 1
ATOM 2241 C C . ALA A 1 291 ? 17.753 -4.711 2.030 1.00 91.69 291 ALA A C 1
ATOM 2243 O O . ALA A 1 291 ? 18.956 -4.576 1.821 1.00 91.69 291 ALA A O 1
ATOM 2244 N N . ALA A 1 292 ? 16.952 -5.350 1.171 1.00 90.06 292 ALA A N 1
ATOM 2245 C CA . ALA A 1 292 ? 17.440 -6.019 -0.036 1.00 90.06 292 ALA A CA 1
ATOM 2246 C C . ALA A 1 292 ? 18.007 -5.057 -1.096 1.00 90.06 292 ALA A C 1
ATOM 2248 O O . ALA A 1 292 ? 18.756 -5.487 -1.971 1.00 90.06 292 ALA A O 1
ATOM 2249 N N . VAL A 1 293 ? 17.642 -3.773 -1.041 1.00 89.56 293 VAL A N 1
ATOM 2250 C CA . VAL A 1 293 ? 18.070 -2.762 -2.020 1.00 89.56 293 VAL A CA 1
ATOM 2251 C C . VAL A 1 293 ? 18.907 -1.645 -1.406 1.00 89.56 293 VAL A C 1
ATOM 2253 O O . VAL A 1 293 ? 19.419 -0.805 -2.142 1.00 89.56 293 VAL A O 1
ATOM 2256 N N . ALA A 1 294 ? 19.074 -1.630 -0.082 1.00 91.81 294 ALA A N 1
ATOM 2257 C CA . ALA A 1 294 ? 19.692 -0.531 0.650 1.00 91.81 294 ALA A CA 1
ATOM 2258 C C . ALA A 1 294 ? 21.096 -0.170 0.136 1.00 91.81 294 ALA A C 1
ATOM 2260 O O . ALA A 1 294 ? 21.382 1.009 -0.070 1.00 91.81 294 ALA A O 1
ATOM 2261 N N . ASP A 1 295 ? 21.936 -1.163 -0.163 1.00 93.69 295 ASP A N 1
ATOM 2262 C CA . ASP A 1 295 ? 23.314 -0.950 -0.638 1.00 93.69 295 ASP A CA 1
ATOM 2263 C C . ASP A 1 295 ? 23.390 -0.316 -2.040 1.00 93.69 295 ASP A C 1
ATOM 2265 O O . ASP A 1 295 ? 24.447 0.156 -2.463 1.00 93.69 295 ASP A O 1
ATOM 2269 N N . HIS A 1 296 ? 22.267 -0.266 -2.763 1.00 91.06 296 HIS A N 1
ATOM 2270 C CA . HIS A 1 296 ? 22.141 0.381 -4.069 1.00 91.06 296 HIS A CA 1
ATOM 2271 C C . HIS A 1 296 ? 21.562 1.800 -3.990 1.00 91.06 296 HIS A C 1
ATOM 2273 O O . HIS A 1 296 ? 21.445 2.473 -5.017 1.00 91.06 296 HIS A O 1
ATOM 2279 N N . LEU A 1 297 ? 21.191 2.267 -2.795 1.00 89.62 297 LEU A N 1
ATOM 2280 C CA . LEU A 1 297 ? 20.611 3.591 -2.587 1.00 89.62 297 LEU A CA 1
ATOM 2281 C C . LEU A 1 297 ? 21.683 4.625 -2.213 1.00 89.62 297 LEU A C 1
ATOM 2283 O O . LEU A 1 297 ? 22.720 4.268 -1.649 1.00 89.62 297 LEU A O 1
ATOM 2287 N N . PRO A 1 298 ? 21.449 5.924 -2.474 1.00 91.56 298 PRO A N 1
ATOM 2288 C CA . PRO A 1 298 ? 22.329 6.991 -2.006 1.00 91.56 298 PRO A CA 1
ATOM 2289 C C . PRO A 1 298 ? 22.547 6.961 -0.476 1.00 91.56 298 PRO A C 1
ATOM 2291 O O . PRO A 1 298 ? 21.612 6.636 0.263 1.00 91.56 298 PRO A O 1
ATOM 2294 N N . PRO A 1 299 ? 23.743 7.323 0.038 1.00 93.81 299 PRO A N 1
ATOM 2295 C CA . PRO A 1 299 ? 24.055 7.232 1.472 1.00 93.81 299 PRO A CA 1
ATOM 2296 C C . PRO A 1 299 ? 23.121 8.023 2.402 1.00 93.81 299 PRO A C 1
ATOM 2298 O O . PRO A 1 299 ? 22.927 7.653 3.558 1.00 93.81 299 PRO A O 1
ATOM 2301 N N . ASP A 1 300 ? 22.554 9.130 1.931 1.00 92.06 300 ASP A N 1
ATOM 2302 C CA . ASP A 1 300 ? 21.557 9.926 2.649 1.00 92.06 300 ASP A CA 1
ATOM 2303 C C . ASP A 1 300 ? 20.221 9.188 2.793 1.00 92.06 300 ASP A C 1
ATOM 2305 O O . ASP A 1 300 ? 19.656 9.179 3.887 1.00 92.06 300 ASP A O 1
ATOM 2309 N N . ILE A 1 301 ? 19.774 8.489 1.745 1.00 90.69 301 ILE A N 1
ATOM 2310 C CA . ILE A 1 301 ? 18.598 7.613 1.807 1.00 90.69 301 ILE A CA 1
ATOM 2311 C C . ILE A 1 301 ? 18.866 6.431 2.741 1.00 90.69 301 ILE A C 1
ATOM 2313 O O . ILE A 1 301 ? 18.056 6.161 3.623 1.00 90.69 301 ILE A O 1
ATOM 2317 N N . GLN A 1 302 ? 20.029 5.780 2.628 1.00 93.56 302 GLN A N 1
ATOM 2318 C CA . GLN A 1 302 ? 20.413 4.687 3.532 1.00 93.56 302 GLN A CA 1
ATOM 2319 C C . GLN A 1 302 ? 20.406 5.110 5.004 1.00 93.56 302 GLN A C 1
ATOM 2321 O O . GLN A 1 302 ? 20.026 4.326 5.871 1.00 93.56 302 GLN A O 1
ATOM 2326 N N . ARG A 1 303 ? 20.830 6.345 5.302 1.00 94.56 303 ARG A N 1
ATOM 2327 C CA . ARG A 1 303 ? 20.779 6.896 6.660 1.00 94.56 303 ARG A CA 1
ATOM 2328 C C . ARG A 1 303 ? 19.339 7.089 7.129 1.00 94.56 303 ARG A C 1
ATOM 2330 O O . ARG A 1 303 ? 19.040 6.734 8.262 1.00 94.56 303 ARG A O 1
ATOM 2337 N N . GLY A 1 304 ? 18.469 7.625 6.271 1.00 92.44 304 GLY A N 1
ATOM 2338 C CA . GLY A 1 304 ? 17.043 7.786 6.571 1.00 92.44 304 GLY A CA 1
ATOM 2339 C C . GLY A 1 304 ? 16.358 6.453 6.879 1.00 92.44 304 GLY A C 1
ATOM 2340 O O . GLY A 1 304 ? 15.633 6.354 7.858 1.00 92.44 304 GLY A O 1
ATOM 2341 N N . LEU A 1 305 ? 16.692 5.400 6.127 1.00 92.75 305 LEU A N 1
ATOM 2342 C CA . LEU A 1 305 ? 16.179 4.039 6.332 1.00 92.75 305 LEU A CA 1
ATOM 2343 C C . LEU A 1 305 ? 16.646 3.365 7.634 1.00 92.75 305 LEU A C 1
ATOM 2345 O O . LEU A 1 305 ? 16.247 2.231 7.893 1.00 92.75 305 LEU A O 1
ATOM 2349 N N . ARG A 1 306 ? 17.502 4.019 8.430 1.00 95.44 306 ARG A N 1
ATOM 2350 C CA . ARG A 1 306 ? 17.965 3.544 9.743 1.00 95.44 306 ARG A CA 1
ATOM 2351 C C . ARG A 1 306 ? 17.377 4.319 10.920 1.00 95.44 306 ARG A C 1
ATOM 2353 O O . ARG A 1 306 ? 17.798 4.098 12.051 1.00 95.44 306 ARG A O 1
ATOM 2360 N N . VAL A 1 307 ? 16.472 5.258 10.667 1.00 94.75 307 VAL A N 1
ATOM 2361 C CA . VAL A 1 307 ? 15.796 6.014 11.724 1.00 94.75 307 VAL A CA 1
ATOM 2362 C C . VAL A 1 307 ? 14.596 5.204 12.200 1.00 94.75 307 VAL A C 1
ATOM 2364 O O . VAL A 1 307 ? 13.742 4.846 11.396 1.00 94.75 307 VAL A O 1
ATOM 2367 N N . GLY A 1 308 ? 14.534 4.908 13.497 1.00 93.69 308 GLY A N 1
ATOM 2368 C CA . GLY A 1 308 ? 13.369 4.277 14.101 1.00 93.69 308 GLY A CA 1
ATOM 2369 C C . GLY A 1 308 ? 12.242 5.294 14.264 1.00 93.69 308 GLY A C 1
ATOM 2370 O O . GLY A 1 308 ? 12.422 6.349 14.870 1.00 93.69 308 GLY A O 1
ATOM 2371 N N . GLU A 1 309 ? 11.057 4.978 13.749 1.00 90.75 309 GLU A N 1
ATOM 2372 C CA . GLU A 1 309 ? 9.893 5.875 13.823 1.00 90.75 309 GLU A CA 1
ATOM 2373 C C . GLU A 1 309 ? 9.042 5.651 15.082 1.00 90.75 309 GLU A C 1
ATOM 2375 O O . GLU A 1 309 ? 8.122 6.416 15.382 1.00 90.75 309 GLU A O 1
ATOM 2380 N N . PHE A 1 310 ? 9.357 4.606 15.851 1.00 92.62 310 PHE A N 1
ATOM 2381 C CA . PHE A 1 310 ? 8.609 4.213 17.034 1.00 92.62 310 PHE A CA 1
ATOM 2382 C C . PHE A 1 310 ? 9.523 3.992 18.238 1.00 92.62 310 PHE A C 1
ATOM 2384 O O . PHE A 1 310 ? 10.564 3.346 18.122 1.00 92.62 310 PHE A O 1
ATOM 2391 N N . PRO A 1 311 ? 9.156 4.498 19.429 1.00 91.31 311 PRO A N 1
ATOM 2392 C CA . PRO A 1 311 ? 10.007 4.372 20.601 1.00 91.31 311 PRO A CA 1
ATOM 2393 C C . PRO A 1 311 ? 10.012 2.931 21.124 1.00 91.31 311 PRO A C 1
ATOM 2395 O O . PRO A 1 311 ? 9.004 2.424 21.625 1.00 91.31 311 PRO A O 1
ATOM 2398 N N . ILE A 1 312 ? 11.186 2.306 21.059 1.00 93.81 312 ILE A N 1
ATOM 2399 C CA . ILE A 1 312 ? 11.468 0.951 21.540 1.00 93.81 312 ILE A CA 1
ATOM 2400 C C . ILE A 1 312 ? 12.645 1.055 22.532 1.00 93.81 312 ILE A C 1
ATOM 2402 O O . ILE A 1 312 ? 13.807 1.052 22.118 1.00 93.81 312 ILE A O 1
ATOM 2406 N N . PRO A 1 313 ? 12.361 1.232 23.837 1.00 93.69 313 PRO A N 1
ATOM 2407 C CA . PRO A 1 313 ? 13.363 1.656 24.819 1.00 93.69 313 PRO A CA 1
ATOM 2408 C C . PRO A 1 313 ? 14.340 0.551 25.238 1.00 93.69 313 PRO A C 1
ATOM 2410 O O . PRO A 1 313 ? 15.445 0.850 25.682 1.00 93.69 313 PRO A O 1
ATOM 2413 N N . ASP A 1 314 ? 13.947 -0.714 25.109 1.00 95.00 314 ASP A N 1
ATOM 2414 C CA . ASP A 1 314 ? 14.699 -1.859 25.614 1.00 95.00 314 ASP A CA 1
ATOM 2415 C C . ASP A 1 314 ? 14.514 -3.106 24.736 1.00 95.00 314 ASP A C 1
ATOM 2417 O O . ASP A 1 314 ? 13.617 -3.184 23.888 1.00 95.00 314 ASP A O 1
ATOM 2421 N N . ASP A 1 315 ? 15.389 -4.090 24.943 1.00 95.75 315 ASP A N 1
ATOM 2422 C CA . ASP A 1 315 ? 15.426 -5.321 24.149 1.00 95.75 315 ASP A CA 1
ATOM 2423 C C . ASP A 1 315 ? 14.180 -6.191 24.359 1.00 95.75 315 ASP A C 1
ATOM 2425 O O . ASP A 1 315 ? 13.694 -6.807 23.412 1.00 95.75 315 ASP A O 1
ATOM 2429 N N . ALA A 1 316 ? 13.604 -6.191 25.567 1.00 94.38 316 ALA A N 1
ATOM 2430 C CA . ALA A 1 316 ? 12.376 -6.930 25.863 1.00 94.38 316 ALA A CA 1
ATOM 2431 C C . ALA A 1 316 ? 11.176 -6.369 25.080 1.00 94.38 316 ALA A C 1
ATOM 2433 O O . ALA A 1 316 ? 10.316 -7.108 24.593 1.00 94.38 316 ALA A O 1
ATOM 2434 N N . THR A 1 317 ? 11.115 -5.048 24.930 1.00 93.19 317 THR A N 1
ATOM 2435 C CA . THR A 1 317 ? 10.112 -4.362 24.120 1.00 93.19 317 THR A CA 1
ATOM 2436 C C . THR A 1 317 ? 10.351 -4.605 22.632 1.00 93.19 317 THR A C 1
ATOM 2438 O O . THR A 1 317 ? 9.392 -4.883 21.911 1.00 93.19 317 THR A O 1
ATOM 2441 N N . ALA A 1 318 ? 11.608 -4.601 22.178 1.00 94.12 318 ALA A N 1
ATOM 2442 C CA . ALA A 1 318 ? 11.956 -4.957 20.802 1.00 94.12 318 ALA A CA 1
ATOM 2443 C C . ALA A 1 318 ? 11.523 -6.393 20.454 1.00 94.12 318 ALA A C 1
ATOM 2445 O O . ALA A 1 318 ? 10.885 -6.620 19.427 1.00 94.12 318 ALA A O 1
ATOM 2446 N N . GLU A 1 319 ? 11.800 -7.363 21.330 1.00 94.06 319 GLU A N 1
ATOM 2447 C CA . GLU A 1 319 ? 11.372 -8.754 21.155 1.00 94.06 319 GLU A CA 1
ATOM 2448 C C . GLU A 1 319 ? 9.843 -8.871 21.107 1.00 94.06 319 GLU A C 1
ATOM 2450 O O . GLU A 1 319 ? 9.296 -9.541 20.227 1.00 94.06 319 GLU A O 1
ATOM 2455 N N . ARG A 1 320 ? 9.134 -8.159 21.994 1.00 92.88 320 ARG A N 1
ATOM 2456 C CA . ARG A 1 320 ? 7.664 -8.125 22.009 1.00 92.88 320 ARG A CA 1
ATOM 2457 C C . ARG A 1 320 ? 7.089 -7.610 20.687 1.00 92.88 320 ARG A C 1
ATOM 2459 O O . ARG A 1 320 ? 6.152 -8.226 20.173 1.00 92.88 320 ARG A O 1
ATOM 2466 N N . TYR A 1 321 ? 7.647 -6.536 20.123 1.00 94.12 321 TYR A N 1
ATOM 2467 C CA . TYR A 1 321 ? 7.190 -5.981 18.844 1.00 94.12 321 TYR A CA 1
ATOM 2468 C C . TYR A 1 321 ? 7.553 -6.850 17.642 1.00 94.12 321 TYR A C 1
ATOM 2470 O O . TYR A 1 321 ? 6.684 -7.085 16.807 1.00 94.12 321 TYR A O 1
ATOM 2478 N N . ARG A 1 322 ? 8.759 -7.429 17.582 1.00 94.00 322 ARG A N 1
ATOM 2479 C CA . ARG A 1 322 ? 9.121 -8.399 16.528 1.00 94.00 322 ARG A CA 1
ATOM 2480 C C . ARG A 1 322 ? 8.192 -9.610 16.537 1.00 94.00 322 ARG A C 1
ATOM 2482 O O . ARG A 1 322 ? 7.710 -10.068 15.501 1.00 94.00 322 ARG A O 1
ATOM 2489 N N . ALA A 1 323 ? 7.875 -10.103 17.731 1.00 92.44 323 ALA A N 1
ATOM 2490 C CA . ALA A 1 323 ? 6.980 -11.235 17.904 1.00 92.44 323 ALA A CA 1
ATOM 2491 C C . ALA A 1 323 ? 5.502 -10.888 17.631 1.00 92.44 323 ALA A C 1
ATOM 2493 O O . ALA A 1 323 ? 4.710 -11.788 17.330 1.00 92.44 323 ALA A O 1
ATOM 2494 N N . LEU A 1 324 ? 5.108 -9.614 17.748 1.00 92.88 324 LEU A N 1
ATOM 2495 C CA . LEU A 1 324 ? 3.833 -9.113 17.233 1.00 92.88 324 LEU A CA 1
ATOM 2496 C C . LEU A 1 324 ? 3.872 -9.055 15.705 1.00 92.88 324 LEU A C 1
ATOM 2498 O O . LEU A 1 324 ? 3.009 -9.657 15.081 1.00 92.88 324 LEU A O 1
ATOM 2502 N N . HIS A 1 325 ? 4.869 -8.403 15.107 1.00 94.19 325 HIS A N 1
ATOM 2503 C CA . HIS A 1 325 ? 4.993 -8.260 13.656 1.00 94.19 325 HIS A CA 1
ATOM 2504 C C . HIS A 1 325 ? 4.922 -9.619 12.939 1.00 94.19 325 HIS A C 1
ATOM 2506 O O . HIS A 1 325 ? 4.128 -9.798 12.019 1.00 94.19 325 HIS A O 1
ATOM 2512 N N . ALA A 1 326 ? 5.646 -10.630 13.431 1.00 92.88 326 ALA A N 1
ATOM 2513 C CA . ALA A 1 326 ? 5.566 -11.991 12.893 1.00 92.88 326 ALA A CA 1
ATOM 2514 C C . ALA A 1 326 ? 4.144 -12.589 12.953 1.00 92.88 326 ALA A C 1
ATOM 2516 O O . ALA A 1 326 ? 3.710 -13.240 12.002 1.00 92.88 326 ALA A O 1
ATOM 2517 N N . LYS A 1 327 ? 3.391 -12.341 14.038 1.00 91.62 327 LYS A N 1
ATOM 2518 C CA . LYS A 1 327 ? 1.975 -12.737 14.131 1.00 91.62 327 LYS A CA 1
ATOM 2519 C C . LYS A 1 327 ? 1.127 -12.007 13.086 1.00 91.62 327 LYS A C 1
ATOM 2521 O O . LYS A 1 327 ? 0.276 -12.628 12.463 1.00 91.62 327 LYS A O 1
ATOM 2526 N N . VAL A 1 328 ? 1.353 -10.711 12.884 1.00 93.12 328 VAL A N 1
ATOM 2527 C CA . VAL A 1 328 ? 0.617 -9.904 11.898 1.00 93.12 328 VAL A CA 1
ATOM 2528 C C . VAL A 1 328 ? 0.816 -10.432 10.478 1.00 93.12 328 VAL A C 1
ATOM 2530 O O . VAL A 1 328 ? -0.160 -10.598 9.748 1.00 93.12 328 VAL A O 1
ATOM 2533 N N . VAL A 1 329 ? 2.055 -10.774 10.116 1.00 95.69 329 VAL A N 1
ATOM 2534 C CA . VAL A 1 329 ? 2.373 -11.397 8.823 1.00 95.69 329 VAL A CA 1
ATOM 2535 C C . VAL A 1 329 ? 1.646 -12.742 8.666 1.00 95.69 329 VAL A C 1
ATOM 2537 O O . VAL A 1 329 ? 1.000 -12.967 7.644 1.00 95.69 329 VAL A O 1
ATOM 2540 N N . ASP A 1 330 ? 1.654 -13.613 9.684 1.00 93.81 330 ASP A N 1
ATOM 2541 C CA . ASP A 1 330 ? 0.887 -14.875 9.647 1.00 93.81 330 ASP A CA 1
ATOM 2542 C C . ASP A 1 330 ? -0.625 -14.637 9.481 1.00 93.81 330 ASP A C 1
ATOM 2544 O O . ASP A 1 330 ? -1.290 -15.336 8.710 1.00 93.81 330 ASP A O 1
ATOM 2548 N N . PHE A 1 331 ? -1.174 -13.615 10.145 1.00 92.75 331 PHE A N 1
ATOM 2549 C CA . PHE A 1 331 ? -2.595 -13.284 10.053 1.00 92.75 331 PHE A CA 1
ATOM 2550 C C . PHE A 1 331 ? -3.021 -12.899 8.631 1.00 92.75 331 PHE A C 1
ATOM 2552 O O . PHE A 1 331 ? -4.049 -13.387 8.161 1.00 92.75 331 PHE A O 1
ATOM 2559 N N . VAL A 1 332 ? -2.208 -12.127 7.899 1.00 95.38 332 VAL A N 1
ATOM 2560 C CA . VAL A 1 332 ? -2.455 -11.843 6.470 1.00 95.38 332 VAL A CA 1
ATOM 2561 C C . VAL A 1 332 ? -2.521 -13.136 5.654 1.00 95.38 332 VAL A C 1
ATOM 2563 O O . VAL A 1 332 ? -3.420 -13.317 4.830 1.00 95.38 332 VAL A O 1
ATOM 2566 N N . GLY A 1 333 ? -1.628 -14.085 5.939 1.00 95.12 333 GLY A N 1
ATOM 2567 C CA . GLY A 1 333 ? -1.638 -15.408 5.320 1.00 95.12 333 GLY A CA 1
ATOM 2568 C C . GLY A 1 333 ? -2.920 -16.190 5.602 1.00 95.12 333 GLY A C 1
ATOM 2569 O O . GLY A 1 333 ? -3.475 -16.827 4.703 1.00 95.12 333 GLY A O 1
ATOM 2570 N N . ARG A 1 334 ? -3.420 -16.130 6.842 1.00 92.62 334 ARG A N 1
ATOM 2571 C CA . ARG A 1 334 ? -4.687 -16.760 7.251 1.00 92.62 334 ARG A CA 1
ATOM 2572 C C . ARG A 1 334 ? -5.885 -16.142 6.534 1.00 92.62 334 ARG A C 1
ATOM 2574 O O . ARG A 1 334 ? -6.702 -16.894 6.006 1.00 92.62 334 ARG A O 1
ATOM 2581 N N . LEU A 1 335 ? -5.954 -14.810 6.458 1.00 92.56 335 LEU A N 1
ATOM 2582 C CA . LEU A 1 335 ? -6.999 -14.090 5.720 1.00 92.56 335 LEU A CA 1
ATOM 2583 C C . LEU A 1 335 ? -7.031 -14.530 4.252 1.00 92.56 335 LEU A C 1
ATOM 2585 O O . LEU A 1 335 ? -8.083 -14.927 3.747 1.00 92.56 335 LEU A O 1
ATOM 2589 N N . TYR A 1 336 ? -5.870 -14.556 3.591 1.00 94.00 336 TYR A N 1
ATOM 2590 C CA . TYR A 1 336 ? -5.779 -14.981 2.195 1.00 94.00 336 TYR A CA 1
ATOM 2591 C C . TYR A 1 336 ? -6.220 -16.437 1.993 1.00 94.00 336 TYR A C 1
ATOM 2593 O O . TYR A 1 336 ? -7.020 -16.728 1.104 1.00 94.00 336 TYR A O 1
ATOM 2601 N N . ARG A 1 337 ? -5.736 -17.367 2.832 1.00 92.38 337 ARG A N 1
ATOM 2602 C CA . ARG A 1 337 ? -6.110 -18.794 2.760 1.00 92.38 337 ARG A CA 1
ATOM 2603 C C . ARG A 1 337 ? -7.607 -19.020 2.971 1.00 92.38 337 ARG A C 1
ATOM 2605 O O . ARG A 1 337 ? -8.152 -19.974 2.424 1.00 92.38 337 ARG A O 1
ATOM 2612 N N . ALA A 1 338 ? -8.262 -18.144 3.725 1.00 90.56 338 ALA A N 1
ATOM 2613 C CA . ALA A 1 338 ? -9.700 -18.179 3.932 1.00 90.56 338 ALA A CA 1
ATOM 2614 C C . ALA A 1 338 ? -10.522 -17.516 2.809 1.00 90.56 338 ALA A C 1
ATOM 2616 O O . ALA A 1 338 ? -11.748 -17.476 2.891 1.00 90.56 338 ALA A O 1
ATOM 2617 N N . GLY A 1 339 ? -9.872 -17.016 1.754 1.00 91.06 339 GLY A N 1
ATOM 2618 C CA . GLY A 1 339 ? -10.537 -16.421 0.596 1.00 91.06 339 GLY A CA 1
ATOM 2619 C C . GLY A 1 339 ? -10.889 -14.942 0.756 1.00 91.06 339 GLY A C 1
ATOM 2620 O O . GLY A 1 339 ? -11.673 -14.427 -0.039 1.00 91.06 339 GLY A O 1
ATOM 2621 N N . VAL A 1 340 ? -10.324 -14.248 1.751 1.00 92.62 340 VAL A N 1
ATOM 2622 C CA . VAL A 1 340 ? -10.467 -12.791 1.868 1.00 92.62 340 VAL A CA 1
ATOM 2623 C C . VAL A 1 340 ? -9.669 -12.119 0.740 1.00 92.62 340 VAL A C 1
ATOM 2625 O O . VAL A 1 340 ? -8.480 -12.420 0.581 1.00 92.62 340 VAL A O 1
ATOM 2628 N N . PRO A 1 341 ? -10.274 -11.218 -0.060 1.00 93.62 341 PRO A N 1
ATOM 2629 C CA . PRO A 1 341 ? -9.555 -10.531 -1.127 1.00 93.62 341 PRO A CA 1
ATOM 2630 C C . PRO A 1 341 ? -8.439 -9.642 -0.567 1.00 93.62 341 PRO A C 1
ATOM 2632 O O . PRO A 1 341 ? -8.694 -8.787 0.278 1.00 93.62 341 PRO A O 1
ATOM 2635 N N . LEU A 1 342 ? -7.216 -9.810 -1.076 1.00 96.75 342 LEU A N 1
ATOM 2636 C CA . LEU A 1 342 ? -6.070 -8.962 -0.738 1.00 96.75 342 LEU A CA 1
ATOM 2637 C C . LEU A 1 342 ? -5.637 -8.099 -1.925 1.00 96.75 342 LEU A C 1
ATOM 2639 O O . LEU A 1 342 ? -5.691 -8.540 -3.080 1.00 96.75 342 LEU A O 1
ATOM 2643 N N . VAL A 1 343 ? -5.140 -6.903 -1.624 1.00 97.44 343 VAL A N 1
ATOM 2644 C CA . VAL A 1 343 ? -4.428 -6.019 -2.558 1.00 97.44 343 VAL A CA 1
ATOM 2645 C C . VAL A 1 343 ? -3.043 -5.675 -2.012 1.00 97.44 343 VAL A C 1
ATOM 2647 O O . VAL A 1 343 ? -2.813 -5.805 -0.817 1.00 97.44 343 VAL A O 1
ATOM 2650 N N . ALA A 1 344 ? -2.118 -5.270 -2.886 1.00 97.19 344 ALA A N 1
ATOM 2651 C CA . ALA A 1 344 ? -0.793 -4.812 -2.478 1.00 97.19 344 ALA A CA 1
ATOM 2652 C C . ALA A 1 344 ? -0.781 -3.284 -2.416 1.00 97.19 344 ALA A C 1
ATOM 2654 O O . ALA A 1 344 ? -0.920 -2.627 -3.450 1.00 97.19 344 ALA A O 1
ATOM 2655 N N . GLY A 1 345 ? -0.618 -2.737 -1.220 1.00 97.00 345 GLY A N 1
ATOM 2656 C CA . GLY A 1 345 ? -0.420 -1.317 -0.976 1.00 97.00 345 GLY A CA 1
ATOM 2657 C C . GLY A 1 345 ? 0.723 -1.126 0.007 1.00 97.00 345 GLY A C 1
ATOM 2658 O O . GLY A 1 345 ? 0.904 -1.947 0.900 1.00 97.00 345 GLY A O 1
ATOM 2659 N N . THR A 1 346 ? 1.524 -0.080 -0.179 1.00 95.50 346 THR A N 1
ATOM 2660 C CA . THR A 1 346 ? 2.736 0.113 0.634 1.00 95.50 346 THR A CA 1
ATOM 2661 C C . THR A 1 346 ? 2.544 1.109 1.766 1.00 95.50 346 THR A C 1
ATOM 2663 O O . THR A 1 346 ? 2.983 0.854 2.882 1.00 95.50 346 THR A O 1
ATOM 2666 N N . ASP A 1 347 ? 1.888 2.235 1.475 1.00 95.12 347 ASP A N 1
ATOM 2667 C CA . ASP A 1 347 ? 1.821 3.431 2.321 1.00 95.12 347 ASP A CA 1
ATOM 2668 C C . ASP A 1 347 ? 3.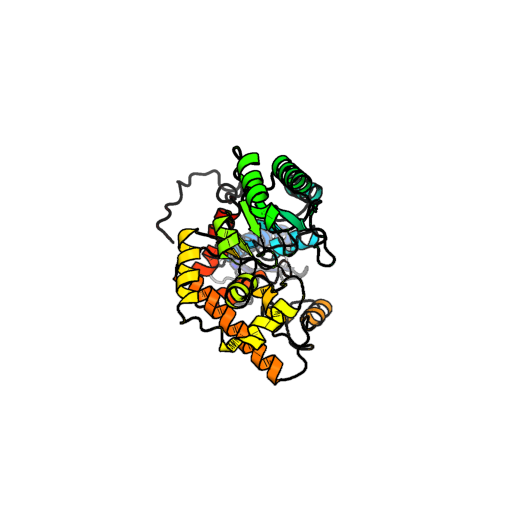206 3.948 2.754 1.00 95.12 347 ASP A C 1
ATOM 2670 O O . ASP A 1 347 ? 3.404 4.432 3.869 1.00 95.12 347 ASP A O 1
ATOM 2674 N N . ALA A 1 348 ? 4.194 3.787 1.868 1.00 90.88 348 ALA A N 1
ATOM 2675 C CA . ALA A 1 348 ? 5.598 4.037 2.169 1.00 90.88 348 ALA A CA 1
ATOM 2676 C C . ALA A 1 348 ? 6.375 4.545 0.933 1.00 90.88 348 ALA A C 1
ATOM 2678 O O . ALA A 1 348 ? 5.826 5.214 0.051 1.00 90.88 348 ALA A O 1
ATOM 2679 N N . CYS A 1 349 ? 7.689 4.307 0.886 1.00 89.31 349 CYS A N 1
ATOM 2680 C CA . CYS A 1 349 ? 8.584 4.912 -0.099 1.00 89.31 349 CYS A CA 1
ATOM 2681 C C . CYS A 1 349 ? 8.334 4.425 -1.542 1.00 89.31 349 CYS A C 1
ATOM 2683 O O . CYS A 1 349 ? 8.737 3.327 -1.938 1.00 89.31 349 CYS A O 1
ATOM 2685 N N . ALA A 1 350 ? 7.742 5.300 -2.363 1.00 91.44 350 ALA A N 1
ATOM 2686 C CA . ALA A 1 350 ? 7.466 5.044 -3.775 1.00 91.44 350 ALA A CA 1
ATOM 2687 C C . ALA A 1 350 ? 8.683 4.494 -4.541 1.00 91.44 350 ALA A C 1
ATOM 2689 O O . ALA A 1 350 ? 9.788 5.038 -4.473 1.00 91.44 350 ALA A O 1
ATOM 2690 N N . GLY A 1 351 ? 8.445 3.442 -5.325 1.00 87.12 351 GLY A N 1
ATOM 2691 C CA . GLY A 1 351 ? 9.463 2.773 -6.134 1.00 87.12 351 GLY A CA 1
ATOM 2692 C C . GLY A 1 351 ? 10.404 1.827 -5.377 1.00 87.12 351 GLY A C 1
ATOM 2693 O O . GLY A 1 351 ? 11.232 1.182 -6.013 1.00 87.12 351 GLY A O 1
ATOM 2694 N N . ILE A 1 352 ? 10.293 1.718 -4.050 1.00 88.75 352 ILE A N 1
ATOM 2695 C CA . ILE A 1 352 ? 11.148 0.837 -3.240 1.00 88.75 352 ILE A CA 1
ATOM 2696 C C . ILE A 1 352 ? 10.305 -0.214 -2.518 1.00 88.75 352 ILE A C 1
ATOM 2698 O O . ILE A 1 352 ? 10.545 -1.413 -2.651 1.00 88.75 352 ILE A O 1
ATOM 2702 N N . THR A 1 353 ? 9.284 0.230 -1.796 1.00 93.56 353 THR A N 1
ATOM 2703 C CA . THR A 1 353 ? 8.605 -0.575 -0.774 1.00 93.56 353 THR A CA 1
ATOM 2704 C C . THR A 1 353 ? 7.614 -1.596 -1.320 1.00 93.56 353 THR A C 1
ATOM 2706 O O . THR A 1 353 ? 7.324 -2.588 -0.664 1.00 93.56 353 THR A O 1
ATOM 2709 N N . LEU A 1 354 ? 7.154 -1.470 -2.572 1.00 95.69 354 LEU A N 1
ATOM 2710 C CA . LEU A 1 354 ? 6.249 -2.486 -3.128 1.00 95.69 354 LEU A CA 1
ATOM 2711 C C . LEU A 1 354 ? 6.914 -3.866 -3.160 1.00 95.69 354 LEU A C 1
ATOM 2713 O O . LEU A 1 354 ? 6.269 -4.861 -2.857 1.00 95.69 354 LEU A O 1
ATOM 2717 N N . ALA A 1 355 ? 8.212 -3.944 -3.460 1.00 92.75 355 ALA A N 1
ATOM 2718 C CA . ALA A 1 355 ? 8.930 -5.215 -3.407 1.00 92.75 355 ALA A CA 1
ATOM 2719 C C . ALA A 1 355 ? 8.964 -5.806 -1.982 1.00 92.75 355 ALA A C 1
ATOM 2721 O O . ALA A 1 355 ? 8.821 -7.021 -1.833 1.00 92.75 355 ALA A O 1
ATOM 2722 N N . GLY A 1 356 ? 9.101 -4.954 -0.960 1.00 93.88 356 GLY A N 1
ATOM 2723 C CA . GLY A 1 356 ? 9.031 -5.325 0.455 1.00 93.88 356 GLY A CA 1
ATOM 2724 C C . GLY A 1 356 ? 7.655 -5.866 0.845 1.00 93.88 356 GLY A C 1
ATOM 2725 O O . GLY A 1 356 ? 7.559 -6.975 1.370 1.00 93.88 356 GLY A O 1
ATOM 2726 N N . GLU A 1 357 ? 6.583 -5.163 0.475 1.00 96.94 357 GLU A N 1
ATOM 2727 C CA . GLU A 1 357 ? 5.193 -5.605 0.677 1.00 96.94 357 GLU A CA 1
ATOM 2728 C C . GLU A 1 357 ? 4.937 -6.997 0.070 1.00 96.94 357 GLU A C 1
ATOM 2730 O O . GLU A 1 357 ? 4.365 -7.892 0.703 1.00 96.94 357 GLU A O 1
ATOM 2735 N N . LEU A 1 358 ? 5.411 -7.221 -1.161 1.00 96.31 358 LEU A N 1
ATOM 2736 C CA . LEU A 1 358 ? 5.286 -8.517 -1.830 1.00 96.31 358 LEU A CA 1
ATOM 2737 C C . LEU A 1 358 ? 6.129 -9.602 -1.146 1.00 96.31 358 LEU A C 1
ATOM 2739 O O . LEU A 1 358 ? 5.673 -10.743 -1.027 1.00 96.31 358 LEU A O 1
ATOM 2743 N N . ALA A 1 359 ? 7.326 -9.269 -0.659 1.00 95.62 359 ALA A N 1
ATOM 2744 C CA . ALA A 1 359 ? 8.149 -10.192 0.117 1.00 95.62 359 ALA A CA 1
ATOM 2745 C C . ALA A 1 359 ? 7.464 -10.590 1.435 1.00 95.62 359 ALA A C 1
ATOM 2747 O O . ALA A 1 359 ? 7.458 -11.774 1.782 1.00 95.62 359 ALA A O 1
ATOM 2748 N N . PHE A 1 360 ? 6.798 -9.654 2.117 1.00 97.00 360 PHE A N 1
ATOM 2749 C CA . PHE A 1 360 ? 6.007 -9.963 3.307 1.00 97.00 360 PHE A CA 1
ATOM 2750 C C . PHE A 1 360 ? 4.797 -10.847 2.999 1.00 97.00 360 PHE A C 1
ATOM 2752 O O . PHE A 1 360 ? 4.500 -11.763 3.766 1.00 97.00 360 PHE A O 1
ATOM 2759 N N . CYS A 1 361 ? 4.145 -10.669 1.848 1.00 97.69 361 CYS A N 1
ATOM 2760 C CA . CYS A 1 361 ? 3.097 -11.591 1.406 1.00 97.69 361 CYS A CA 1
ATOM 2761 C C . CYS A 1 361 ? 3.639 -13.018 1.192 1.00 97.69 361 CYS A C 1
ATOM 2763 O O . CYS A 1 361 ? 2.988 -13.992 1.572 1.00 97.69 361 CYS A O 1
ATOM 2765 N N . VAL A 1 362 ? 4.845 -13.170 0.629 1.00 97.56 362 VAL A N 1
ATOM 2766 C CA . VAL A 1 362 ? 5.504 -14.487 0.529 1.00 97.56 362 VAL A CA 1
ATOM 2767 C C . VAL A 1 362 ? 5.813 -15.047 1.919 1.00 97.56 362 VAL A C 1
ATOM 2769 O O . VAL A 1 362 ? 5.539 -16.218 2.181 1.00 97.56 362 VAL A O 1
ATOM 2772 N N . GLN A 1 363 ? 6.318 -14.218 2.836 1.00 96.88 363 GLN A N 1
ATOM 2773 C CA . GLN A 1 363 ? 6.580 -14.609 4.224 1.00 96.88 363 GLN A CA 1
ATOM 2774 C C . GLN A 1 363 ? 5.303 -15.041 4.967 1.00 96.88 363 GLN A C 1
ATOM 2776 O O . GLN A 1 363 ? 5.354 -15.956 5.786 1.00 96.88 363 GLN A O 1
ATOM 2781 N N . ALA A 1 364 ? 4.148 -14.460 4.633 1.00 97.31 364 ALA A N 1
ATOM 2782 C CA . ALA A 1 364 ? 2.829 -14.874 5.120 1.00 97.31 364 ALA A CA 1
ATOM 2783 C C . ALA A 1 364 ? 2.373 -16.256 4.585 1.00 97.31 364 ALA A C 1
ATOM 2785 O O . ALA A 1 364 ? 1.321 -16.784 4.968 1.00 97.31 364 ALA A O 1
ATOM 2786 N N . GLY A 1 365 ? 3.164 -16.872 3.702 1.00 97.62 365 GLY A N 1
ATOM 2787 C CA . GLY A 1 365 ? 2.936 -18.205 3.151 1.00 97.62 365 GLY A CA 1
ATOM 2788 C C . GLY A 1 365 ? 2.188 -18.215 1.819 1.00 97.62 365 GLY A C 1
ATOM 2789 O O . GLY A 1 365 ? 1.681 -19.268 1.426 1.00 97.62 365 GLY A O 1
ATOM 2790 N N . LEU A 1 366 ? 2.086 -17.078 1.122 1.00 98.25 366 LEU A N 1
ATOM 2791 C CA . LEU A 1 366 ? 1.527 -17.035 -0.229 1.00 98.25 366 LEU A CA 1
ATOM 2792 C C . LEU A 1 366 ? 2.577 -17.483 -1.251 1.00 98.25 366 LEU A C 1
ATOM 2794 O O . LEU A 1 366 ? 3.752 -17.125 -1.176 1.00 98.25 366 LEU A O 1
ATOM 2798 N N . ALA A 1 367 ? 2.150 -18.237 -2.263 1.00 97.56 367 ALA A N 1
ATOM 2799 C CA . ALA A 1 367 ? 3.027 -18.596 -3.370 1.00 97.56 367 ALA A CA 1
ATOM 2800 C C . ALA A 1 367 ? 3.366 -17.349 -4.214 1.00 97.56 367 ALA A C 1
ATOM 2802 O O . ALA A 1 367 ? 2.479 -16.522 -4.440 1.00 97.56 367 ALA A O 1
ATOM 2803 N N . PRO A 1 368 ? 4.573 -17.236 -4.805 1.00 95.56 368 PRO A N 1
ATOM 2804 C CA . PRO A 1 368 ? 4.949 -16.077 -5.623 1.00 95.56 368 PRO A CA 1
ATOM 2805 C C . PRO A 1 368 ? 3.932 -15.714 -6.717 1.00 95.56 368 PRO A C 1
ATOM 2807 O O . PRO A 1 368 ? 3.642 -14.542 -6.929 1.00 95.56 368 PRO A O 1
ATOM 2810 N N . ARG A 1 369 ? 3.301 -16.709 -7.361 1.00 94.06 369 ARG A N 1
ATOM 2811 C CA . ARG A 1 369 ? 2.235 -16.468 -8.354 1.00 94.06 369 ARG A CA 1
ATOM 2812 C C . ARG A 1 369 ? 1.008 -15.748 -7.773 1.00 94.06 369 ARG A C 1
ATOM 2814 O O . ARG A 1 369 ? 0.424 -14.908 -8.445 1.00 94.06 369 ARG A O 1
ATOM 2821 N N . GLN A 1 370 ? 0.636 -16.061 -6.532 1.00 96.62 370 GLN A N 1
ATOM 2822 C CA . GLN A 1 370 ? -0.500 -15.452 -5.834 1.00 96.62 370 GLN A CA 1
ATOM 2823 C C . GLN A 1 370 ? -0.176 -14.009 -5.455 1.00 96.62 370 GLN A C 1
ATOM 2825 O O . GLN A 1 370 ? -0.999 -13.122 -5.644 1.00 96.62 370 GLN A O 1
ATOM 2830 N N . VAL A 1 371 ? 1.053 -13.765 -5.000 1.00 97.56 371 VAL A N 1
ATOM 2831 C CA . VAL A 1 371 ? 1.552 -12.420 -4.695 1.00 97.56 371 VAL A CA 1
ATOM 2832 C C . VAL A 1 371 ? 1.574 -11.539 -5.948 1.00 97.56 371 VAL A C 1
ATOM 2834 O O . VAL A 1 371 ? 1.094 -10.408 -5.922 1.00 97.56 371 VAL A O 1
ATOM 2837 N N . LEU A 1 372 ? 2.025 -12.076 -7.087 1.00 94.94 372 LEU A N 1
ATOM 2838 C CA . LEU A 1 372 ? 1.946 -11.364 -8.364 1.00 94.94 372 LEU A CA 1
ATOM 2839 C C . LEU A 1 372 ? 0.497 -11.090 -8.784 1.00 94.94 372 LEU A C 1
ATOM 2841 O O . LEU A 1 372 ? 0.211 -10.005 -9.281 1.00 94.94 372 LEU A O 1
ATOM 2845 N N . GLN A 1 373 ? -0.431 -12.025 -8.563 1.00 94.50 373 GLN A N 1
ATOM 2846 C CA . GLN A 1 373 ? -1.856 -11.807 -8.830 1.00 94.50 373 GLN A CA 1
ATOM 2847 C C . GLN A 1 373 ? -2.435 -10.674 -7.964 1.00 94.50 373 GLN A C 1
ATOM 2849 O O . GLN A 1 373 ? -3.181 -9.839 -8.480 1.00 94.50 373 GLN A O 1
ATOM 2854 N N . ILE A 1 374 ? -2.056 -10.604 -6.683 1.00 96.44 374 ILE A N 1
ATOM 2855 C CA . ILE A 1 374 ? -2.436 -9.520 -5.763 1.00 96.44 374 ILE A CA 1
ATOM 2856 C C . ILE A 1 374 ? -1.967 -8.161 -6.310 1.00 96.44 374 ILE A C 1
ATOM 2858 O O . ILE A 1 374 ? -2.756 -7.220 -6.403 1.00 96.44 374 ILE A O 1
ATOM 2862 N N . ALA A 1 375 ? -0.712 -8.080 -6.753 1.00 96.06 375 ALA A N 1
ATOM 2863 C CA . ALA A 1 375 ? -0.110 -6.852 -7.273 1.00 96.06 375 ALA A CA 1
ATOM 2864 C C . ALA A 1 375 ? -0.519 -6.497 -8.715 1.00 96.06 375 ALA A C 1
ATOM 2866 O O . ALA A 1 375 ? -0.176 -5.423 -9.199 1.00 96.06 375 ALA A O 1
ATOM 2867 N N . THR A 1 376 ? -1.216 -7.380 -9.434 1.00 94.38 376 THR A N 1
ATOM 2868 C CA . THR A 1 376 ? -1.603 -7.157 -10.838 1.00 94.38 376 THR A CA 1
ATOM 2869 C C . THR A 1 376 ? -3.112 -7.255 -11.014 1.00 94.38 376 THR A C 1
ATOM 2871 O O . THR A 1 376 ? -3.797 -6.235 -11.029 1.00 94.38 376 THR A O 1
ATOM 2874 N N . LEU A 1 377 ? -3.658 -8.467 -11.123 1.00 92.38 377 LEU A N 1
ATOM 2875 C CA . LEU A 1 377 ? -5.074 -8.706 -11.388 1.00 92.38 377 LEU A CA 1
ATOM 2876 C C . LEU A 1 377 ? -5.977 -8.112 -10.301 1.00 92.38 377 LEU A C 1
ATOM 2878 O O . LEU A 1 377 ? -6.952 -7.435 -10.636 1.00 92.38 377 LEU A O 1
ATOM 2882 N N . ASN A 1 378 ? -5.665 -8.330 -9.020 1.00 94.31 378 ASN A N 1
ATOM 2883 C CA . ASN A 1 378 ? -6.471 -7.780 -7.928 1.00 94.31 378 ASN A CA 1
ATOM 2884 C C . ASN A 1 378 ? -6.349 -6.256 -7.908 1.00 94.31 378 ASN A C 1
ATOM 2886 O O . ASN A 1 378 ? -7.367 -5.567 -7.867 1.00 94.31 378 ASN A O 1
ATOM 2890 N N . GLY A 1 379 ? -5.128 -5.730 -8.043 1.00 93.00 379 GLY A N 1
ATOM 2891 C CA . GLY A 1 379 ? -4.889 -4.294 -8.167 1.00 93.00 379 GLY A CA 1
ATOM 2892 C C . GLY A 1 379 ? -5.729 -3.648 -9.271 1.00 93.00 379 GLY A C 1
ATOM 2893 O O . GLY A 1 379 ? -6.460 -2.687 -9.022 1.00 93.00 379 GLY A O 1
ATOM 2894 N N . ALA A 1 380 ? -5.731 -4.232 -10.469 1.00 91.75 380 ALA A N 1
ATOM 2895 C CA . ALA A 1 380 ? -6.525 -3.752 -11.595 1.00 91.75 380 ALA A CA 1
ATOM 2896 C C . ALA A 1 380 ? -8.041 -3.907 -11.378 1.00 91.75 380 ALA A C 1
ATOM 2898 O O . ALA A 1 380 ? -8.826 -3.054 -11.797 1.00 91.75 380 ALA A O 1
ATOM 2899 N N . THR A 1 381 ? -8.471 -4.973 -10.702 1.00 91.31 381 THR A N 1
ATOM 2900 C CA . THR A 1 381 ? -9.881 -5.213 -10.356 1.00 91.31 381 THR A CA 1
ATOM 2901 C C . THR A 1 381 ? -10.390 -4.151 -9.383 1.00 91.31 381 THR A C 1
ATOM 2903 O O . THR A 1 381 ? -11.418 -3.515 -9.629 1.00 91.31 381 THR A O 1
ATOM 2906 N N . HIS A 1 382 ? -9.647 -3.902 -8.305 1.00 90.88 382 HIS A N 1
ATOM 2907 C CA . HIS A 1 382 ? -10.058 -3.008 -7.222 1.00 90.88 382 HIS A CA 1
ATOM 2908 C C . HIS A 1 382 ? -9.858 -1.527 -7.546 1.00 90.88 382 HIS A C 1
ATOM 2910 O O . HIS A 1 382 ? -10.576 -0.685 -7.010 1.00 90.88 382 HIS A O 1
ATOM 2916 N N . THR A 1 383 ? -8.998 -1.214 -8.516 1.00 89.25 383 THR A N 1
ATOM 2917 C CA . THR A 1 383 ? -8.896 0.127 -9.109 1.00 89.25 383 THR A CA 1
ATOM 2918 C C . THR A 1 383 ? -9.753 0.329 -10.364 1.00 89.25 383 THR A C 1
ATOM 2920 O O . THR A 1 383 ? -9.836 1.445 -10.875 1.00 89.25 383 THR A O 1
ATOM 2923 N N . ARG A 1 384 ? -10.428 -0.723 -10.853 1.00 86.75 384 ARG A N 1
ATOM 2924 C CA . ARG A 1 384 ? -11.241 -0.734 -12.088 1.00 86.75 384 ARG A CA 1
ATOM 2925 C C . ARG A 1 384 ? -10.466 -0.346 -13.353 1.00 86.75 384 ARG A C 1
ATOM 2927 O O . ARG A 1 384 ? -11.006 0.288 -14.258 1.00 86.75 384 ARG A O 1
ATOM 2934 N N . THR A 1 385 ? -9.213 -0.775 -13.444 1.00 84.00 385 THR A N 1
ATOM 2935 C CA . THR A 1 385 ? -8.310 -0.514 -14.577 1.00 84.00 385 THR A CA 1
ATOM 2936 C C . THR A 1 385 ? -8.095 -1.734 -15.481 1.00 84.00 385 THR A C 1
ATOM 2938 O O . THR A 1 385 ? -7.315 -1.656 -16.426 1.00 84.00 385 THR A O 1
ATOM 2941 N N . LEU A 1 386 ? -8.839 -2.837 -15.290 1.00 75.00 386 LEU A N 1
ATOM 2942 C CA . LEU A 1 386 ? -8.766 -4.051 -16.133 1.00 75.00 386 LEU A CA 1
ATOM 2943 C C . LEU A 1 386 ? -8.939 -3.797 -17.644 1.00 75.00 386 LEU A C 1
ATOM 2945 O O . LEU A 1 386 ? -8.435 -4.567 -18.453 1.00 75.00 386 LEU A O 1
ATOM 2949 N N . ALA A 1 387 ? -9.636 -2.726 -18.035 1.00 53.31 387 ALA A N 1
ATOM 2950 C CA . ALA A 1 387 ? -9.805 -2.338 -19.439 1.00 53.31 387 ALA A CA 1
ATOM 2951 C C . ALA A 1 387 ? -8.654 -1.466 -19.991 1.00 53.31 387 ALA A C 1
ATOM 2953 O O . ALA A 1 387 ? -8.590 -1.233 -21.196 1.00 53.31 387 ALA A O 1
ATOM 2954 N N . VAL A 1 388 ? -7.762 -0.971 -19.125 1.00 45.44 388 VAL A N 1
ATOM 2955 C CA . VAL A 1 388 ? -6.718 0.028 -19.430 1.00 45.44 388 VAL A CA 1
ATOM 2956 C C . VAL A 1 388 ? -5.322 -0.608 -19.537 1.00 45.44 388 VAL A C 1
ATOM 2958 O O . VAL A 1 388 ? -4.397 0.018 -20.042 1.00 45.44 388 VAL A O 1
ATOM 2961 N N . SER A 1 389 ? -5.158 -1.880 -19.155 1.00 35.06 389 SER A N 1
ATOM 2962 C CA . SER A 1 389 ? -3.879 -2.608 -19.245 1.00 35.06 389 SER A CA 1
ATOM 2963 C C . SER A 1 389 ? -3.453 -2.977 -20.676 1.00 35.06 389 SER A C 1
ATOM 2965 O O . SER A 1 389 ? -2.350 -3.485 -20.883 1.00 35.06 389 SER A O 1
ATOM 2967 N N . ALA A 1 390 ? -4.273 -2.675 -21.687 1.00 30.47 390 ALA A N 1
ATOM 2968 C CA . ALA A 1 390 ? -3.849 -2.705 -23.079 1.00 30.47 390 ALA A CA 1
ATOM 2969 C C . ALA A 1 390 ? -3.097 -1.408 -23.420 1.00 30.47 390 ALA A C 1
ATOM 2971 O O . ALA A 1 390 ? -3.676 -0.443 -23.924 1.00 30.47 390 ALA A O 1
ATOM 2972 N N . TRP A 1 391 ? -1.785 -1.388 -23.176 1.00 28.78 391 TRP A N 1
ATOM 2973 C CA . TRP A 1 391 ? -0.898 -0.415 -23.820 1.00 28.78 391 TRP A CA 1
ATOM 2974 C C . TRP A 1 391 ? -1.172 -0.438 -25.343 1.00 28.78 391 TRP A C 1
ATOM 2976 O O . TRP A 1 391 ? -1.298 -1.534 -25.896 1.00 28.78 391 TRP A O 1
ATOM 2986 N N . PRO A 1 392 ? -1.250 0.700 -26.068 1.00 28.30 392 PRO A N 1
ATOM 2987 C CA . PRO A 1 392 ? -1.674 0.718 -27.479 1.00 28.30 392 PRO A CA 1
ATOM 2988 C C . PRO A 1 392 ? -0.814 -0.076 -28.479 1.00 28.30 392 PRO A C 1
ATOM 2990 O O . PRO A 1 392 ? -1.136 -0.112 -29.666 1.00 28.30 392 PRO A O 1
ATOM 2993 N N . CYS A 1 393 ? 0.262 -0.733 -28.054 1.00 31.50 393 CYS A N 1
ATOM 2994 C CA . CYS A 1 393 ? 1.127 -1.508 -28.932 1.00 31.50 393 CYS A CA 1
ATOM 2995 C C . CYS A 1 393 ? 0.677 -2.974 -29.007 1.00 31.50 393 CYS A C 1
ATOM 2997 O O . CYS A 1 393 ? 1.397 -3.851 -28.551 1.00 31.50 393 CYS A O 1
ATOM 2999 N N . GLN A 1 394 ? -0.534 -3.215 -29.526 1.00 33.22 394 GLN A N 1
ATOM 3000 C CA . GLN A 1 394 ? -0.976 -4.450 -30.207 1.00 33.22 394 GLN A CA 1
ATOM 3001 C C . GLN A 1 394 ? -2.495 -4.397 -30.464 1.00 33.22 394 GLN A C 1
ATOM 3003 O O . GLN A 1 394 ? -3.280 -5.194 -29.956 1.00 33.22 394 GLN A O 1
ATOM 3008 N N . ARG A 1 395 ? -2.950 -3.475 -31.326 1.00 29.64 395 ARG A N 1
ATOM 3009 C CA . ARG A 1 395 ? -4.205 -3.709 -32.062 1.00 29.64 395 ARG A CA 1
ATOM 3010 C C . ARG A 1 395 ? -3.917 -4.680 -33.204 1.00 29.64 395 ARG A C 1
ATOM 3012 O O . ARG A 1 395 ? -3.767 -4.286 -34.352 1.00 29.64 395 ARG A O 1
ATOM 3019 N N . GLY A 1 396 ? -3.802 -5.952 -32.850 1.00 31.05 396 GLY A N 1
ATOM 3020 C CA . GLY A 1 396 ? -3.651 -7.060 -33.780 1.00 31.05 396 GLY A CA 1
ATOM 3021 C C . GLY A 1 396 ? -4.082 -8.345 -33.094 1.00 31.05 396 GLY A C 1
ATOM 3022 O O . GLY A 1 396 ? -3.267 -8.983 -32.449 1.00 31.05 396 GLY A O 1
ATOM 3023 N N . GLN A 1 397 ? -5.376 -8.662 -33.204 1.00 36.19 397 GLN A N 1
ATOM 3024 C CA . GLN A 1 397 ? -5.983 -9.970 -32.924 1.00 36.19 397 GLN A CA 1
ATOM 3025 C C . GLN A 1 397 ? -5.484 -10.699 -31.658 1.00 36.19 397 GLN A C 1
ATOM 3027 O O . GLN A 1 397 ? -4.692 -11.630 -31.737 1.00 36.19 397 GLN A O 1
ATOM 3032 N N . ALA A 1 398 ? -6.039 -10.367 -30.493 1.00 33.75 398 ALA A N 1
ATOM 3033 C CA . ALA A 1 398 ? -6.020 -11.281 -29.353 1.00 33.75 398 ALA A CA 1
ATOM 3034 C C . ALA A 1 398 ? -7.428 -11.356 -28.755 1.00 33.75 398 ALA A C 1
ATOM 3036 O O . ALA A 1 398 ? -8.010 -10.342 -28.370 1.00 33.75 398 ALA A O 1
ATOM 3037 N N . GLY A 1 399 ? -8.003 -12.561 -28.774 1.00 32.47 399 GLY A N 1
ATOM 3038 C CA . GLY A 1 399 ? -9.310 -12.862 -28.196 1.00 32.47 399 GLY A CA 1
ATOM 3039 C C . GLY A 1 399 ? -9.348 -12.627 -26.684 1.00 32.47 399 GLY A C 1
ATOM 3040 O O . GLY A 1 399 ? -8.316 -12.470 -26.034 1.00 32.47 399 GLY A O 1
ATOM 3041 N N . ARG A 1 400 ? -10.567 -12.592 -26.132 1.00 28.69 400 ARG A N 1
ATOM 3042 C CA . ARG A 1 400 ? -10.819 -12.425 -24.692 1.00 28.69 400 ARG A CA 1
ATOM 3043 C C . ARG A 1 400 ? -9.954 -13.401 -23.874 1.00 28.69 400 ARG A C 1
ATOM 3045 O O . ARG A 1 400 ? -9.976 -14.590 -24.190 1.00 28.69 400 ARG A O 1
ATOM 3052 N N . PRO A 1 401 ? -9.243 -12.944 -22.829 1.00 34.62 401 PRO A N 1
ATOM 3053 C CA . PRO A 1 401 ? -8.513 -13.851 -21.956 1.00 34.62 401 PRO A CA 1
ATOM 3054 C C . PRO A 1 401 ? -9.502 -14.737 -21.185 1.00 34.62 401 PRO A C 1
ATOM 3056 O O . PRO A 1 401 ? -10.447 -14.247 -20.567 1.00 34.62 401 PRO A O 1
ATOM 3059 N N . ASP A 1 402 ? -9.291 -16.050 -21.265 1.00 31.03 402 ASP A N 1
ATOM 3060 C CA . ASP A 1 402 ? -10.001 -17.062 -20.485 1.00 31.03 402 ASP A CA 1
ATOM 3061 C C . ASP A 1 402 ? -9.460 -17.053 -19.047 1.00 31.03 402 ASP A C 1
ATOM 3063 O O . ASP A 1 402 ? -8.272 -17.279 -18.814 1.00 31.03 402 ASP A O 1
ATOM 3067 N N . ALA A 1 403 ? -10.336 -16.788 -18.078 1.00 35.34 403 ALA A N 1
ATOM 3068 C CA . ALA A 1 403 ? -10.013 -16.684 -16.655 1.00 35.34 403 ALA A CA 1
ATOM 3069 C C . ALA A 1 403 ? -9.608 -18.025 -16.000 1.00 35.34 403 ALA A C 1
ATOM 3071 O O . ALA A 1 403 ? -9.419 -18.078 -14.790 1.00 35.34 403 ALA A O 1
ATOM 3072 N N . ARG A 1 404 ? -9.483 -19.115 -16.772 1.00 30.00 404 ARG A N 1
ATOM 3073 C CA . ARG A 1 404 ? -9.156 -20.465 -16.275 1.00 30.00 404 ARG A CA 1
ATOM 3074 C C . ARG A 1 404 ? -7.708 -20.908 -16.498 1.00 30.00 404 ARG A C 1
ATOM 3076 O O . ARG A 1 404 ? -7.394 -22.073 -16.266 1.00 30.00 404 ARG A O 1
ATOM 3083 N N . ARG A 1 405 ? -6.821 -20.021 -16.954 1.00 30.34 405 ARG A N 1
ATOM 3084 C CA . ARG A 1 405 ? -5.378 -20.297 -17.061 1.00 30.34 405 ARG A CA 1
ATOM 3085 C C . ARG A 1 405 ? -4.562 -19.300 -16.240 1.00 30.34 405 ARG A C 1
ATOM 3087 O O . ARG A 1 405 ? -3.879 -18.457 -16.810 1.00 30.34 405 ARG A O 1
ATOM 3094 N N . TRP A 1 406 ? -4.647 -19.428 -14.920 1.00 33.47 406 TRP A N 1
ATOM 3095 C CA . TRP A 1 406 ? -3.668 -18.917 -13.958 1.00 33.47 406 TRP A CA 1
ATOM 3096 C C . TRP A 1 406 ? -3.472 -19.943 -12.849 1.00 33.47 406 TRP A C 1
ATOM 3098 O O . TRP A 1 406 ? -4.496 -20.518 -12.414 1.00 33.47 406 TRP A O 1
#

Solvent-accessible surface area (backbone atoms only — not comparable to full-atom values): 22297 Å² total; per-residue (Å²): 110,45,81,42,80,52,79,91,62,81,94,58,87,42,56,38,30,26,47,73,66,100,75,62,44,86,42,34,40,61,60,92,64,102,53,67,51,64,49,89,94,46,71,89,49,46,68,64,52,52,55,51,50,54,52,50,47,53,48,51,53,50,50,51,51,61,70,71,51,77,90,67,82,56,28,25,36,60,28,30,77,70,51,75,67,36,24,38,33,20,43,77,56,45,25,51,29,32,26,29,50,29,59,89,75,51,62,68,59,51,52,33,34,75,69,69,78,38,72,45,37,60,67,45,49,24,39,30,42,23,10,69,55,102,68,44,65,85,47,42,48,65,29,90,48,66,66,53,46,49,52,53,44,52,54,35,52,78,70,65,31,53,28,39,30,38,29,39,48,29,59,68,93,44,44,54,64,45,43,49,43,36,40,58,80,16,77,88,71,62,31,41,36,29,21,44,59,28,41,46,58,43,60,68,65,46,47,77,44,57,34,49,29,42,44,39,48,65,52,63,60,42,47,83,71,60,48,78,83,39,72,55,68,51,76,62,51,72,48,47,59,44,80,44,38,89,76,66,51,76,87,38,69,70,40,59,52,51,49,51,48,33,48,70,70,58,30,29,37,28,38,24,60,36,46,57,49,41,69,52,35,43,71,75,43,68,43,71,47,48,54,93,52,38,92,79,46,58,71,69,58,45,53,57,44,15,59,40,84,41,98,62,93,45,69,71,52,38,51,42,27,46,59,39,51,55,50,54,38,43,49,54,28,52,41,46,76,69,65,32,48,52,39,39,20,22,64,55,59,61,48,53,26,60,62,20,29,45,50,47,42,40,74,19,69,42,53,69,71,56,43,49,37,22,22,28,60,38,28,25,59,79,69,69,39,72,86,63,74,69,64,86,89,67,92,65,92,77,78,84,84,69,92,83,80,124

Mean predicted aligned error: 9.4 Å

Secondary structure (DSSP, 8-state):
-EEEEE-SSSSSPEEEEE--SSS--EEEEE-SSS-EEE-TT-GGGHHHHHHHHHHHHHHHHHHHHHHH----PPEEEEEE---HHHHHHHHHTTEEEEEEES-TTTHHHHHHHHTTSS--PPEEEEEEEEESSTT--SSSEEESSHHHHHHHHHHHHHTT-SEEEE-TT--GGGHHHHHHHHHHHTTTT--EEEEPPPTT--HHHHHHTT-SEEE-HHHHHHHTT--TT---SSTHHHHHHHHTGGG--TTSTHHHHHHHHHHHHT-EEE--HHHHGGGGPPTTSPPGGGTTTGGGS-HHHHHHTT--SS---SHHHHHHHHHHHHHHHHHHHHHHHTT--B----SS-TTTHHHHHHHHHHHTT--HHHHHHIIIIIHHHHHT-TTT---STT-S--PPPPTT--

pLDDT: mean 87.01, std 14.62, range [28.3, 98.25]

Sequence (406 aa):
MQLVLQTGLGLQPAFVWATIGPAPRLFAFSGHGSEIFIENGWQSSRAALEARQLTAQKAVLRDMALSLRHPLPGLSDLHGHVGRREGSLNLAAGVTTVRGMGNPTLQGMLDETAAGTLLSPPIVRCGLLDGKSPFSSSFGFTISTLAEARDAVDWSARRGYPQLKIYNSFPKDLLRETVACAYACAHRRGMRVSGHVPAFMRVEEVVEQGFDEIQHIHQLLLDFLVTPTTDTRAVERFRLPADKRAGLDFDSRPVPDFIALSGRYQTVIDPTLDTFDFIQQRDGEMSAPCAAVADHLPPDIQRGLRVGEFPIPDDATAERYRALHAKVVDFVGRLYRAGVPLVAGTDACAGITLAGELAFCVQAGLAPRQVLQIATLNGATHTRTLAVSAWPCQRGQAGRPDARRW

Foldseek 3Di:
DDKDWDPDDPPATFIFDWDDDPDIDTAKGDDDPPDIDGDPPCPVCVVVVVVVVVVVRVVVVVVCCVVPDDDAQFFEAAADQDDLVLQQLQVVLRHQEYAHAQAPPCPVVQVCVVVVNGRGHHYQYEAEEAADDPLDDPSHDHDDDLVSLLVRLLSCVVVPRQEYEYEARHDLVNLLVSLVSNQVSVPVRGRAYEYAAYFLDAPLSNLVSPHQAYEALLSNLCNQPDHSPDRCSDPCSLVRCLVCVVSPDCVDPVNVVVLVSLVVSLREYAHQLQVVQLQQADAQRARQLQVVCLVVDDPVVNNVRRHRPDDQPDPVSNVSSVVSSLVSLLSLLVSVVSPRHYAYHHNDRRNRRSSSSLVSVVSNVDDNVVSSCRRHVSSCVVSVCPVVSPDVPDPDDDDDDDPPPD